Protein AF-0000000083269687 (afdb_homodimer)

Foldseek 3Di:
DDWAFQDPVQDDPDPVSSQPVVDPPQAPDHDPDPQCHLVVLVLLCVQVVQKDKDFDADPVDRVHTQEMEIEGEAADDCVVVVVDQADWDAGPDDGVVGTDGNVSNVVSLPSNQSPDFDNYKYKYWYDLCHLVYDHDPCVLVVCVVQNDDLVQDDPQLNVLLVVQVQWFADDPHDSRVSVCRNQTAMWMKGKDWDWDDDDVTITIDIDMDTHHDPPDDCVCSGNVNSVVVCVVVVVRTHPVCVVCVVVVVLVVVLVVQLVPQPDPVSNVVSVVVSVVVVVVVVPPPPDDDPPDDD/DDWAFQDPVQDDPDPVSSQPVVDPPQAPDHDPDPQCHLVNLVLLCVQVVQWDKDFDADPVDRVHTQEMEIEGEADDDCVVVVVDQADWDAGPDDGVVGTDGNVSNVVSLPSNQSDDFDNYKYKYWYDLCHLVYDHDPCVLVVCVVQNDDLVQDDPQLNVLLVVQVQWFADDPHDSSVSVCRNQTAMWMKGKDWDWDDDDVTITIDIDMDTHHDPPDDCPCSGNVNSVVVCVVVVVRTHPVCVVVVVVVVLVVVLVVQLVPQPDPVSNVVSVVVSVVVVVVVVPPPPPDDDPDDD

Radius of gyration: 31.35 Å; Cα contacts (8 Å, |Δi|>4): 775; chains: 2; bounding box: 76×129×71 Å

pLDDT: mean 81.62, std 19.29, range [20.3, 98.5]

Structure (mmCIF, N/CA/C/O backbone):
data_AF-0000000083269687-model_v1
#
loop_
_entity.id
_entity.type
_entity.pdbx_description
1 polymer 'Retrotransposable element Tf2'
#
loop_
_atom_site.group_PDB
_atom_site.id
_atom_site.type_symbol
_atom_site.label_atom_id
_atom_site.label_alt_id
_atom_site.label_comp_id
_atom_site.label_asym_id
_atom_site.label_entity_id
_atom_site.label_seq_id
_atom_site.pdbx_PDB_ins_code
_atom_site.Cartn_x
_atom_site.Cartn_y
_atom_site.Cartn_z
_atom_site.occupancy
_atom_site.B_iso_or_equiv
_atom_site.auth_seq_id
_atom_site.auth_comp_id
_atom_site.auth_asym_id
_atom_site.auth_atom_id
_atom_site.pdbx_PDB_model_num
ATOM 1 N N . MET A 1 1 ? -2.436 2.053 7.371 1 45.28 1 MET A N 1
ATOM 2 C CA . MET A 1 1 ? -1.042 1.962 6.945 1 45.28 1 MET A CA 1
ATOM 3 C C . MET A 1 1 ? -0.605 0.506 6.82 1 45.28 1 MET A C 1
ATOM 5 O O . MET A 1 1 ? -1.353 -0.404 7.184 1 45.28 1 MET A O 1
ATOM 9 N N . VAL A 1 2 ? 0.666 0.071 7.262 1 51.5 2 VAL A N 1
ATOM 10 C CA . VAL A 1 2 ? 1.353 -1.121 6.773 1 51.5 2 VAL A CA 1
ATOM 11 C C . VAL A 1 2 ? 0.642 -2.373 7.285 1 51.5 2 VAL A C 1
ATOM 13 O O . VAL A 1 2 ? 0.515 -2.572 8.492 1 51.5 2 VAL A O 1
ATOM 16 N N . ASP A 1 3 ? -0.07 -2.855 6.5 1 66.44 3 ASP A N 1
ATOM 17 C CA . ASP A 1 3 ? -0.591 -4.18 6.828 1 66.44 3 ASP A CA 1
ATOM 18 C C . ASP A 1 3 ? 0.311 -5.277 6.273 1 66.44 3 ASP A C 1
ATOM 20 O O . ASP A 1 3 ? 0.312 -5.535 5.07 1 66.44 3 ASP A O 1
ATOM 24 N N . LEU A 1 4 ? 1.271 -5.57 7.188 1 81 4 LEU A N 1
ATOM 25 C CA . LEU A 1 4 ? 2.178 -6.641 6.785 1 81 4 LEU A CA 1
ATOM 26 C C . LEU A 1 4 ? 1.695 -7.988 7.312 1 81 4 LEU A C 1
ATOM 28 O O . LEU A 1 4 ? 1.505 -8.156 8.523 1 81 4 LEU A O 1
ATOM 32 N N . THR A 1 5 ? 1.483 -8.805 6.41 1 82.62 5 THR A N 1
ATOM 33 C CA . THR A 1 5 ? 1.11 -10.156 6.828 1 82.62 5 THR A CA 1
ATOM 34 C C . THR A 1 5 ? 2.254 -10.82 7.586 1 82.62 5 THR A C 1
ATOM 36 O O . THR A 1 5 ? 3.402 -10.789 7.145 1 82.62 5 THR A O 1
ATOM 39 N N . ILE A 1 6 ? 1.931 -11.383 8.672 1 86.12 6 ILE A N 1
ATOM 40 C CA . ILE A 1 6 ? 2.959 -11.984 9.516 1 86.12 6 ILE A CA 1
ATOM 41 C C . ILE A 1 6 ? 3.199 -13.43 9.086 1 86.12 6 ILE A C 1
ATOM 43 O O . ILE A 1 6 ? 2.256 -14.219 8.969 1 86.12 6 ILE A O 1
ATOM 47 N N . GLU A 1 7 ? 4.434 -13.664 8.867 1 88.62 7 GLU A N 1
ATOM 48 C CA . GLU A 1 7 ? 4.852 -15.023 8.531 1 88.62 7 GLU A CA 1
ATOM 49 C C . GLU A 1 7 ? 5.109 -15.844 9.789 1 88.62 7 GLU A C 1
ATOM 51 O O . GLU A 1 7 ? 5.504 -15.305 10.828 1 88.62 7 GLU A O 1
ATOM 56 N N . PRO A 1 8 ? 4.898 -17.094 9.641 1 80.94 8 PRO A N 1
ATOM 57 C CA . PRO A 1 8 ? 5.148 -17.953 10.797 1 80.94 8 PRO A CA 1
ATOM 58 C C . PRO A 1 8 ? 6.57 -17.812 11.344 1 80.94 8 PRO A C 1
ATOM 60 O O . PRO A 1 8 ? 6.805 -18.031 12.531 1 80.94 8 PRO A O 1
ATOM 63 N N . ALA A 1 9 ? 7.379 -17.438 10.547 1 78.81 9 ALA A N 1
ATOM 64 C CA . ALA A 1 9 ? 8.773 -17.281 10.945 1 78.81 9 ALA A CA 1
ATOM 65 C C . ALA A 1 9 ? 8.945 -16.125 11.922 1 78.81 9 ALA A C 1
ATOM 67 O O . ALA A 1 9 ? 9.945 -16.047 12.648 1 78.81 9 ALA A O 1
ATOM 68 N N . PHE A 1 10 ? 7.93 -15.305 11.695 1 78.88 10 PHE A N 1
ATOM 69 C CA . PHE A 1 10 ? 8 -14.133 12.57 1 78.88 10 PHE A CA 1
ATOM 70 C C . PHE A 1 10 ? 7.113 -14.32 13.797 1 78.88 10 PHE A C 1
ATOM 72 O O . PHE A 1 10 ? 5.887 -14.391 13.68 1 78.88 10 PHE A O 1
ATOM 79 N N . ASN A 1 11 ? 7.551 -15.07 14.734 1 72.25 11 ASN A N 1
ATOM 80 C CA . ASN A 1 11 ? 6.746 -15.336 15.922 1 72.25 11 ASN A CA 1
ATOM 81 C C . ASN A 1 11 ? 7.465 -14.898 17.188 1 72.25 11 ASN A C 1
ATOM 83 O O . ASN A 1 11 ? 8.695 -14.938 17.266 1 72.25 11 ASN A O 1
ATOM 87 N N . GLY A 1 12 ? 6.684 -14.18 17.984 1 74.56 12 GLY A N 1
ATOM 88 C CA . GLY A 1 12 ? 7.207 -13.766 19.281 1 74.56 12 GLY A CA 1
ATOM 89 C C . GLY A 1 12 ? 6.121 -13.461 20.297 1 74.56 12 GLY A C 1
ATOM 90 O O . GLY A 1 12 ? 4.953 -13.289 19.938 1 74.56 12 GLY A O 1
ATOM 91 N N . PRO A 1 13 ? 6.527 -13.562 21.453 1 77.38 13 PRO A N 1
ATOM 92 C CA . PRO A 1 13 ? 5.566 -13.344 22.531 1 77.38 13 PRO A CA 1
ATOM 93 C C . PRO A 1 13 ? 5.031 -11.914 22.562 1 77.38 13 PRO A C 1
ATOM 95 O O . PRO A 1 13 ? 3.955 -11.672 23.125 1 77.38 13 PRO A O 1
ATOM 98 N N . SER A 1 14 ? 5.848 -11.062 22 1 85.69 14 SER A N 1
ATOM 99 C CA . SER A 1 14 ? 5.43 -9.664 22.031 1 85.69 14 SER A CA 1
ATOM 100 C C . SER A 1 14 ? 5.469 -9.031 20.641 1 85.69 14 SER A C 1
ATOM 102 O O . SER A 1 14 ? 6.172 -9.516 19.766 1 85.69 14 SER A O 1
ATOM 104 N N . VAL A 1 15 ? 4.688 -8.031 20.5 1 87.75 15 VAL A N 1
ATOM 105 C CA . VAL A 1 15 ? 4.645 -7.293 19.25 1 87.75 15 VAL A CA 1
ATOM 106 C C . VAL A 1 15 ? 6.02 -6.699 18.953 1 87.75 15 VAL A C 1
ATOM 108 O O . VAL A 1 15 ? 6.445 -6.66 17.797 1 87.75 15 VAL A O 1
ATOM 111 N N . GLN A 1 16 ? 6.672 -6.367 19.984 1 85.56 16 GLN A N 1
ATOM 112 C CA . GLN A 1 16 ? 8 -5.777 19.828 1 85.56 16 GLN A CA 1
ATOM 113 C C . GLN A 1 16 ? 8.984 -6.793 19.266 1 85.56 16 GLN A C 1
ATOM 115 O O . GLN A 1 16 ? 9.82 -6.449 18.422 1 85.56 16 GLN A O 1
ATOM 120 N N . GLU A 1 17 ? 8.844 -7.914 19.688 1 87.69 17 GLU A N 1
ATOM 121 C CA . GLU A 1 17 ? 9.727 -8.969 19.188 1 87.69 17 GLU A CA 1
ATOM 122 C C . GLU A 1 17 ? 9.445 -9.281 17.719 1 87.69 17 GLU A C 1
ATOM 124 O O . GLU A 1 17 ? 10.367 -9.484 16.922 1 87.69 17 GLU A O 1
ATOM 129 N N . VAL A 1 18 ? 8.227 -9.266 17.453 1 88.25 18 VAL A N 1
ATOM 130 C CA . VAL A 1 18 ? 7.836 -9.508 16.062 1 88.25 18 VAL A CA 1
ATOM 131 C C . VAL A 1 18 ? 8.391 -8.391 15.172 1 88.25 18 VAL A C 1
ATOM 133 O O . VAL A 1 18 ? 8.977 -8.664 14.117 1 88.25 18 VAL A O 1
ATOM 136 N N . CYS A 1 19 ? 8.305 -7.215 15.633 1 88.69 19 CYS A N 1
ATOM 137 C CA . CYS A 1 19 ? 8.773 -6.059 14.883 1 88.69 19 CYS A CA 1
ATOM 138 C C . CYS A 1 19 ? 10.281 -6.121 14.68 1 88.69 19 CYS A C 1
ATOM 140 O O . CYS A 1 19 ? 10.781 -5.781 13.602 1 88.69 19 CYS A O 1
ATOM 142 N N . SER A 1 20 ? 10.961 -6.59 15.672 1 86.56 20 SER A N 1
ATOM 143 C CA . SER A 1 20 ? 12.414 -6.645 15.594 1 86.56 20 SER A CA 1
ATOM 144 C C . SER A 1 20 ? 12.883 -7.648 14.547 1 86.56 20 SER A C 1
ATOM 146 O O . SER A 1 20 ? 14.016 -7.574 14.062 1 86.56 20 SER A O 1
ATOM 148 N N . GLN A 1 21 ? 12 -8.531 14.211 1 84.5 21 GLN A N 1
ATOM 149 C CA . GLN A 1 21 ? 12.32 -9.539 13.211 1 84.5 21 GLN A CA 1
ATOM 150 C C . GLN A 1 21 ? 11.961 -9.047 11.805 1 84.5 21 GLN A C 1
ATOM 152 O O . GLN A 1 21 ? 12.5 -9.547 10.812 1 84.5 21 GLN A O 1
ATOM 157 N N . ILE A 1 22 ? 11.109 -8.148 11.766 1 86.12 22 ILE A N 1
ATOM 158 C CA . ILE A 1 22 ? 10.555 -7.711 10.484 1 86.12 22 ILE A CA 1
ATOM 159 C C . ILE A 1 22 ? 11.289 -6.461 10.008 1 86.12 22 ILE A C 1
ATOM 161 O O . ILE A 1 22 ? 11.602 -6.336 8.82 1 86.12 22 ILE A O 1
ATOM 165 N N . PHE A 1 23 ? 11.578 -5.59 10.938 1 88.88 23 PHE A N 1
ATOM 166 C CA . PHE A 1 23 ? 12.18 -4.316 10.562 1 88.88 23 PHE A CA 1
ATOM 167 C C . PHE A 1 23 ? 13.68 -4.32 10.852 1 88.88 23 PHE A C 1
ATOM 169 O O . PHE A 1 23 ? 14.125 -4.938 11.82 1 88.88 23 PHE A O 1
ATOM 176 N N . PRO A 1 24 ? 14.398 -3.561 9.961 1 87.62 24 PRO A N 1
ATOM 177 C CA . PRO A 1 24 ? 15.805 -3.355 10.336 1 87.62 24 PRO A CA 1
ATOM 178 C C . PRO A 1 24 ? 15.961 -2.562 11.633 1 87.62 24 PRO A C 1
ATOM 180 O O . PRO A 1 24 ? 15.023 -1.88 12.055 1 87.62 24 PRO A O 1
ATOM 183 N N . HIS A 1 25 ? 17.109 -2.707 12.141 1 87 25 HIS A N 1
ATOM 184 C CA . HIS A 1 25 ? 17.375 -1.981 13.375 1 87 25 HIS A CA 1
ATOM 185 C C . HIS A 1 25 ? 17.172 -0.482 13.188 1 87 25 HIS A C 1
ATOM 187 O O . HIS A 1 25 ? 17.672 0.099 12.219 1 87 25 HIS A O 1
ATOM 193 N N . GLY A 1 26 ? 16.359 0.086 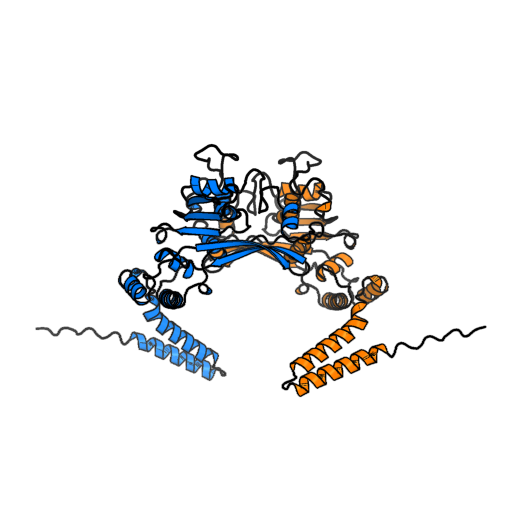14.07 1 86.5 26 GLY A N 1
ATOM 194 C CA . GLY A 1 26 ? 16.156 1.524 14.047 1 86.5 26 GLY A CA 1
ATOM 195 C C . GLY A 1 26 ? 14.984 1.941 13.172 1 86.5 26 GLY A C 1
ATOM 196 O O . GLY A 1 26 ? 14.664 3.129 13.07 1 86.5 26 GLY A O 1
ATOM 197 N N . PHE A 1 27 ? 14.406 0.992 12.523 1 91 27 PHE A N 1
ATOM 198 C CA . PHE A 1 27 ? 13.297 1.306 11.633 1 91 27 PHE A CA 1
ATOM 199 C C . PHE A 1 27 ? 11.977 0.832 12.227 1 91 27 PHE A C 1
ATOM 201 O O . PHE A 1 27 ? 11.914 -0.24 12.836 1 91 27 PHE A O 1
ATOM 208 N N . ASN A 1 28 ? 10.977 1.597 12.055 1 90.5 28 ASN A N 1
ATOM 209 C CA . ASN A 1 28 ? 9.609 1.219 12.398 1 90.5 28 ASN A CA 1
ATOM 210 C C . ASN A 1 28 ? 8.727 1.117 11.164 1 90.5 28 ASN A C 1
ATOM 212 O O . ASN A 1 28 ? 7.516 1.342 11.234 1 90.5 28 ASN A O 1
ATOM 216 N N . PHE A 1 29 ? 9.336 0.961 10.125 1 90.38 29 PHE A N 1
ATOM 217 C CA . PHE A 1 29 ? 8.727 0.773 8.82 1 90.38 29 PHE A CA 1
ATOM 218 C C . PHE A 1 29 ? 9.641 -0.033 7.902 1 90.38 29 PHE A C 1
ATOM 220 O O . PHE A 1 29 ? 10.805 -0.251 8.219 1 90.38 29 PHE A O 1
ATOM 227 N N . LEU A 1 30 ? 9.039 -0.469 6.82 1 87.38 30 LEU A N 1
ATOM 228 C CA . LEU A 1 30 ? 9.844 -1.173 5.828 1 87.38 30 LEU A CA 1
ATOM 229 C C . LEU A 1 30 ? 10.492 -0.19 4.855 1 87.38 30 LEU A C 1
ATOM 231 O O . LEU A 1 30 ? 9.812 0.361 3.986 1 87.38 30 LEU A O 1
ATOM 235 N N . PRO A 1 31 ? 11.789 -0.056 4.996 1 88.31 31 PRO A N 1
ATOM 236 C CA . PRO A 1 31 ? 12.438 0.915 4.113 1 88.31 31 PRO A CA 1
ATOM 237 C C . PRO A 1 31 ? 12.688 0.363 2.711 1 88.31 31 PRO A C 1
ATOM 239 O O . PRO A 1 31 ? 12.906 -0.84 2.549 1 88.31 31 PRO A O 1
ATOM 242 N N . GLU A 1 32 ? 12.555 1.212 1.751 1 79.69 32 GLU A N 1
ATOM 243 C CA . GLU A 1 32 ? 12.961 0.859 0.396 1 79.69 32 GLU A CA 1
ATOM 244 C C . GLU A 1 32 ? 14.484 0.826 0.271 1 79.69 32 GLU A C 1
ATOM 246 O O . GLU A 1 32 ? 15.031 0.072 -0.537 1 79.69 32 GLU A O 1
ATOM 251 N N . ASP A 1 33 ? 15.07 1.673 0.964 1 84.75 33 ASP A N 1
ATOM 252 C CA . ASP A 1 33 ? 16.516 1.873 1.058 1 84.75 33 ASP A CA 1
ATOM 253 C C . ASP A 1 33 ? 16.938 2.119 2.502 1 84.75 33 ASP A C 1
ATOM 255 O O . ASP A 1 33 ? 16.344 2.941 3.201 1 84.75 33 ASP A O 1
ATOM 259 N N . LEU A 1 34 ? 17.984 1.371 2.906 1 88.31 34 LEU A N 1
ATOM 260 C CA . LEU A 1 34 ? 18.406 1.454 4.297 1 88.31 34 LEU A CA 1
ATOM 261 C C . LEU A 1 34 ? 19 2.826 4.605 1 88.31 34 LEU A C 1
ATOM 263 O O . LEU A 1 34 ? 19.109 3.213 5.77 1 88.31 34 LEU A O 1
ATOM 267 N N . SER A 1 35 ? 19.375 3.49 3.561 1 91.12 35 SER A N 1
ATOM 268 C CA . SER A 1 35 ? 19.922 4.828 3.77 1 91.12 35 SER A CA 1
ATOM 269 C C . SER A 1 35 ? 18.812 5.852 3.982 1 91.12 35 SER A C 1
ATOM 271 O O . SER A 1 35 ? 19.062 6.949 4.488 1 91.12 35 SER A O 1
ATOM 273 N N . LYS A 1 36 ? 17.656 5.523 3.586 1 93.31 36 LYS A N 1
ATOM 274 C CA . LYS A 1 36 ? 16.516 6.422 3.748 1 93.31 36 LYS A CA 1
ATOM 275 C C . LYS A 1 36 ? 15.812 6.184 5.082 1 93.31 36 LYS A C 1
ATOM 277 O O . LYS A 1 36 ? 14.703 5.637 5.117 1 93.31 36 LYS A O 1
ATOM 282 N N . THR A 1 37 ? 16.438 6.707 6.086 1 95 37 THR A N 1
ATOM 283 C CA . THR A 1 37 ? 15.977 6.543 7.461 1 95 37 THR A CA 1
ATOM 284 C C . THR A 1 37 ? 14.828 7.5 7.766 1 95 37 THR A C 1
ATOM 286 O O . THR A 1 37 ? 14.461 8.328 6.926 1 95 37 THR A O 1
ATOM 289 N N . ARG A 1 38 ? 14.289 7.324 8.922 1 95.31 38 ARG A N 1
ATOM 290 C CA . ARG A 1 38 ? 13.25 8.258 9.367 1 95.31 38 ARG A CA 1
ATOM 291 C C . ARG A 1 38 ? 13.773 9.688 9.367 1 95.31 38 ARG A C 1
ATOM 293 O O . ARG A 1 38 ? 13.062 10.617 8.977 1 95.31 38 ARG A O 1
ATOM 300 N N . THR A 1 39 ? 15.008 9.859 9.773 1 95.56 39 THR A N 1
ATOM 301 C CA . THR A 1 39 ? 15.641 11.18 9.828 1 95.56 39 THR A CA 1
ATOM 302 C C . THR A 1 39 ? 15.797 11.758 8.422 1 95.56 39 THR A C 1
ATOM 304 O O . THR A 1 39 ? 15.672 12.969 8.227 1 95.56 39 THR A O 1
ATOM 307 N N . PHE A 1 40 ? 16.047 10.898 7.465 1 96.69 40 PHE A N 1
ATOM 308 C CA . PHE A 1 40 ? 16.109 11.312 6.07 1 96.69 40 PHE A CA 1
ATOM 309 C C . PHE A 1 40 ? 14.789 11.961 5.652 1 96.69 40 PHE A C 1
ATOM 311 O O . PHE A 1 40 ? 14.781 13.047 5.074 1 96.69 40 PHE A O 1
ATOM 318 N N . TYR A 1 41 ? 13.727 11.32 6.008 1 97.62 41 TYR A N 1
ATOM 319 C CA . TYR A 1 41 ? 12.406 11.805 5.625 1 97.62 41 TYR A CA 1
ATOM 320 C C . TYR A 1 41 ? 12.039 13.062 6.41 1 97.62 41 TYR A C 1
ATOM 322 O O . TYR A 1 41 ? 11.414 13.977 5.871 1 97.62 41 TYR A O 1
ATOM 330 N N . GLU A 1 42 ? 12.422 13.125 7.66 1 97.88 42 GLU A N 1
ATOM 331 C CA . GLU A 1 42 ? 12.219 14.336 8.445 1 97.88 42 GLU A CA 1
ATOM 332 C C . GLU A 1 42 ? 12.953 15.523 7.82 1 97.88 42 GLU A C 1
ATOM 334 O O . GLU A 1 42 ? 12.391 16.609 7.695 1 97.88 42 GLU A O 1
ATOM 339 N N . TYR A 1 43 ? 14.078 15.273 7.41 1 98.12 43 TYR A N 1
ATOM 340 C CA . TYR A 1 43 ? 14.906 16.344 6.852 1 98.12 43 TYR A CA 1
ATOM 341 C C . TYR A 1 43 ? 14.328 16.844 5.531 1 98.12 43 TYR A C 1
ATOM 343 O O . TYR A 1 43 ? 14.477 18.016 5.191 1 98.12 43 TYR A O 1
ATOM 351 N N . ILE A 1 44 ? 13.734 16.016 4.766 1 97.94 44 ILE A N 1
ATOM 352 C CA . ILE A 1 44 ? 13.086 16.422 3.527 1 97.94 44 ILE A CA 1
ATOM 353 C C . ILE A 1 44 ? 12.062 17.516 3.816 1 97.94 44 ILE A C 1
ATOM 355 O O . ILE A 1 44 ? 12.016 18.531 3.109 1 97.94 44 ILE A O 1
ATOM 359 N N . LEU A 1 45 ? 11.289 17.359 4.875 1 98.5 45 LEU A N 1
ATOM 360 C CA . LEU A 1 45 ? 10.234 18.312 5.199 1 98.5 45 LEU A CA 1
ATOM 361 C C . LEU A 1 45 ? 10.828 19.641 5.664 1 98.5 45 LEU A C 1
ATOM 363 O O . LEU A 1 45 ? 10.297 20.703 5.344 1 98.5 45 LEU A O 1
ATOM 367 N N . VAL A 1 46 ? 11.875 19.547 6.359 1 98.31 46 VAL A N 1
ATOM 368 C CA . VAL A 1 46 ? 12.547 20.75 6.848 1 98.31 46 VAL A CA 1
ATOM 369 C C . VAL A 1 46 ? 13.234 21.469 5.688 1 98.31 46 VAL A C 1
ATOM 371 O O . VAL A 1 46 ? 13.07 22.672 5.508 1 98.31 46 VAL A O 1
ATOM 374 N N . ASP A 1 47 ? 13.898 20.734 4.879 1 97.75 47 ASP A N 1
ATOM 375 C CA . ASP A 1 47 ? 14.672 21.297 3.768 1 97.75 47 ASP A CA 1
ATOM 376 C C . ASP A 1 47 ? 13.75 21.922 2.727 1 97.75 47 ASP A C 1
ATOM 378 O O . ASP A 1 47 ? 14.102 22.922 2.107 1 97.75 47 ASP A O 1
ATOM 382 N N . SER A 1 48 ? 12.664 21.344 2.486 1 96.44 48 SER A N 1
ATOM 383 C CA . SER A 1 48 ? 11.703 21.875 1.522 1 96.44 48 SER A CA 1
ATOM 384 C C . SER A 1 48 ? 10.914 23.047 2.104 1 96.44 48 SER A C 1
ATOM 386 O O . SER A 1 48 ? 10.008 23.578 1.459 1 96.44 48 SER A O 1
ATOM 388 N N . LYS A 1 49 ? 11.141 23.359 3.428 1 96.38 49 LYS A N 1
ATOM 389 C CA . LYS A 1 49 ? 10.453 24.438 4.137 1 96.38 49 LYS A CA 1
ATOM 390 C C . LYS A 1 49 ? 8.961 24.141 4.277 1 96.38 49 LYS A C 1
ATOM 392 O O . LYS A 1 49 ? 8.141 25.062 4.258 1 96.38 49 LYS A O 1
ATOM 397 N N . SER A 1 50 ? 8.719 22.875 4.32 1 97.38 50 SER A N 1
ATOM 398 C CA . SER A 1 50 ? 7.324 22.469 4.445 1 97.38 50 SER A CA 1
ATOM 399 C C . SER A 1 50 ? 6.891 22.406 5.906 1 97.38 50 SER A C 1
ATOM 401 O O . SER A 1 50 ? 5.727 22.641 6.223 1 97.38 50 SER A O 1
ATOM 403 N N . ALA A 1 51 ? 7.82 22.078 6.746 1 98.31 51 ALA A N 1
ATOM 404 C CA . ALA A 1 51 ? 7.457 21.906 8.148 1 98.31 51 ALA A CA 1
ATOM 405 C C . ALA A 1 51 ? 8.648 22.188 9.062 1 98.31 51 ALA A C 1
ATOM 407 O O . ALA A 1 51 ? 9.797 22.125 8.625 1 98.31 51 ALA A O 1
ATOM 408 N N . GLU A 1 52 ? 8.336 22.594 10.211 1 98.44 52 GLU A N 1
ATOM 409 C CA . GLU A 1 52 ? 9.273 22.641 11.328 1 98.44 52 GLU A CA 1
ATOM 410 C C . GLU A 1 52 ? 9.008 21.516 12.312 1 98.44 52 GLU A C 1
ATOM 412 O O . GLU A 1 52 ? 7.855 21.234 12.648 1 98.44 52 GLU A O 1
ATOM 417 N N . ILE A 1 53 ? 10.055 20.859 12.766 1 97.94 53 ILE A N 1
ATOM 418 C CA . ILE A 1 53 ? 9.898 19.703 13.633 1 97.94 53 ILE A CA 1
ATOM 419 C C . ILE A 1 53 ? 10.805 19.844 14.852 1 97.94 53 ILE A C 1
ATOM 421 O O . ILE A 1 53 ? 11.984 20.172 14.719 1 97.94 53 ILE A O 1
ATOM 425 N N . THR A 1 54 ? 10.234 19.625 15.992 1 97.12 54 THR A N 1
ATOM 426 C CA . THR A 1 54 ? 10.977 19.656 17.25 1 97.12 54 THR A CA 1
ATOM 427 C C . THR A 1 54 ? 10.656 18.422 18.094 1 97.12 54 THR A C 1
ATOM 429 O O . THR A 1 54 ? 9.5 18.016 18.203 1 97.12 54 THR A O 1
ATOM 432 N N . HIS A 1 55 ? 11.664 17.844 18.672 1 94.81 55 HIS A N 1
ATOM 433 C CA . HIS A 1 55 ? 11.523 16.703 19.578 1 94.81 55 HIS A CA 1
ATOM 434 C C . HIS A 1 55 ? 11.859 17.094 21 1 94.81 55 HIS A C 1
ATOM 436 O O . HIS A 1 55 ? 12.922 17.672 21.266 1 94.81 55 HIS A O 1
ATOM 442 N N . VAL A 1 56 ? 10.977 16.797 21.891 1 93.69 56 VAL A N 1
ATOM 443 C CA . VAL A 1 56 ? 11.156 17.172 23.281 1 93.69 56 VAL A CA 1
ATOM 444 C C . VAL A 1 56 ? 11.562 15.945 24.094 1 93.69 56 VAL A C 1
ATOM 446 O O . VAL A 1 56 ? 10.766 15.016 24.266 1 93.69 56 VAL A O 1
ATOM 449 N N . PRO A 1 57 ? 12.727 15.961 24.625 1 90.25 57 PRO A N 1
ATOM 450 C CA . PRO A 1 57 ? 13.188 14.805 25.406 1 90.25 57 PRO A CA 1
ATOM 451 C C . PRO A 1 57 ? 12.617 14.797 26.828 1 90.25 57 PRO A C 1
ATOM 453 O O . PRO A 1 57 ? 12.102 15.812 27.297 1 90.25 57 PRO A O 1
ATOM 456 N N . ASP A 1 58 ? 12.719 13.57 27.344 1 87.94 58 ASP A N 1
ATOM 457 C CA . ASP A 1 58 ? 12.352 13.438 28.75 1 87.94 58 ASP A CA 1
ATOM 458 C C . ASP A 1 58 ? 13.359 14.156 29.641 1 87.94 58 ASP A C 1
ATOM 460 O O . ASP A 1 58 ? 14.57 14.094 29.422 1 87.94 58 ASP A O 1
ATOM 464 N N . LYS A 1 59 ? 12.891 14.82 30.641 1 89.56 59 LYS A N 1
ATOM 465 C CA . LYS A 1 59 ? 13.742 15.594 31.547 1 89.56 59 LYS A CA 1
ATOM 466 C C . LYS A 1 59 ? 14.703 14.688 32.312 1 89.56 59 LYS A C 1
ATOM 468 O O . LYS A 1 59 ? 15.859 15.047 32.531 1 89.56 59 LYS A O 1
ATOM 473 N N . ASN A 1 60 ? 14.266 13.547 32.656 1 89.81 60 ASN A N 1
ATOM 474 C CA . ASN A 1 60 ? 15.031 12.633 33.469 1 89.81 60 ASN A CA 1
ATOM 475 C C . ASN A 1 60 ? 15.859 11.664 32.625 1 89.81 60 ASN A C 1
ATOM 477 O O . ASN A 1 60 ? 16.891 11.164 33.094 1 89.81 60 ASN A O 1
ATOM 481 N N . ASP A 1 61 ? 15.406 11.398 31.406 1 87.81 61 ASP A N 1
ATOM 482 C CA . ASP A 1 61 ? 16.109 10.508 30.484 1 87.81 61 ASP A CA 1
ATOM 483 C C . ASP A 1 61 ? 16.125 11.094 29.078 1 87.81 61 ASP A C 1
ATOM 485 O O . ASP A 1 61 ? 15.258 10.789 28.266 1 87.81 61 ASP A O 1
ATOM 489 N N . PRO A 1 62 ? 17.156 11.797 28.859 1 84.12 62 PRO A N 1
ATOM 490 C CA . PRO A 1 62 ? 17.203 12.523 27.594 1 84.12 62 PRO A CA 1
ATOM 491 C C . PRO A 1 62 ? 17.234 11.594 26.375 1 84.12 62 PRO A C 1
ATOM 493 O O . PRO A 1 62 ? 17.047 12.047 25.25 1 84.12 62 PRO A O 1
ATOM 496 N N . SER A 1 63 ? 17.406 10.375 26.562 1 82.06 63 SER A N 1
ATOM 497 C CA . SER A 1 63 ? 17.422 9.438 25.438 1 82.06 63 SER A CA 1
ATOM 498 C C . SER A 1 63 ? 16 9.133 24.969 1 82.06 63 SER A C 1
ATOM 500 O O . SER A 1 63 ? 15.805 8.594 23.875 1 82.06 63 SER A O 1
ATOM 502 N N . LYS A 1 64 ? 15.078 9.609 25.781 1 85.38 64 LYS A N 1
ATOM 503 C CA . LYS A 1 64 ? 13.68 9.336 25.469 1 85.38 64 LYS A CA 1
ATOM 504 C C . LYS A 1 64 ? 12.961 10.602 25.031 1 85.38 64 LYS A C 1
ATOM 506 O O . LYS A 1 64 ? 13.086 11.648 25.656 1 85.38 64 LYS A O 1
ATOM 511 N N . ILE A 1 65 ? 12.336 10.531 23.953 1 89.88 65 ILE A N 1
ATOM 512 C CA . ILE A 1 65 ? 11.516 11.641 23.469 1 89.88 65 ILE A CA 1
ATOM 513 C C . ILE A 1 65 ? 10.086 11.484 23.984 1 89.88 65 ILE A C 1
ATOM 515 O O . ILE A 1 65 ? 9.445 10.453 23.75 1 89.88 65 ILE A O 1
ATOM 519 N N . ILE A 1 66 ? 9.578 12.484 24.625 1 88.81 66 ILE A N 1
ATOM 520 C CA . ILE A 1 66 ? 8.25 12.422 25.219 1 88.81 66 ILE A CA 1
ATOM 521 C C . ILE A 1 66 ? 7.203 12.82 24.172 1 88.81 66 ILE A C 1
ATOM 523 O O . ILE A 1 66 ? 6.152 12.18 24.062 1 88.81 66 ILE A O 1
ATOM 527 N N . TYR A 1 67 ? 7.414 13.898 23.547 1 93.12 67 TYR A N 1
ATOM 528 C CA . TYR A 1 67 ? 6.508 14.289 22.469 1 93.12 67 TYR A CA 1
ATOM 529 C C . TYR A 1 67 ? 7.242 15.094 21.391 1 93.12 67 TYR A C 1
ATOM 531 O O . TYR A 1 67 ? 8.359 15.555 21.625 1 93.12 67 TYR A O 1
ATOM 539 N N . SER A 1 68 ? 6.715 15.148 20.219 1 96 68 SER A N 1
ATOM 540 C CA . SER A 1 68 ? 7.246 15.891 19.094 1 96 68 SER A CA 1
ATOM 541 C C . SER A 1 68 ? 6.219 16.875 18.547 1 96 68 SER A C 1
ATOM 543 O O . SER A 1 68 ? 5.012 16.625 18.609 1 96 68 SER A O 1
ATOM 545 N N . LYS A 1 69 ? 6.734 17.953 18.125 1 97.31 69 LYS A N 1
ATOM 546 C CA . LYS A 1 69 ? 5.902 18.984 17.516 1 97.31 69 LYS A CA 1
ATOM 547 C C . LYS A 1 69 ? 6.211 19.125 16.016 1 97.31 69 LYS A C 1
ATOM 549 O O . LYS A 1 69 ? 7.379 19.109 15.617 1 97.31 69 LYS A O 1
ATOM 554 N N . LEU A 1 70 ? 5.195 19.172 15.242 1 98.25 70 LEU A N 1
ATOM 555 C CA . LEU A 1 70 ? 5.309 19.406 13.805 1 98.25 70 LEU A CA 1
ATOM 556 C C . LEU A 1 70 ? 4.406 20.547 13.367 1 98.25 70 LEU A C 1
ATOM 558 O O . LEU A 1 70 ? 3.186 20.484 13.539 1 98.25 70 LEU A O 1
ATOM 562 N N . ARG A 1 71 ? 5.012 21.609 12.883 1 98.38 71 ARG A N 1
ATOM 563 C CA . ARG A 1 71 ? 4.273 22.734 12.344 1 98.38 71 ARG A CA 1
ATOM 564 C C . ARG A 1 71 ? 4.336 22.766 10.82 1 98.38 71 ARG A C 1
ATOM 566 O O . ARG A 1 71 ? 5.422 22.844 10.242 1 98.38 71 ARG A O 1
ATOM 573 N N . ILE A 1 72 ? 3.199 22.703 10.188 1 98.25 72 ILE A N 1
ATOM 574 C CA . ILE A 1 72 ? 3.129 22.609 8.734 1 98.25 72 ILE A CA 1
ATOM 575 C C . ILE A 1 72 ? 3.025 24.016 8.133 1 98.25 72 ILE A C 1
ATOM 577 O O . ILE A 1 72 ? 2.129 24.781 8.484 1 98.25 72 ILE A O 1
ATOM 581 N N . PHE A 1 73 ? 3.846 24.312 7.172 1 97.19 73 PHE A N 1
ATOM 582 C CA . PHE A 1 73 ? 3.857 25.609 6.5 1 97.19 73 PHE A CA 1
ATOM 583 C C . PHE A 1 73 ? 3.293 25.484 5.09 1 97.19 73 PHE A C 1
ATOM 585 O O . PHE A 1 73 ? 2.596 26.391 4.613 1 97.19 73 PHE A O 1
ATOM 592 N N . ARG A 1 74 ? 3.643 24.422 4.504 1 95.56 74 ARG A N 1
ATOM 593 C CA . ARG A 1 74 ? 3.162 24.188 3.145 1 95.56 74 ARG A CA 1
ATOM 594 C C . ARG A 1 74 ? 3.277 22.703 2.773 1 95.56 74 ARG A C 1
ATOM 596 O O . ARG A 1 74 ? 4.043 21.969 3.389 1 95.56 74 ARG A O 1
ATOM 603 N N . VAL A 1 75 ? 2.498 22.344 1.886 1 96.5 75 VAL A N 1
ATOM 604 C CA . VAL A 1 75 ? 2.553 21.031 1.249 1 96.5 75 VAL A CA 1
ATOM 605 C C . VAL A 1 75 ? 2.682 21.203 -0.263 1 96.5 75 VAL A C 1
ATOM 607 O O . VAL A 1 75 ? 1.764 21.688 -0.921 1 96.5 75 VAL A O 1
ATOM 610 N N . LEU A 1 76 ? 3.75 20.672 -0.786 1 94.06 76 LEU A N 1
ATOM 611 C CA . LEU A 1 76 ? 4.082 20.938 -2.18 1 94.06 76 LEU A CA 1
ATOM 612 C C . LEU A 1 76 ? 3.287 20.031 -3.113 1 94.06 76 LEU A C 1
ATOM 614 O O . LEU A 1 76 ? 3.125 18.844 -2.836 1 94.06 76 LEU A O 1
ATOM 618 N N . THR A 1 77 ? 2.803 20.656 -4.141 1 91.56 77 THR A N 1
ATOM 619 C CA . THR A 1 77 ? 2.182 19.906 -5.223 1 91.56 77 THR A CA 1
ATOM 620 C C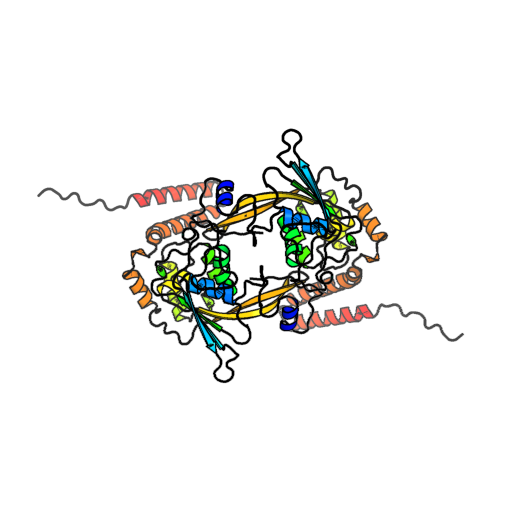 . THR A 1 77 ? 3.234 19.422 -6.219 1 91.56 77 THR A C 1
ATOM 622 O O . THR A 1 77 ? 4.371 19.891 -6.211 1 91.56 77 THR A O 1
ATOM 625 N N . PRO A 1 78 ? 2.838 18.469 -7.047 1 87.69 78 PRO A N 1
ATOM 626 C CA . PRO A 1 78 ? 3.805 17.984 -8.031 1 87.69 78 PRO A CA 1
ATOM 627 C C . PRO A 1 78 ? 4.305 19.094 -8.961 1 87.69 78 PRO A C 1
ATOM 629 O O . PRO A 1 78 ? 5.414 19 -9.492 1 87.69 78 PRO A O 1
ATOM 632 N N . SER A 1 79 ? 3.502 20.109 -9.156 1 83.94 79 SER A N 1
ATOM 633 C CA . SER A 1 79 ? 3.867 21.188 -10.07 1 83.94 79 SER A CA 1
ATOM 634 C C . SER A 1 79 ? 5.102 21.938 -9.57 1 83.94 79 SER A C 1
ATOM 636 O O . SER A 1 79 ? 5.812 22.562 -10.359 1 83.94 79 SER A O 1
ATOM 638 N N . TYR A 1 80 ? 5.324 21.781 -8.336 1 82.38 80 TYR A N 1
ATOM 639 C CA . TYR A 1 80 ? 6.496 22.438 -7.762 1 82.38 80 TYR A CA 1
ATOM 640 C C . TYR A 1 80 ? 7.77 21.672 -8.125 1 82.38 80 TYR A C 1
ATOM 642 O O . TYR A 1 80 ? 8.875 22.203 -7.969 1 82.38 80 TYR A O 1
ATOM 650 N N . TRP A 1 81 ? 7.555 20.438 -8.562 1 80.44 81 TRP A N 1
ATOM 651 C CA . TRP A 1 81 ? 8.688 19.625 -8.977 1 80.44 81 TRP A CA 1
ATOM 652 C C . TRP A 1 81 ? 8.859 19.656 -10.492 1 80.44 81 TRP A C 1
ATOM 654 O O . TRP A 1 81 ? 8.617 18.656 -11.172 1 80.44 81 TRP A O 1
ATOM 664 N N . LYS A 1 82 ? 9.203 20.641 -11.078 1 70.69 82 LYS A N 1
ATOM 665 C CA . LYS A 1 82 ? 9.281 20.984 -12.492 1 70.69 82 LYS A CA 1
ATOM 666 C C . LYS A 1 82 ? 10.148 19.984 -13.258 1 70.69 82 LYS A C 1
ATOM 668 O O . LYS A 1 82 ? 9.891 19.703 -14.43 1 70.69 82 LYS A O 1
ATOM 673 N N . GLN A 1 83 ? 11.125 19.469 -12.672 1 68 83 GLN A N 1
ATOM 674 C CA . GLN A 1 83 ? 12.102 18.641 -13.367 1 68 83 GLN A CA 1
ATOM 675 C C . GLN A 1 83 ? 11.586 17.203 -13.523 1 68 83 GLN A C 1
ATOM 677 O O . GLN A 1 83 ? 12.188 16.391 -14.227 1 68 83 GLN A O 1
ATOM 682 N N . GLY A 1 84 ? 10.492 16.969 -13 1 75 84 GLY A N 1
ATOM 683 C CA . GLY A 1 84 ? 9.984 15.609 -13.031 1 75 84 GLY A CA 1
ATOM 684 C C . GLY A 1 84 ? 9.883 14.984 -11.648 1 75 84 GLY A C 1
ATOM 685 O O . GLY A 1 84 ? 10.773 15.164 -10.812 1 75 84 GLY A O 1
ATOM 686 N N . MET A 1 85 ? 8.977 14.195 -11.414 1 81.12 85 MET A N 1
ATOM 687 C CA . MET A 1 85 ? 8.633 13.688 -10.094 1 81.12 85 MET A CA 1
ATOM 688 C C . MET A 1 85 ? 9.68 12.695 -9.602 1 81.12 85 MET A C 1
ATOM 690 O O . MET A 1 85 ? 9.766 12.422 -8.398 1 81.12 85 MET A O 1
ATOM 694 N N . PHE A 1 86 ? 10.531 12.281 -10.547 1 83.62 86 PHE A N 1
ATOM 695 C CA . PHE A 1 86 ? 11.484 11.242 -10.172 1 83.62 86 PHE A CA 1
ATOM 696 C C . PHE A 1 86 ? 12.906 11.789 -10.164 1 83.62 86 PHE A C 1
ATOM 698 O O . PHE A 1 86 ? 13.844 11.086 -9.789 1 83.62 86 PHE A O 1
ATOM 705 N N . VAL A 1 87 ? 12.969 13.023 -10.547 1 83.62 87 VAL A N 1
ATOM 706 C CA . VAL A 1 87 ? 14.281 13.664 -10.531 1 83.62 87 VAL A CA 1
ATOM 707 C C . VAL A 1 87 ? 14.602 14.133 -9.117 1 83.62 87 VAL A C 1
ATOM 709 O O . VAL A 1 87 ? 13.766 14.75 -8.453 1 83.62 87 VAL A O 1
ATOM 712 N N . GLY A 1 88 ? 15.797 13.875 -8.734 1 87.75 88 GLY A N 1
ATOM 713 C CA . GLY A 1 88 ? 16.219 14.203 -7.379 1 87.75 88 GLY A CA 1
ATOM 714 C C . GLY A 1 88 ? 16.562 15.672 -7.203 1 87.75 88 GLY A C 1
ATOM 715 O O . GLY A 1 88 ? 17.156 16.281 -8.094 1 87.75 88 GLY A O 1
ATOM 716 N N . ARG A 1 89 ? 16.141 16.219 -6.129 1 91.06 89 ARG A N 1
ATOM 717 C CA . ARG A 1 89 ? 16.562 17.531 -5.645 1 91.06 89 ARG A CA 1
ATOM 718 C C . ARG A 1 89 ? 17.609 17.391 -4.531 1 91.06 89 ARG A C 1
ATOM 720 O O . ARG A 1 89 ? 17.391 16.641 -3.574 1 91.06 89 ARG A O 1
ATOM 727 N N . LYS A 1 90 ? 18.625 18.141 -4.695 1 93.81 90 LYS A N 1
ATOM 728 C CA . LYS A 1 90 ? 19.688 18.062 -3.693 1 93.81 90 LYS A CA 1
ATOM 729 C C . LYS A 1 90 ? 19.297 18.812 -2.422 1 93.81 90 LYS A C 1
ATOM 731 O O . LYS A 1 90 ? 18.719 19.891 -2.488 1 93.81 90 LYS A O 1
ATOM 736 N N . PHE A 1 91 ? 19.703 18.219 -1.358 1 96.69 91 PHE A N 1
ATOM 737 C CA . PHE A 1 91 ? 19.516 18.906 -0.085 1 96.69 91 PHE A CA 1
ATOM 738 C C . PHE A 1 91 ? 20.359 20.172 -0.01 1 96.69 91 PHE A C 1
ATOM 740 O O . PHE A 1 91 ? 21.438 20.219 -0.584 1 96.69 91 PHE A O 1
ATOM 747 N N . ALA A 1 92 ? 19.781 21.109 0.676 1 95.56 92 ALA A N 1
ATOM 748 C CA . ALA A 1 92 ? 20.531 22.359 0.888 1 95.56 92 ALA A CA 1
ATOM 749 C C . ALA A 1 92 ? 21.797 22.109 1.707 1 95.56 92 ALA A C 1
ATOM 751 O O . ALA A 1 92 ? 22.812 22.75 1.487 1 95.56 92 ALA A O 1
ATOM 752 N N . HIS A 1 93 ? 21.734 21.156 2.664 1 94.31 93 HIS A N 1
ATOM 753 C CA . HIS A 1 93 ? 22.875 20.734 3.467 1 94.31 93 HIS A CA 1
ATOM 754 C C . HIS A 1 93 ? 23.203 19.266 3.217 1 94.31 93 HIS A C 1
ATOM 756 O O . HIS A 1 93 ? 22.328 18.469 2.898 1 94.31 93 HIS A O 1
ATOM 762 N N . PRO A 1 94 ? 24.422 19.016 3.396 1 92 94 PRO A N 1
ATOM 763 C CA . PRO A 1 94 ? 24.828 17.641 3.125 1 92 94 PRO A CA 1
ATOM 764 C C . PRO A 1 94 ? 24.062 16.609 3.957 1 92 94 PRO A C 1
ATOM 766 O O . PRO A 1 94 ? 23.891 16.797 5.164 1 92 94 PRO A O 1
ATOM 769 N N . PHE A 1 95 ? 23.562 15.602 3.221 1 92.69 95 PHE A N 1
ATOM 770 C CA . PHE A 1 95 ? 22.844 14.484 3.812 1 92.69 95 PHE A CA 1
ATOM 771 C C . PHE A 1 95 ? 23.047 13.219 2.996 1 92.69 95 PHE A C 1
ATOM 773 O O . PHE A 1 95 ? 23.359 13.281 1.809 1 92.69 95 PHE A O 1
ATOM 780 N N . LYS A 1 96 ? 23.031 12.133 3.615 1 89.62 96 LYS A N 1
ATOM 781 C CA . LYS A 1 96 ? 23.094 10.836 2.939 1 89.62 96 LYS A CA 1
ATOM 782 C C . LYS A 1 96 ? 21.766 10.078 3.084 1 89.62 96 LYS A C 1
ATOM 784 O O . LYS A 1 96 ? 21.359 9.742 4.195 1 89.62 96 LYS A O 1
ATOM 789 N N . PRO A 1 97 ? 21.234 9.812 1.869 1 92.12 97 PRO A N 1
ATOM 790 C CA . PRO A 1 97 ? 21.5 10.148 0.471 1 92.12 97 PRO A CA 1
ATOM 791 C C . PRO A 1 97 ? 21.438 11.656 0.203 1 92.12 97 PRO A C 1
ATOM 793 O O . PRO A 1 97 ? 20.766 12.383 0.925 1 92.12 97 PRO A O 1
ATOM 796 N N . PRO A 1 98 ? 22.047 12.055 -0.932 1 94.69 98 PRO A N 1
ATOM 797 C CA . PRO A 1 98 ? 22.25 13.492 -1.104 1 94.69 98 PRO A CA 1
ATOM 798 C C . PRO A 1 98 ? 21.031 14.195 -1.707 1 94.69 98 PRO A C 1
ATOM 800 O O . PRO A 1 98 ? 20.984 15.43 -1.758 1 94.69 98 PRO A O 1
ATOM 803 N N . SER A 1 99 ? 20.125 13.445 -2.246 1 94.12 99 SER A N 1
ATOM 804 C CA . SER A 1 99 ? 18.969 14.039 -2.924 1 94.12 99 SER A CA 1
ATOM 805 C C . SER A 1 99 ? 17.688 13.273 -2.625 1 94.12 99 SER A C 1
ATOM 807 O O . SER A 1 99 ? 17.734 12.18 -2.064 1 94.12 99 SER A O 1
ATOM 809 N N . TYR A 1 100 ? 16.594 13.922 -2.863 1 93.62 100 TYR A N 1
ATOM 810 C CA . TYR A 1 100 ? 15.281 13.305 -2.748 1 93.62 100 TYR A CA 1
ATOM 811 C C . TYR A 1 100 ? 14.383 13.734 -3.9 1 93.62 100 TYR A C 1
ATOM 813 O O . TYR A 1 100 ? 14.594 14.781 -4.508 1 93.62 100 TYR A O 1
ATOM 821 N N . ASN A 1 101 ? 13.477 12.922 -4.242 1 91.69 101 ASN A N 1
ATOM 822 C CA . ASN A 1 101 ? 12.508 13.242 -5.289 1 91.69 101 ASN A CA 1
ATOM 823 C C . ASN A 1 101 ? 11.117 13.469 -4.719 1 91.69 101 ASN A C 1
ATOM 825 O O . ASN A 1 101 ? 10.938 13.508 -3.5 1 91.69 101 ASN A O 1
ATOM 829 N N . TYR A 1 102 ? 10.156 13.719 -5.543 1 92.06 102 TYR A N 1
ATOM 830 C CA . TYR A 1 102 ? 8.82 14.055 -5.062 1 92.06 102 TYR A CA 1
ATOM 831 C C . TYR A 1 102 ? 8.18 12.859 -4.363 1 92.06 102 TYR A C 1
ATOM 833 O O . TYR A 1 102 ? 7.41 13.031 -3.416 1 92.06 102 TYR A O 1
ATOM 841 N N . ARG A 1 103 ? 8.492 11.703 -4.781 1 89.62 103 ARG A N 1
ATOM 842 C CA . ARG A 1 103 ? 7.973 10.516 -4.109 1 89.62 103 ARG A CA 1
ATOM 843 C C . ARG A 1 103 ? 8.5 10.422 -2.682 1 89.62 103 ARG A C 1
ATOM 845 O O . ARG A 1 103 ? 7.762 10.094 -1.757 1 89.62 103 ARG A O 1
ATOM 852 N N . ASP A 1 104 ? 9.75 10.703 -2.611 1 93.56 104 ASP A N 1
ATOM 853 C CA . ASP A 1 104 ? 10.336 10.766 -1.274 1 93.56 104 ASP A CA 1
ATOM 854 C C . ASP A 1 104 ? 9.625 11.812 -0.414 1 93.56 104 ASP A C 1
ATOM 856 O O . ASP A 1 104 ? 9.336 11.562 0.759 1 93.56 104 ASP A O 1
ATOM 860 N N . TYR A 1 105 ? 9.375 12.922 -1.042 1 95.88 105 TYR A N 1
ATOM 861 C CA . TYR A 1 105 ? 8.695 14.008 -0.344 1 95.88 105 TYR A CA 1
ATOM 862 C C . TYR A 1 105 ? 7.332 13.562 0.168 1 95.88 105 TYR A C 1
ATOM 864 O O . TYR A 1 105 ? 6.988 13.805 1.327 1 95.88 105 TYR A O 1
ATOM 872 N N . THR A 1 106 ? 6.586 12.906 -0.664 1 94.5 106 THR A N 1
ATOM 873 C CA . THR A 1 106 ? 5.262 12.445 -0.257 1 94.5 106 THR A CA 1
ATOM 874 C C . THR A 1 106 ? 5.371 11.406 0.855 1 94.5 106 THR A C 1
ATOM 876 O O . THR A 1 106 ? 4.594 11.43 1.812 1 94.5 106 THR A O 1
ATOM 879 N N . LYS A 1 107 ? 6.301 10.562 0.786 1 94.69 107 LYS A N 1
ATOM 880 C CA . LYS A 1 107 ? 6.512 9.547 1.81 1 94.69 107 LYS A CA 1
ATOM 881 C C . LYS A 1 107 ? 6.914 10.172 3.139 1 94.69 107 LYS A C 1
ATOM 883 O O . LYS A 1 107 ? 6.578 9.656 4.207 1 94.69 107 LYS A O 1
ATOM 888 N N . ALA A 1 108 ? 7.625 11.219 3.027 1 97.75 108 ALA A N 1
ATOM 889 C CA . ALA A 1 108 ? 8.117 11.906 4.223 1 97.75 108 ALA A CA 1
ATOM 890 C C . ALA A 1 108 ? 6.961 12.305 5.137 1 97.75 108 ALA A C 1
ATOM 892 O O . ALA A 1 108 ? 7.09 12.266 6.363 1 97.75 108 ALA A O 1
ATOM 893 N N . TRP A 1 109 ? 5.855 12.609 4.574 1 97.94 109 TRP A N 1
ATOM 894 C CA . TRP A 1 109 ? 4.695 13.078 5.324 1 97.94 109 TRP A CA 1
ATOM 895 C C . TRP A 1 109 ? 4.094 11.953 6.156 1 97.94 109 TRP A C 1
ATOM 897 O O . TRP A 1 109 ? 3.283 12.195 7.051 1 97.94 109 TRP A O 1
ATOM 907 N N . TYR A 1 110 ? 4.48 10.766 5.867 1 96.12 110 TYR A N 1
ATOM 908 C CA . TYR A 1 110 ? 4.012 9.625 6.648 1 96.12 110 TYR A CA 1
ATOM 909 C C . TYR A 1 110 ? 5.121 9.086 7.547 1 96.12 110 TYR A C 1
ATOM 911 O O . TYR A 1 110 ? 4.918 8.914 8.75 1 96.12 110 TYR A O 1
ATOM 919 N N . ILE A 1 111 ? 6.254 8.914 7.023 1 96.19 111 ILE A N 1
ATOM 920 C CA . ILE A 1 111 ? 7.34 8.188 7.676 1 96.19 111 ILE A CA 1
ATOM 921 C C . ILE A 1 111 ? 7.898 9.023 8.828 1 96.19 111 ILE A C 1
ATOM 923 O O . ILE A 1 111 ? 8.391 8.469 9.812 1 96.19 111 ILE A O 1
ATOM 927 N N . VAL A 1 112 ? 7.762 10.281 8.75 1 97 112 VAL A N 1
ATOM 928 C CA . VAL A 1 112 ? 8.289 11.164 9.781 1 97 112 VAL A CA 1
ATOM 929 C C . VAL A 1 112 ? 7.664 10.812 11.125 1 97 112 VAL A C 1
ATOM 931 O O . VAL A 1 112 ? 8.297 10.961 12.172 1 97 112 VAL A O 1
ATOM 934 N N . PHE A 1 113 ? 6.5 10.289 11.109 1 96.06 113 PHE A N 1
ATOM 935 C CA . PHE A 1 113 ? 5.734 10.07 12.336 1 96.06 113 PHE A CA 1
ATOM 936 C C . PHE A 1 113 ? 6.125 8.758 12.992 1 96.06 113 PHE A C 1
ATOM 938 O O . PHE A 1 113 ? 5.707 8.477 14.117 1 96.06 113 PHE A O 1
ATOM 945 N N . TRP A 1 114 ? 6.898 8.008 12.312 1 93.44 114 TRP A N 1
ATOM 946 C CA . TRP A 1 114 ? 7.168 6.676 12.836 1 93.44 114 TRP A CA 1
ATOM 947 C C . TRP A 1 114 ? 8.359 6.695 13.789 1 93.44 114 TRP A C 1
ATOM 949 O O . TRP A 1 114 ? 9.273 5.875 13.664 1 93.44 114 TRP A O 1
ATOM 959 N N . LEU A 1 115 ? 8.258 7.664 14.586 1 88.88 115 LEU A N 1
ATOM 960 C CA . LEU A 1 115 ? 9.219 7.754 15.68 1 88.88 115 LEU A CA 1
ATOM 961 C C . LEU A 1 115 ? 8.836 6.812 16.812 1 88.88 115 LEU A C 1
ATOM 963 O O . LEU A 1 115 ? 7.664 6.465 16.969 1 88.88 115 LEU A O 1
ATOM 967 N N . GLN A 1 116 ? 9.695 6.422 17.641 1 72.12 116 GLN A N 1
ATOM 968 C CA . GLN A 1 116 ? 9.586 5.406 18.672 1 72.12 116 GLN A CA 1
ATOM 969 C C . GLN A 1 116 ? 8.25 5.496 19.406 1 72.12 116 GLN A C 1
ATOM 971 O O . GLN A 1 116 ? 7.809 6.582 19.766 1 72.12 116 GLN A O 1
ATOM 976 N N . SER A 1 117 ? 7.551 4.438 19.422 1 62.09 117 SER A N 1
ATOM 977 C CA . SER A 1 117 ? 6.129 4.328 19.719 1 62.09 117 SER A CA 1
ATOM 978 C C . SER A 1 117 ? 5.895 4.238 21.234 1 62.09 117 SER A C 1
ATOM 980 O O . SER A 1 117 ? 4.852 4.664 21.734 1 62.09 117 SER A O 1
ATOM 982 N N . TYR A 1 118 ? 6.945 4.016 21.984 1 65.5 118 TYR A N 1
ATOM 983 C CA . TYR A 1 118 ? 6.449 3.818 23.344 1 65.5 118 TYR A CA 1
ATOM 984 C C . TYR A 1 118 ? 6.262 5.152 24.062 1 65.5 118 TYR A C 1
ATOM 986 O O . TYR A 1 118 ? 7.215 5.926 24.203 1 65.5 118 TYR A O 1
ATOM 994 N N . ASN A 1 119 ? 5.043 5.586 24.297 1 77.88 119 ASN A N 1
ATOM 995 C CA . ASN A 1 119 ? 4.617 6.734 25.094 1 77.88 119 ASN A CA 1
ATOM 996 C C . ASN A 1 119 ? 4.938 8.047 24.391 1 77.88 119 ASN A C 1
ATOM 998 O O . ASN A 1 119 ? 5.324 9.023 25.031 1 77.88 119 ASN A O 1
ATOM 1002 N N . HIS A 1 120 ? 5.023 8.07 23.141 1 91.5 120 HIS A N 1
ATOM 1003 C CA . HIS A 1 120 ? 5.312 9.258 22.359 1 91.5 120 HIS A CA 1
ATOM 1004 C C . HIS A 1 120 ? 4.055 9.789 21.672 1 91.5 120 HIS A C 1
ATOM 1006 O O . HIS A 1 120 ? 3.227 9.008 21.203 1 91.5 120 HIS A O 1
ATOM 1012 N N . SER A 1 121 ? 3.904 11.094 21.766 1 93.12 121 SER A N 1
ATOM 1013 C CA . SER A 1 121 ? 2.791 11.711 21.047 1 93.12 121 SER A CA 1
ATOM 1014 C C . SER A 1 121 ? 3.281 12.789 20.094 1 93.12 121 SER A C 1
ATOM 1016 O O . SER A 1 121 ? 4.348 13.375 20.297 1 93.12 121 SER A O 1
ATOM 1018 N N . TRP A 1 122 ? 2.566 12.984 19.047 1 96 122 TRP A N 1
ATOM 1019 C CA . TRP A 1 122 ? 2.812 14.062 18.094 1 96 122 TRP A CA 1
ATOM 1020 C C . TRP A 1 122 ? 1.81 15.195 18.281 1 96 122 TRP A C 1
ATOM 1022 O O . TRP A 1 122 ? 0.619 14.953 18.5 1 96 122 TRP A O 1
ATOM 1032 N N . PHE A 1 123 ? 2.336 16.359 18.312 1 96.88 123 PHE A N 1
ATOM 1033 C CA . PHE A 1 123 ? 1.559 17.594 18.266 1 96.88 123 PHE A CA 1
ATOM 1034 C C . PHE A 1 123 ? 1.736 18.297 16.938 1 96.88 123 PHE A C 1
ATOM 1036 O O . PHE A 1 123 ? 2.811 18.828 16.641 1 96.88 123 PHE A O 1
ATOM 1043 N N . VAL A 1 124 ? 0.652 18.344 16.109 1 97.94 124 VAL A N 1
ATOM 1044 C CA . VAL A 1 124 ? 0.755 18.859 14.75 1 97.94 124 VAL A CA 1
ATOM 1045 C C . VAL A 1 124 ? -0.118 20.109 14.602 1 97.94 124 VAL A C 1
ATOM 1047 O O . VAL A 1 124 ? -1.284 20.109 15.008 1 97.94 124 VAL A O 1
ATOM 1050 N N . THR A 1 125 ? 0.418 21.141 14.031 1 97.38 125 THR A N 1
ATOM 1051 C CA . THR A 1 125 ? -0.312 22.375 13.773 1 97.38 125 THR A CA 1
ATOM 1052 C C . THR A 1 125 ? -0.048 22.875 12.352 1 97.38 125 THR A C 1
ATOM 1054 O O . THR A 1 125 ? 0.957 22.516 11.742 1 97.38 125 THR A O 1
ATOM 1057 N N . PHE A 1 126 ? -0.973 23.625 11.898 1 97.25 126 PHE A N 1
ATOM 1058 C CA . PHE A 1 126 ? -0.814 24.312 10.625 1 97.25 126 PHE A CA 1
ATOM 1059 C C . PHE A 1 126 ? -0.506 25.781 10.836 1 97.25 126 PHE A C 1
ATOM 1061 O O . PHE A 1 126 ? -0.981 26.391 11.797 1 97.25 126 PHE A O 1
ATOM 1068 N N . CYS A 1 127 ? 0.236 26.297 9.922 1 96.12 127 CYS A N 1
ATOM 1069 C CA . CYS A 1 127 ? 0.458 27.734 9.969 1 96.12 127 CYS A CA 1
ATOM 1070 C C . CYS A 1 127 ? -0.837 28.5 9.711 1 96.12 127 CYS A C 1
ATOM 1072 O O . CYS A 1 127 ? -1.76 27.969 9.086 1 96.12 127 CYS A O 1
ATOM 1074 N N . LYS A 1 128 ? -0.901 29.703 10.055 1 91.69 128 LYS A N 1
ATOM 1075 C CA . LYS A 1 128 ? -2.117 30.516 10.031 1 91.69 128 LYS A CA 1
ATOM 1076 C C . LYS A 1 128 ? -2.617 30.719 8.602 1 91.69 128 LYS A C 1
ATOM 1078 O O . LYS A 1 128 ? -3.824 30.766 8.367 1 91.69 128 LYS A O 1
ATOM 1083 N N . GLN A 1 129 ? -1.712 30.719 7.66 1 90.88 129 GLN A N 1
ATOM 1084 C CA . GLN A 1 129 ? -2.1 31 6.285 1 90.88 129 GLN A CA 1
ATOM 1085 C C . GLN A 1 129 ? -2.268 29.719 5.477 1 90.88 129 GLN A C 1
ATOM 1087 O O . GLN A 1 129 ? -2.451 29.766 4.258 1 90.88 129 GLN A O 1
ATOM 1092 N N . ALA A 1 130 ? -2.33 28.656 6.207 1 89.19 130 ALA A N 1
ATOM 1093 C CA . ALA A 1 130 ? -2.375 27.375 5.523 1 89.19 130 ALA A CA 1
ATOM 1094 C C . ALA A 1 130 ? -3.695 27.188 4.785 1 89.19 130 ALA A C 1
ATOM 1096 O O . ALA A 1 130 ? -3.766 26.453 3.801 1 89.19 130 ALA A O 1
ATOM 1097 N N . TYR A 1 131 ? -4.73 27.906 5.246 1 86.75 131 TYR A N 1
ATOM 1098 C CA . TYR A 1 131 ? -6.043 27.75 4.629 1 86.75 131 TYR A CA 1
ATOM 1099 C C . TYR A 1 131 ? -6.039 28.281 3.197 1 86.75 131 TYR A C 1
ATOM 1101 O O . TYR A 1 131 ? -6.922 27.938 2.404 1 86.75 131 TYR A O 1
ATOM 1109 N N . LYS A 1 132 ? -5.027 29 2.82 1 87.69 132 LYS A N 1
ATOM 1110 C CA . LYS A 1 132 ? -4.922 29.578 1.48 1 87.69 132 LYS A CA 1
ATOM 1111 C C . LYS A 1 132 ? -4.129 28.656 0.553 1 87.69 132 LYS A C 1
ATOM 1113 O O . LYS A 1 132 ? -4.078 28.891 -0.658 1 87.69 132 LYS A O 1
ATOM 1118 N N . MET A 1 133 ? -3.627 27.703 1.098 1 88.25 133 MET A N 1
ATOM 1119 C CA . MET A 1 133 ? -2.732 26.844 0.34 1 88.25 133 MET A CA 1
ATOM 1120 C C . MET A 1 133 ? -3.523 25.875 -0.543 1 88.25 133 MET A C 1
ATOM 1122 O O . MET A 1 133 ? -4.629 25.469 -0.188 1 88.25 133 MET A O 1
ATOM 1126 N N . HIS A 1 134 ? -2.873 25.641 -1.636 1 88.75 134 HIS A N 1
ATOM 1127 C CA . HIS A 1 134 ? -3.379 24.578 -2.484 1 88.75 134 HIS A CA 1
ATOM 1128 C C . HIS A 1 134 ? -2.762 23.234 -2.104 1 88.75 134 HIS A C 1
ATOM 1130 O O . HIS A 1 134 ? -1.615 22.953 -2.457 1 88.75 134 HIS A O 1
ATOM 1136 N N . PHE A 1 135 ? -3.584 22.484 -1.48 1 92.81 135 PHE A N 1
ATOM 1137 C CA . PHE A 1 135 ? -3.098 21.188 -1.049 1 92.81 135 PHE A CA 1
ATOM 1138 C C . PHE A 1 135 ? -3.184 20.172 -2.184 1 92.81 135 PHE A C 1
ATOM 1140 O O . PHE A 1 135 ? -4.152 20.172 -2.943 1 92.81 135 PHE A O 1
ATOM 1147 N N . PRO A 1 136 ? -2.141 19.391 -2.316 1 92.94 136 PRO A N 1
ATOM 1148 C CA . PRO A 1 136 ? -2.281 18.266 -3.258 1 92.94 136 PRO A CA 1
ATOM 1149 C C . PRO A 1 136 ? -3.379 17.297 -2.852 1 92.94 136 PRO A C 1
ATOM 1151 O O . PRO A 1 136 ? -3.662 17.141 -1.661 1 92.94 136 PRO A O 1
ATOM 1154 N N . ASN A 1 137 ? -3.906 16.562 -3.793 1 90.44 137 ASN A N 1
ATOM 1155 C CA . ASN A 1 137 ? -5.023 15.656 -3.545 1 90.44 137 ASN A CA 1
ATOM 1156 C C . ASN A 1 137 ? -4.625 14.523 -2.604 1 90.44 137 ASN A C 1
ATOM 1158 O O . ASN A 1 137 ? -5.426 14.094 -1.771 1 90.44 137 ASN A O 1
ATOM 1162 N N . TRP A 1 138 ? -3.432 14.086 -2.762 1 90.56 138 TRP A N 1
ATOM 1163 C CA . TRP A 1 138 ? -3.01 12.961 -1.94 1 90.56 138 TRP A CA 1
ATOM 1164 C C . TRP A 1 138 ? -3.004 13.336 -0.462 1 90.56 138 TRP A C 1
ATOM 1166 O O . TRP A 1 138 ? -3.01 12.453 0.406 1 90.56 138 TRP A O 1
ATOM 1176 N N . PHE A 1 139 ? -2.965 14.57 -0.148 1 94 139 PHE A N 1
ATOM 1177 C CA . PHE A 1 139 ? -2.904 15.016 1.238 1 94 139 PHE A CA 1
ATOM 1178 C C . PHE A 1 139 ? -4.238 14.797 1.938 1 94 139 PHE A C 1
ATOM 1180 O O . PHE A 1 139 ? -4.309 14.797 3.168 1 94 139 PHE A O 1
ATOM 1187 N N . GLN A 1 140 ? -5.258 14.617 1.175 1 89.19 140 GLN A N 1
ATOM 1188 C CA . GLN A 1 140 ? -6.535 14.227 1.76 1 89.19 140 GLN A CA 1
ATOM 1189 C C . GLN A 1 140 ? -6.445 12.852 2.418 1 89.19 140 GLN A C 1
ATOM 1191 O O . GLN A 1 140 ? -7.051 12.617 3.463 1 89.19 140 GLN A O 1
ATOM 1196 N N . ASN A 1 141 ? -5.727 12 1.729 1 87.56 141 ASN A N 1
ATOM 1197 C CA . ASN A 1 141 ? -5.492 10.688 2.334 1 87.56 141 ASN A CA 1
ATOM 1198 C C . ASN A 1 141 ? -4.691 10.805 3.627 1 87.56 141 ASN A C 1
ATOM 1200 O O . ASN A 1 141 ? -4.953 10.086 4.59 1 87.56 141 ASN A O 1
ATOM 1204 N N . TRP A 1 142 ? -3.779 11.656 3.578 1 93.62 142 TRP A N 1
ATOM 1205 C CA . TRP A 1 142 ? -3 11.93 4.781 1 93.62 142 TRP A CA 1
ATOM 1206 C C . TRP A 1 142 ? -3.906 12.367 5.926 1 93.62 142 TRP A C 1
ATOM 1208 O O . TRP A 1 142 ? -3.779 11.875 7.051 1 93.62 142 TRP A O 1
ATOM 1218 N N . TRP A 1 143 ? -4.844 13.25 5.629 1 93.62 143 TRP A N 1
ATOM 1219 C CA . TRP A 1 143 ? -5.773 13.742 6.641 1 93.62 143 TRP A CA 1
ATOM 1220 C C . TRP A 1 143 ? -6.68 12.625 7.137 1 93.62 143 TRP A C 1
ATOM 1222 O O . TRP A 1 143 ? -6.992 12.547 8.328 1 93.62 143 TRP A O 1
ATOM 1232 N N . MET A 1 144 ? -7.09 11.812 6.242 1 88.56 144 MET A N 1
ATOM 1233 C CA . MET A 1 144 ? -7.961 10.703 6.633 1 88.56 144 MET A CA 1
ATOM 1234 C C . MET A 1 144 ? -7.254 9.781 7.617 1 88.56 144 MET A C 1
ATOM 1236 O O . MET A 1 144 ? -7.898 9.18 8.484 1 88.56 144 MET A O 1
ATOM 1240 N N . TYR A 1 145 ? -6.016 9.789 7.504 1 89.19 145 TYR A N 1
ATOM 1241 C CA . TYR A 1 145 ? -5.238 8.883 8.336 1 89.19 145 TYR A CA 1
ATOM 1242 C C . TYR A 1 145 ? -4.863 9.539 9.664 1 89.19 145 TYR A C 1
ATOM 1244 O O . TYR A 1 145 ? -5.043 8.953 10.727 1 89.19 145 TYR A O 1
ATOM 1252 N N . PHE A 1 146 ? -4.41 10.773 9.625 1 94.12 146 PHE A N 1
ATOM 1253 C CA . PHE A 1 146 ? -3.84 11.414 10.805 1 94.12 146 PHE A CA 1
ATOM 1254 C C . PHE A 1 146 ? -4.781 12.477 11.352 1 94.12 146 PHE A C 1
ATOM 1256 O O . PHE A 1 146 ? -4.602 12.945 12.484 1 94.12 146 PHE A O 1
ATOM 1263 N N . GLY A 1 147 ? -5.711 12.852 10.586 1 93.56 147 GLY A N 1
ATOM 1264 C CA . GLY A 1 147 ? -6.52 14.023 10.898 1 93.56 147 GLY A CA 1
ATOM 1265 C C . GLY A 1 147 ? -7.535 13.766 12 1 93.56 147 GLY A C 1
ATOM 1266 O O . GLY A 1 147 ? -7.586 12.664 12.555 1 93.56 147 GLY A O 1
ATOM 1267 N N . LEU A 1 148 ? -8.328 14.812 12.25 1 93.31 148 LEU A N 1
ATOM 1268 C CA . LEU A 1 148 ? -9.312 14.781 13.32 1 93.31 148 LEU A CA 1
ATOM 1269 C C . LEU A 1 148 ? -10.586 14.086 12.867 1 93.31 148 LEU A C 1
ATOM 1271 O O . LEU A 1 148 ? -10.938 14.117 11.688 1 93.31 148 LEU A O 1
ATOM 1275 N N . SER A 1 149 ? -11.164 13.453 13.844 1 90 149 SER A N 1
ATOM 1276 C CA . SER A 1 149 ? -12.523 12.945 13.68 1 90 149 SER A CA 1
ATOM 1277 C C . SER A 1 149 ? -13.516 13.727 14.547 1 90 149 SER A C 1
ATOM 1279 O O . SER A 1 149 ? -13.164 14.18 15.641 1 90 149 SER A O 1
ATOM 1281 N N . GLU A 1 150 ? -14.656 13.844 14.062 1 91 150 GLU A N 1
ATOM 1282 C CA . GLU A 1 150 ? -15.672 14.625 14.766 1 91 150 GLU A CA 1
ATOM 1283 C C . GLU A 1 150 ? -15.969 14.023 16.141 1 91 150 GLU A C 1
ATOM 1285 O O . GLU A 1 150 ? -16.328 14.75 17.078 1 91 150 GLU A O 1
ATOM 1290 N N . GLU A 1 151 ? -15.742 12.797 16.266 1 90.75 151 GLU A N 1
ATOM 1291 C CA . GLU A 1 151 ? -16.109 12.07 17.484 1 90.75 151 GLU A CA 1
ATOM 1292 C C . GLU A 1 151 ? -15.281 12.539 18.672 1 90.75 151 GLU A C 1
ATOM 1294 O O . GLU A 1 151 ? -15.695 12.391 19.828 1 90.75 151 GLU A O 1
ATOM 1299 N N . ILE A 1 152 ? -14.156 13.102 18.438 1 93.75 152 ILE A N 1
ATOM 1300 C CA . ILE A 1 152 ? -13.273 13.461 19.547 1 93.75 152 ILE A CA 1
ATOM 1301 C C . ILE A 1 152 ? -13.539 14.898 19.969 1 93.75 152 ILE A C 1
ATOM 1303 O O . ILE A 1 152 ? -12.984 15.375 20.969 1 93.75 152 ILE A O 1
ATOM 1307 N N . PHE A 1 153 ? -14.367 15.625 19.266 1 94.69 153 PHE A N 1
ATOM 1308 C CA . PHE A 1 153 ? -14.68 17.016 19.609 1 94.69 153 PHE A CA 1
ATOM 1309 C C . PHE A 1 153 ? -15.516 17.078 20.875 1 94.69 153 PHE A C 1
ATOM 1311 O O . PHE A 1 153 ? -16.422 16.266 21.078 1 94.69 153 PHE A O 1
ATOM 1318 N N . PRO A 1 154 ? -15.195 18.047 21.703 1 94.81 154 PRO A N 1
ATOM 1319 C CA . PRO A 1 154 ? -16.156 18.328 22.766 1 94.81 154 PRO A CA 1
ATOM 1320 C C . PRO A 1 154 ? -17.547 18.672 22.234 1 94.81 154 PRO A C 1
ATOM 1322 O O . PRO A 1 154 ? -17.688 19.109 21.078 1 94.81 154 PRO A O 1
ATOM 1325 N N . VAL A 1 155 ? -18.531 18.578 23.031 1 93.69 155 VAL A N 1
ATOM 1326 C CA . VAL A 1 155 ? -19.922 18.719 22.641 1 93.69 155 VAL A CA 1
ATOM 1327 C C . VAL A 1 155 ? -20.141 20.094 22.016 1 93.69 155 VAL A C 1
ATOM 1329 O O . VAL A 1 155 ? -20.828 20.219 21 1 93.69 155 VAL A O 1
ATOM 1332 N N . GLU A 1 156 ? -19.594 21.062 22.641 1 93.06 156 GLU A N 1
ATOM 1333 C CA . GLU A 1 156 ? -19.766 22.422 22.141 1 93.06 156 GLU A CA 1
ATOM 1334 C C . GLU A 1 156 ? -19.156 22.594 20.75 1 93.06 156 GLU A C 1
ATOM 1336 O O . GLU A 1 156 ? -19.734 23.25 19.891 1 93.06 156 GLU A O 1
ATOM 1341 N N . VAL A 1 157 ? -18.062 21.969 20.609 1 96 157 VAL A N 1
ATOM 1342 C CA . VAL A 1 157 ? -17.359 22.078 19.328 1 96 157 VAL A CA 1
ATOM 1343 C C . VAL A 1 157 ? -18.078 21.25 18.281 1 96 157 VAL A C 1
ATOM 1345 O O . VAL A 1 157 ? -18.094 21.609 17.094 1 96 157 VAL A O 1
ATOM 1348 N N . GLN A 1 158 ? -18.672 20.172 18.656 1 96 158 GLN A N 1
ATOM 1349 C CA . GLN A 1 158 ? -19.469 19.359 17.719 1 96 158 GLN A CA 1
ATOM 1350 C C . GLN A 1 158 ? -20.609 20.172 17.125 1 96 158 GLN A C 1
ATOM 1352 O O . GLN A 1 158 ? -20.875 20.094 15.922 1 96 158 GLN A O 1
ATOM 1357 N N . ARG A 1 159 ? -21.219 20.906 17.969 1 95.19 159 ARG A N 1
ATOM 1358 C CA . ARG A 1 159 ? -22.312 21.75 17.516 1 95.19 159 ARG A CA 1
ATOM 1359 C C . ARG A 1 159 ? -21.828 22.781 16.5 1 95.19 159 ARG A C 1
ATOM 1361 O O . ARG A 1 159 ? -22.469 23 15.461 1 95.19 159 ARG A O 1
ATOM 1368 N N . SER A 1 160 ? -20.719 23.391 16.844 1 96.81 160 SER A N 1
ATOM 1369 C CA . SER A 1 160 ? -20.125 24.375 15.953 1 96.81 160 SER A CA 1
ATOM 1370 C C . SER A 1 160 ? -19.719 23.734 14.625 1 96.81 160 SER A C 1
ATOM 1372 O O . SER A 1 160 ? -19.922 24.328 13.562 1 96.81 160 SER A O 1
ATOM 1374 N N . TYR A 1 161 ? -19.203 22.578 14.688 1 96.75 161 TYR A N 1
ATOM 1375 C CA . TYR A 1 161 ? -18.797 21.859 13.484 1 96.75 161 TYR A CA 1
ATOM 1376 C C . TYR A 1 161 ? -20 21.531 12.609 1 96.75 161 TYR A C 1
ATOM 1378 O O . TYR A 1 161 ? -19.906 21.594 11.383 1 96.75 161 TYR A O 1
ATOM 1386 N N . HIS A 1 162 ? -21.016 21.125 13.273 1 95.25 162 HIS A N 1
ATOM 1387 C CA . HIS A 1 162 ? -22.234 20.828 12.516 1 95.25 162 HIS A CA 1
ATOM 1388 C C . HIS A 1 162 ? -22.719 22.062 11.758 1 95.25 162 HIS A C 1
ATOM 1390 O O . HIS A 1 162 ? -23.078 21.969 10.586 1 95.25 162 HIS A O 1
ATOM 1396 N N . LEU A 1 163 ? -22.719 23.125 12.391 1 94.69 163 LEU A N 1
ATOM 1397 C CA . LEU A 1 163 ? -23.062 24.391 11.727 1 94.69 163 LEU A CA 1
ATOM 1398 C C . LEU A 1 163 ? -22.109 24.672 10.57 1 94.69 163 LEU A C 1
ATOM 1400 O O . LEU A 1 163 ? -22.547 25.047 9.477 1 94.69 163 LEU A O 1
ATOM 1404 N N . PHE A 1 164 ? -20.859 24.469 10.812 1 96.38 164 PHE A N 1
ATOM 1405 C CA . PHE A 1 164 ? -19.828 24.688 9.797 1 96.38 164 PHE A CA 1
ATOM 1406 C C . PHE A 1 164 ? -20.078 23.781 8.586 1 96.38 164 PHE A C 1
ATOM 1408 O O . PHE A 1 164 ? -20.031 24.25 7.449 1 96.38 164 PHE A O 1
ATOM 1415 N N . GLN A 1 165 ? -20.359 22.578 8.844 1 94.38 165 GLN A N 1
ATOM 1416 C CA . GLN A 1 165 ? -20.562 21.594 7.789 1 94.38 165 GLN A CA 1
ATOM 1417 C C . GLN A 1 165 ? -21.734 21.984 6.887 1 94.38 165 GLN A C 1
ATOM 1419 O O . GLN A 1 165 ? -21.672 21.781 5.668 1 94.38 165 GLN A O 1
ATOM 1424 N N . GLN A 1 166 ? -22.672 22.562 7.445 1 91.38 166 GLN A N 1
ATOM 1425 C CA . GLN A 1 166 ? -23.891 22.906 6.719 1 91.38 166 GLN A CA 1
ATOM 1426 C C . GLN A 1 166 ? -23.703 24.203 5.914 1 91.38 166 GLN A C 1
ATOM 1428 O O . GLN A 1 166 ? -24.391 24.406 4.91 1 91.38 166 GLN A O 1
ATOM 1433 N N . SER A 1 167 ? -22.781 24.969 6.301 1 91.81 167 SER A N 1
ATOM 1434 C CA . SER A 1 167 ? -22.719 26.312 5.766 1 91.81 167 SER A CA 1
ATOM 1435 C C . SER A 1 167 ? -21.562 26.453 4.766 1 91.81 167 SER A C 1
ATOM 1437 O O . SER A 1 167 ? -21.641 27.266 3.84 1 91.81 167 SER A O 1
ATOM 1439 N N . ILE A 1 168 ? -20.594 25.672 4.895 1 93.38 168 ILE A N 1
ATOM 1440 C CA . ILE A 1 168 ? -19.359 25.875 4.133 1 93.38 168 ILE A CA 1
ATOM 1441 C C . ILE A 1 168 ? -19.578 25.453 2.682 1 93.38 168 ILE A C 1
ATOM 1443 O O . ILE A 1 168 ? -20.297 24.484 2.414 1 93.38 168 ILE A O 1
ATOM 1447 N N . TYR A 1 169 ? -18.891 26.062 1.784 1 88.5 169 TYR A N 1
ATOM 1448 C CA . TYR A 1 169 ? -18.969 25.75 0.36 1 88.5 169 TYR A CA 1
ATOM 1449 C C . TYR A 1 169 ? -18.438 24.344 0.074 1 88.5 169 TYR A C 1
ATOM 1451 O O . TYR A 1 169 ? -17.719 23.781 0.885 1 88.5 169 TYR A O 1
ATOM 1459 N N . SER A 1 170 ? -18.844 23.875 -1.062 1 84.25 170 SER A N 1
ATOM 1460 C CA . SER A 1 170 ? -18.391 22.547 -1.484 1 84.25 170 SER A CA 1
ATOM 1461 C C . SER A 1 170 ? -16.953 22.594 -1.963 1 84.25 170 SER A C 1
ATOM 1463 O O . SER A 1 170 ? -16.547 23.531 -2.643 1 84.25 170 SER A O 1
ATOM 1465 N N . SER A 1 171 ? -16.25 21.656 -1.449 1 84.81 171 SER A N 1
ATOM 1466 C CA . SER A 1 171 ? -14.836 21.516 -1.789 1 84.81 171 SER A CA 1
ATOM 1467 C C . SER A 1 171 ? -14.414 20.047 -1.784 1 84.81 171 SER A C 1
ATOM 1469 O O . SER A 1 171 ? -15.039 19.219 -1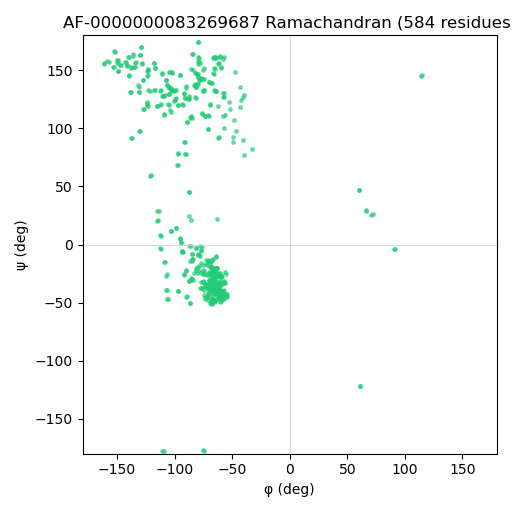.117 1 84.81 171 SER A O 1
ATOM 1471 N N . PRO A 1 172 ? -13.375 19.812 -2.561 1 79.94 172 PRO A N 1
ATOM 1472 C CA . PRO A 1 172 ? -12.867 18.453 -2.508 1 79.94 172 PRO A CA 1
ATOM 1473 C C . PRO A 1 172 ? -12.203 18.109 -1.17 1 79.94 172 PRO A C 1
ATOM 1475 O O . PRO A 1 172 ? -12.078 16.938 -0.818 1 79.94 172 PRO A O 1
ATOM 1478 N N . LEU A 1 173 ? -11.852 19.109 -0.48 1 87.5 173 LEU A N 1
ATOM 1479 C CA . LEU A 1 173 ? -11.258 18.875 0.833 1 87.5 173 LEU A CA 1
ATOM 1480 C C . LEU A 1 173 ? -12.328 18.547 1.865 1 87.5 173 LEU A C 1
ATOM 1482 O O . LEU A 1 173 ? -13.406 19.141 1.854 1 87.5 173 LEU A O 1
ATOM 1486 N N . SER A 1 174 ? -11.961 17.656 2.686 1 89.75 174 SER A N 1
ATOM 1487 C CA . SER A 1 174 ? -12.914 17.281 3.727 1 89.75 174 SER A CA 1
ATOM 1488 C C . SER A 1 174 ? -13.289 18.469 4.602 1 89.75 174 SER A C 1
ATOM 1490 O O . SER A 1 174 ? -12.469 19.359 4.816 1 89.75 174 SER A O 1
ATOM 1492 N N . LYS A 1 175 ? -14.414 18.422 5.129 1 92.56 175 LYS A N 1
ATOM 1493 C CA . LYS A 1 175 ? -14.922 19.5 5.961 1 92.56 175 LYS A CA 1
ATOM 1494 C C . LYS A 1 175 ? -14.172 19.562 7.293 1 92.56 175 LYS A C 1
ATOM 1496 O O . LYS A 1 175 ? -13.922 20.656 7.82 1 92.56 175 LYS A O 1
ATOM 1501 N N . THR A 1 176 ? -13.844 18.375 7.75 1 94.81 176 THR A N 1
ATOM 1502 C CA . THR A 1 176 ? -13.094 18.359 9 1 94.81 176 THR A CA 1
ATOM 1503 C C . THR A 1 176 ? -11.711 18.969 8.812 1 94.81 176 THR A C 1
ATOM 1505 O O . THR A 1 176 ? -11.219 19.672 9.695 1 94.81 176 THR A O 1
ATOM 1508 N N . PHE A 1 177 ? -11.164 18.734 7.695 1 95.69 177 PHE A N 1
ATOM 1509 C CA . PHE A 1 177 ? -9.867 19.328 7.379 1 95.69 177 PHE A CA 1
ATOM 1510 C C . PHE A 1 177 ? -9.961 20.844 7.285 1 95.69 177 PHE A C 1
ATOM 1512 O O . PHE A 1 177 ? -9.172 21.547 7.906 1 95.69 177 PHE A O 1
ATOM 1519 N N . ARG A 1 178 ? -10.859 21.281 6.617 1 94.88 178 ARG A N 1
ATOM 1520 C CA . ARG A 1 178 ? -11.047 22.719 6.453 1 94.88 178 ARG A CA 1
ATOM 1521 C C . ARG A 1 178 ? -11.367 23.391 7.789 1 94.88 178 ARG A C 1
ATOM 1523 O O . ARG A 1 178 ? -10.867 24.484 8.078 1 94.88 178 ARG A O 1
ATOM 1530 N N . PHE A 1 179 ? -12.195 22.688 8.555 1 96.62 179 PHE A N 1
ATOM 1531 C CA . PHE A 1 179 ? -12.516 23.203 9.883 1 96.62 179 PHE A CA 1
ATOM 1532 C C . PHE A 1 179 ? -11.25 23.375 10.711 1 96.62 179 PHE A C 1
ATOM 1534 O O . PHE A 1 179 ? -11.055 24.422 11.336 1 96.62 179 PHE A O 1
ATOM 1541 N N . ALA A 1 180 ? -10.43 22.438 10.633 1 96.25 180 ALA A N 1
ATOM 1542 C CA . ALA A 1 180 ? -9.18 22.484 11.383 1 96.25 180 ALA A CA 1
ATOM 1543 C C . ALA A 1 180 ? -8.266 23.594 10.867 1 96.25 180 ALA A C 1
ATOM 1545 O O . ALA A 1 180 ? -7.602 24.266 11.641 1 96.25 180 ALA A O 1
ATOM 1546 N N . LEU A 1 181 ? -8.258 23.766 9.586 1 95.88 181 LEU A N 1
ATOM 1547 C CA . LEU A 1 181 ? -7.402 24.766 8.969 1 95.88 181 LEU A CA 1
ATOM 1548 C C . LEU A 1 181 ? -7.871 26.188 9.328 1 95.88 181 LEU A C 1
ATOM 1550 O O . LEU A 1 181 ? -7.078 27 9.789 1 95.88 181 LEU A O 1
ATOM 1554 N N . TYR A 1 182 ? -9.133 26.422 9.141 1 95.19 182 TYR A N 1
ATOM 1555 C CA . TYR A 1 182 ? -9.672 27.766 9.344 1 95.19 182 TYR A CA 1
ATOM 1556 C C . TYR A 1 182 ? -9.578 28.172 10.805 1 95.19 182 TYR A C 1
ATOM 1558 O O . TYR A 1 182 ? -9.344 29.344 11.109 1 95.19 182 TYR A O 1
ATOM 1566 N N . PHE A 1 183 ? -9.719 27.234 11.648 1 96 183 PHE A N 1
ATOM 1567 C CA . PHE A 1 183 ? -9.828 27.609 13.055 1 96 183 PHE A CA 1
ATOM 1568 C C . PHE A 1 183 ? -8.609 27.141 13.836 1 96 183 PHE A C 1
ATOM 1570 O O . PHE A 1 183 ? -8.617 27.109 15.062 1 96 183 PHE A O 1
ATOM 1577 N N . GLN A 1 184 ? -7.609 26.656 13.203 1 95.25 184 GLN A N 1
ATOM 1578 C CA . GLN A 1 184 ? -6.285 26.359 13.742 1 95.25 184 GLN A CA 1
ATOM 1579 C C . GLN A 1 184 ? -6.363 25.328 14.867 1 95.25 184 GLN A C 1
ATOM 1581 O O . GLN A 1 184 ? -5.797 25.531 15.938 1 95.25 184 GLN A O 1
ATOM 1586 N N . ILE A 1 185 ? -7.113 24.312 14.562 1 96.38 185 ILE A N 1
ATOM 1587 C CA . ILE A 1 185 ? -7.238 23.234 15.547 1 96.38 185 ILE A CA 1
ATOM 1588 C C . ILE A 1 185 ? -6.039 22.297 15.453 1 96.38 185 ILE A C 1
ATOM 1590 O O . ILE A 1 185 ? -5.75 21.75 14.383 1 96.38 185 ILE A O 1
ATOM 1594 N N . PRO A 1 186 ? -5.367 22.062 16.531 1 96.62 186 PRO A N 1
ATOM 1595 C CA . PRO A 1 186 ? -4.195 21.188 16.5 1 96.62 186 PRO A CA 1
ATOM 1596 C C . PRO A 1 186 ? -4.566 19.703 16.469 1 96.62 186 PRO A C 1
ATOM 1598 O O . PRO A 1 186 ? -5.68 19.344 16.859 1 96.62 186 PRO A O 1
ATOM 1601 N N . LEU A 1 187 ? -3.625 18.922 15.953 1 96.25 187 LEU A N 1
ATOM 1602 C CA . LEU A 1 187 ? -3.729 17.469 15.969 1 96.25 187 LEU A CA 1
ATOM 1603 C C . LEU A 1 187 ? -2.805 16.859 17.031 1 96.25 187 LEU A C 1
ATOM 1605 O O . LEU A 1 187 ? -1.629 17.234 17.109 1 96.25 187 LEU A O 1
ATOM 1609 N N . ILE A 1 188 ? -3.35 16 17.844 1 95.5 188 ILE A N 1
ATOM 1610 C CA . ILE A 1 188 ? -2.543 15.234 18.781 1 95.5 188 ILE A CA 1
ATOM 1611 C C . ILE A 1 188 ? -2.795 13.742 18.562 1 95.5 188 ILE A C 1
ATOM 1613 O O . ILE A 1 188 ? -3.939 13.289 18.625 1 95.5 188 ILE A O 1
ATOM 1617 N N . PHE A 1 189 ? -1.776 13.023 18.297 1 93.88 189 PHE A N 1
ATOM 1618 C CA . PHE A 1 189 ? -1.986 11.594 18.109 1 93.88 189 PHE A CA 1
ATOM 1619 C C . PHE A 1 189 ? -0.746 10.812 18.531 1 93.88 189 PHE A C 1
ATOM 1621 O O . PHE A 1 189 ? 0.332 11.383 18.688 1 93.88 189 PHE A O 1
ATOM 1628 N N . CYS A 1 190 ? -0.945 9.609 18.859 1 93.62 190 CYS A N 1
ATOM 1629 C CA . CYS A 1 190 ? 0.095 8.609 19.078 1 93.62 190 CYS A CA 1
ATOM 1630 C C . CYS A 1 190 ? -0.204 7.328 18.312 1 93.62 190 CYS A C 1
ATOM 1632 O O . CYS A 1 190 ? -1.285 7.18 17.734 1 93.62 190 CYS A O 1
ATOM 1634 N N . TRP A 1 191 ? 0.777 6.555 18.172 1 91.88 191 TRP A N 1
ATOM 1635 C CA . TRP A 1 191 ? 0.568 5.309 17.438 1 91.88 191 TRP A CA 1
ATOM 1636 C C . TRP A 1 191 ? 1.347 4.168 18.094 1 91.88 191 TRP A C 1
ATOM 1638 O O . TRP A 1 191 ? 2.312 4.402 18.828 1 91.88 191 TRP A O 1
ATOM 1648 N N . ASN A 1 192 ? 0.827 2.943 17.891 1 89.44 192 ASN A N 1
ATOM 1649 C CA . ASN A 1 192 ? 1.496 1.719 18.312 1 89.44 192 ASN A CA 1
ATOM 1650 C C . ASN A 1 192 ? 1.303 0.594 17.297 1 89.44 192 ASN A C 1
ATOM 1652 O O . ASN A 1 192 ? 0.353 0.616 16.516 1 89.44 192 ASN A O 1
ATOM 1656 N N . PHE A 1 193 ? 2.273 -0.333 17.391 1 90.06 193 PHE A N 1
ATOM 1657 C CA . PHE A 1 193 ? 2.082 -1.544 16.594 1 90.06 193 PHE A CA 1
ATOM 1658 C C . PHE A 1 193 ? 1.026 -2.443 17.234 1 90.06 193 PHE A C 1
ATOM 1660 O O . PHE A 1 193 ? 0.944 -2.545 18.453 1 90.06 193 PHE A O 1
ATOM 1667 N N . GLN A 1 194 ? 0.296 -3.014 16.297 1 86.31 194 GLN A N 1
ATOM 1668 C CA . GLN A 1 194 ? -0.689 -3.992 16.75 1 86.31 194 GLN A CA 1
ATOM 1669 C C . GLN A 1 194 ? -0.738 -5.191 15.805 1 86.31 194 GLN A C 1
ATOM 1671 O O . GLN A 1 194 ? -0.494 -5.059 14.609 1 86.31 194 GLN A O 1
ATOM 1676 N N . LEU A 1 195 ? -0.974 -6.293 16.406 1 86.88 195 LEU A N 1
ATOM 1677 C CA . LEU A 1 195 ? -1.254 -7.488 15.617 1 86.88 195 LEU A CA 1
ATOM 1678 C C . LEU A 1 195 ? -2.756 -7.723 15.5 1 86.88 195 LEU A C 1
ATOM 1680 O O . LEU A 1 195 ? -3.453 -7.82 16.516 1 86.88 195 LEU A O 1
ATOM 1684 N N . GLU A 1 196 ? -3.199 -7.715 14.266 1 81.75 196 GLU A N 1
ATOM 1685 C CA . GLU A 1 196 ? -4.629 -7.898 14.039 1 81.75 196 GLU A CA 1
ATOM 1686 C C . GLU A 1 196 ? -4.895 -9.086 13.117 1 81.75 196 GLU A C 1
ATOM 1688 O O . GLU A 1 196 ? -4.059 -9.414 12.273 1 81.75 196 GLU A O 1
ATOM 1693 N N . PRO A 1 197 ? -6.031 -9.641 13.383 1 79.69 197 PRO A N 1
ATOM 1694 C CA . PRO A 1 197 ? -6.398 -10.703 12.453 1 79.69 197 PRO A CA 1
ATOM 1695 C C . PRO A 1 197 ? -6.656 -10.188 11.039 1 79.69 197 PRO A C 1
ATOM 1697 O O . PRO A 1 197 ? -7.242 -9.117 10.867 1 79.69 197 PRO A O 1
ATOM 1700 N N . SER A 1 198 ? -6.094 -10.844 10.141 1 76.5 198 SER A N 1
ATOM 1701 C CA . SER A 1 198 ? -6.312 -10.594 8.719 1 76.5 198 SER A CA 1
ATOM 1702 C C . SER A 1 198 ? -6.625 -11.883 7.973 1 76.5 198 SER A C 1
ATOM 1704 O O . SER A 1 198 ? -5.715 -12.602 7.555 1 76.5 198 SER A O 1
ATOM 1706 N N . GLY A 1 199 ? -7.895 -12.039 7.82 1 69.12 199 GLY A N 1
ATOM 1707 C CA . GLY A 1 199 ? -8.266 -13.352 7.316 1 69.12 199 GLY A CA 1
ATOM 1708 C C . GLY A 1 199 ? -7.855 -14.484 8.242 1 69.12 199 GLY A C 1
ATOM 1709 O O . GLY A 1 199 ? -8.188 -14.477 9.422 1 69.12 199 GLY A O 1
ATOM 1710 N N . ASN A 1 200 ? -7.031 -15.352 7.582 1 73.5 200 ASN A N 1
ATOM 1711 C CA . ASN A 1 200 ? -6.59 -16.516 8.344 1 73.5 200 ASN A CA 1
ATOM 1712 C C . ASN A 1 200 ? -5.223 -16.281 8.977 1 73.5 200 ASN A C 1
ATOM 1714 O O . ASN A 1 200 ? -4.676 -17.172 9.633 1 73.5 200 ASN A O 1
ATOM 1718 N N . PHE A 1 201 ? -4.82 -14.984 8.766 1 82 201 PHE A N 1
ATOM 1719 C CA . PHE A 1 201 ? -3.484 -14.695 9.273 1 82 201 PHE A CA 1
ATOM 1720 C C . PHE A 1 201 ? -3.496 -13.453 10.148 1 82 201 PHE A C 1
ATOM 1722 O O . PHE A 1 201 ? -4.547 -12.844 10.359 1 82 201 PHE A O 1
ATOM 1729 N N . LYS A 1 202 ? -2.328 -13.32 10.773 1 83.88 202 LYS A N 1
ATOM 1730 C CA . LYS A 1 202 ? -2.137 -12.078 11.516 1 83.88 202 LYS A CA 1
ATOM 1731 C C . LYS A 1 202 ? -1.397 -11.047 10.672 1 83.88 202 LYS A C 1
ATOM 1733 O O . LYS A 1 202 ? -0.592 -11.398 9.805 1 83.88 202 LYS A O 1
ATOM 1738 N N . ALA A 1 203 ? -1.803 -9.867 10.938 1 85.31 203 ALA A N 1
ATOM 1739 C CA . ALA A 1 203 ? -1.14 -8.758 10.25 1 85.31 203 ALA A CA 1
ATOM 1740 C C . ALA A 1 203 ? -0.643 -7.715 11.242 1 85.31 203 ALA A C 1
ATOM 1742 O O . ALA A 1 203 ? -1.282 -7.473 12.273 1 85.31 203 ALA A O 1
ATOM 1743 N N . LEU A 1 204 ? 0.489 -7.23 10.906 1 89 204 LEU A N 1
ATOM 1744 C CA . LEU A 1 204 ? 1.039 -6.125 11.68 1 89 204 LEU A CA 1
ATOM 1745 C C . LEU A 1 204 ? 0.554 -4.785 11.133 1 89 204 LEU A C 1
ATOM 1747 O O . LEU A 1 204 ? 0.655 -4.523 9.938 1 89 204 LEU A O 1
ATOM 1751 N N . SER A 1 205 ? -0.028 -4.016 12.039 1 86.38 205 SER A N 1
ATOM 1752 C CA . SER A 1 205 ? -0.517 -2.697 11.641 1 86.38 205 SER A CA 1
ATOM 1753 C C . SER A 1 205 ? -0.152 -1.636 12.672 1 86.38 205 SER A C 1
ATOM 1755 O O . SER A 1 205 ? 0.318 -1.96 13.766 1 86.38 205 SER A O 1
ATOM 1757 N N . LYS A 1 206 ? -0.253 -0.432 12.234 1 88.44 206 LYS A N 1
ATOM 1758 C CA . LYS A 1 206 ? -0.111 0.701 13.141 1 88.44 206 LYS A CA 1
ATOM 1759 C C . LYS A 1 206 ? -1.473 1.266 13.531 1 88.44 206 LYS A C 1
ATOM 1761 O O . LYS A 1 206 ? -2.291 1.582 12.672 1 88.44 206 LYS A O 1
ATOM 1766 N N . SER A 1 207 ? -1.64 1.281 14.812 1 86.25 207 SER A N 1
ATOM 1767 C CA . SER A 1 207 ? -2.873 1.858 15.336 1 86.25 207 SER A CA 1
ATOM 1768 C C . SER A 1 207 ? -2.654 3.289 15.812 1 86.25 207 SER A C 1
ATOM 1770 O O . SER A 1 207 ? -1.758 3.551 16.609 1 86.25 207 SER A O 1
ATOM 1772 N N . LEU A 1 208 ? -3.494 4.113 15.25 1 89.31 208 LEU A N 1
ATOM 1773 C CA . LEU A 1 208 ? -3.41 5.523 15.609 1 89.31 208 LEU A CA 1
ATOM 1774 C C . LEU A 1 208 ? -4.477 5.887 16.641 1 89.31 208 LEU A C 1
ATOM 1776 O O . LEU A 1 208 ? -5.621 5.441 16.531 1 89.31 208 LEU A O 1
ATOM 1780 N N . ARG A 1 209 ? -4.051 6.566 17.641 1 90 209 ARG A N 1
ATOM 1781 C CA . ARG A 1 209 ? -4.969 7.141 18.609 1 90 209 ARG A CA 1
ATOM 1782 C C . ARG A 1 209 ? -4.922 8.664 18.578 1 90 209 ARG A C 1
ATOM 1784 O O . ARG A 1 209 ? -3.863 9.266 18.797 1 90 209 ARG A O 1
ATOM 1791 N N . ILE A 1 210 ? -6.012 9.172 18.281 1 92.88 210 ILE A N 1
ATOM 1792 C CA . ILE A 1 210 ? -6.137 10.625 18.188 1 92.88 210 ILE A CA 1
ATOM 1793 C C . ILE A 1 210 ? -6.922 11.148 19.391 1 92.88 210 ILE A C 1
ATOM 1795 O O . ILE A 1 210 ? -7.914 10.547 19.812 1 92.88 210 ILE A O 1
ATOM 1799 N N . LYS A 1 211 ? -6.48 12.242 19.969 1 91.94 211 LYS A N 1
ATOM 1800 C CA . LYS A 1 211 ? -7.184 12.812 21.109 1 91.94 211 LYS A CA 1
ATOM 1801 C C . LYS A 1 211 ? -7.336 14.32 20.969 1 91.94 211 LYS A C 1
ATOM 1803 O O . LYS A 1 211 ? -6.527 14.969 20.297 1 91.94 211 LYS A O 1
ATOM 1808 N N . TRP A 1 212 ? -8.414 14.812 21.625 1 94.19 212 TRP A N 1
ATOM 1809 C CA . TRP A 1 212 ? -8.609 16.25 21.734 1 94.19 212 TRP A CA 1
ATOM 1810 C C . TRP A 1 212 ? -7.656 16.859 22.75 1 94.19 212 TRP A C 1
ATOM 1812 O O . TRP A 1 212 ? -7.465 16.312 23.828 1 94.19 212 TRP A O 1
ATOM 1822 N N . TRP A 1 213 ? -7.055 17.938 22.328 1 93 213 TRP A N 1
ATOM 1823 C CA . TRP A 1 213 ? -6.184 18.641 23.266 1 93 213 TRP A CA 1
ATOM 1824 C C . TRP A 1 213 ? -7 19.391 24.312 1 93 213 TRP A C 1
ATOM 1826 O O . TRP A 1 213 ? -7.5 20.484 24.062 1 93 213 TRP A O 1
ATOM 1836 N N . GLU A 1 214 ? -6.891 18.891 25.422 1 90.25 214 GLU A N 1
ATOM 1837 C CA . GLU A 1 214 ? -7.73 19.438 26.484 1 90.25 214 GLU A CA 1
ATOM 1838 C C . GLU A 1 214 ? -7.352 20.875 26.812 1 90.25 214 GLU A C 1
ATOM 1840 O O . GLU A 1 214 ? -8.195 21.656 27.25 1 90.25 214 GLU A O 1
ATOM 1845 N N . LYS A 1 215 ? -6.164 21.203 26.609 1 91.5 215 LYS A N 1
ATOM 1846 C CA . LYS A 1 215 ? -5.699 22.547 26.953 1 91.5 215 LYS A CA 1
ATOM 1847 C C . LYS A 1 215 ? -5.973 23.531 25.812 1 91.5 215 LYS A C 1
ATOM 1849 O O . LYS A 1 215 ? -5.684 24.719 25.938 1 91.5 215 LYS A O 1
ATOM 1854 N N . PHE A 1 216 ? -6.5 23.047 24.812 1 93.25 216 PHE A N 1
ATOM 1855 C CA . PHE A 1 216 ? -6.82 23.891 23.672 1 93.25 216 PHE A CA 1
ATOM 1856 C C . PHE A 1 216 ? -7.965 24.844 24 1 93.25 216 PHE A C 1
ATOM 1858 O O . PHE A 1 216 ? -9.055 24.406 24.391 1 93.25 216 PHE A O 1
ATOM 1865 N N . ASN A 1 217 ? -7.613 26.109 23.875 1 92.44 217 ASN A N 1
ATOM 1866 C CA . ASN A 1 217 ? -8.672 27.109 24.031 1 92.44 217 ASN A CA 1
ATOM 1867 C C . ASN A 1 217 ? -9.562 27.172 22.781 1 92.44 217 ASN A C 1
ATOM 1869 O O . ASN A 1 217 ? -9.133 27.672 21.734 1 92.44 217 ASN A O 1
ATOM 1873 N N . TYR A 1 218 ? -10.812 26.75 22.984 1 92.38 218 TYR A N 1
ATOM 1874 C CA . TYR A 1 218 ? -11.672 26.688 21.797 1 92.38 218 TYR A CA 1
ATOM 1875 C C . TYR A 1 218 ? -12.82 27.688 21.922 1 92.38 218 TYR A C 1
ATOM 1877 O O . TYR A 1 218 ? -13.906 27.469 21.391 1 92.38 218 TYR A O 1
ATOM 1885 N N . SER A 1 219 ? -12.586 28.734 22.625 1 93.31 219 SER A N 1
ATOM 1886 C CA . SER A 1 219 ? -13.602 29.781 22.797 1 93.31 219 SER A CA 1
ATOM 1887 C C . SER A 1 219 ? -14.016 30.359 21.453 1 93.31 219 SER A C 1
ATOM 1889 O O . SER A 1 219 ? -15.172 30.75 21.266 1 93.31 219 SER A O 1
ATOM 1891 N N . HIS A 1 220 ? -13.125 30.406 20.562 1 94.31 220 HIS A N 1
ATOM 1892 C CA . HIS A 1 220 ? -13.406 30.969 19.25 1 94.31 220 HIS A CA 1
ATOM 1893 C C . HIS A 1 220 ? -14.211 30 18.391 1 94.31 220 HIS A C 1
ATOM 1895 O O . HIS A 1 220 ? -14.633 30.344 17.281 1 94.31 220 HIS A O 1
ATOM 1901 N N . LEU A 1 221 ? -14.477 28.781 18.969 1 96.12 221 LEU A N 1
ATOM 1902 C CA . LEU A 1 221 ? -15.234 27.766 18.234 1 96.12 221 LEU A CA 1
ATOM 1903 C C . LEU A 1 221 ? -16.672 27.703 18.734 1 96.12 221 LEU A C 1
ATOM 1905 O O . LEU A 1 221 ? -17.406 26.766 18.391 1 96.12 221 LEU A O 1
ATOM 1909 N N . GLU A 1 222 ? -17.031 28.641 19.5 1 95.38 222 GLU A N 1
ATOM 1910 C CA . GLU A 1 222 ? -18.422 28.703 19.922 1 95.38 222 GLU A CA 1
ATOM 1911 C C . GLU A 1 222 ? -19.344 28.969 18.75 1 95.38 222 GLU A C 1
ATOM 1913 O O . GLU A 1 222 ? -18.969 29.656 17.797 1 95.38 222 GLU A O 1
ATOM 1918 N N . VAL A 1 223 ? -20.531 28.484 18.875 1 95.25 223 VAL A N 1
ATOM 1919 C CA . VAL A 1 223 ? -21.5 28.516 17.766 1 95.25 223 VAL A CA 1
ATOM 1920 C C . VAL A 1 223 ? -21.688 29.953 17.281 1 95.25 223 VAL A C 1
ATOM 1922 O O . VAL A 1 223 ? -21.672 30.219 16.078 1 95.25 223 VAL A O 1
ATOM 1925 N N . ASN A 1 224 ? -21.797 30.859 18.203 1 94.81 224 ASN A N 1
ATOM 1926 C CA . ASN A 1 224 ? -22 32.25 17.844 1 94.81 224 ASN A CA 1
ATOM 1927 C C . ASN A 1 224 ? -20.797 32.812 17.109 1 94.81 224 ASN A C 1
ATOM 1929 O O . ASN A 1 224 ? -20.938 33.625 16.188 1 94.81 224 ASN A O 1
ATOM 1933 N N . LYS A 1 225 ? -19.656 32.438 17.469 1 95.81 225 LYS A N 1
ATOM 1934 C CA . LYS A 1 225 ? -18.438 32.906 16.812 1 95.81 225 LYS A CA 1
ATOM 1935 C C . LYS A 1 225 ? -18.297 32.312 15.414 1 95.81 225 LYS A C 1
ATOM 1937 O O . LYS A 1 225 ? -17.797 33 14.508 1 95.81 225 LYS A O 1
ATOM 1942 N N . ILE A 1 226 ? -18.719 31.109 15.258 1 96 226 ILE A N 1
ATOM 1943 C CA . ILE A 1 226 ? -18.719 30.5 13.93 1 96 226 ILE A CA 1
ATOM 1944 C C . ILE A 1 226 ? -19.688 31.234 13.016 1 96 226 ILE A C 1
ATOM 1946 O O . ILE A 1 226 ? -19.375 31.5 11.852 1 96 226 ILE A O 1
ATOM 1950 N N . LYS A 1 227 ? -20.844 31.609 13.547 1 94.31 227 LYS A N 1
ATOM 1951 C CA . LYS A 1 227 ? -21.812 32.406 12.789 1 94.31 227 LYS A CA 1
ATOM 1952 C C . LYS A 1 227 ? -21.219 33.719 12.352 1 94.31 227 LYS A C 1
ATOM 1954 O O . LYS A 1 227 ? -21.344 34.125 11.188 1 94.31 227 LYS A O 1
ATOM 1959 N N . ASP A 1 228 ? -20.594 34.312 13.234 1 95.25 228 ASP A N 1
ATOM 1960 C CA . ASP A 1 228 ? -19.953 35.594 12.945 1 95.25 228 ASP A CA 1
ATOM 1961 C C . ASP A 1 228 ? -18.844 35.438 11.898 1 95.25 228 ASP A C 1
ATOM 1963 O O . ASP A 1 228 ? -18.672 36.312 11.031 1 95.25 228 ASP A O 1
ATOM 1967 N N . TRP A 1 229 ? -18.125 34.344 12.047 1 95.38 229 TRP A N 1
ATOM 1968 C CA . TRP A 1 229 ? -17.047 34.062 11.094 1 95.38 229 TRP A CA 1
ATOM 1969 C C . TRP A 1 229 ? -17.609 33.938 9.68 1 95.38 229 TRP A C 1
ATOM 1971 O O . TRP A 1 229 ? -17.047 34.5 8.727 1 95.38 229 TRP A O 1
ATOM 1981 N N . PHE A 1 230 ? -18.719 33.344 9.516 1 94.19 230 PHE A N 1
ATOM 1982 C CA . PHE A 1 230 ? -19.344 33.188 8.203 1 94.19 230 PHE A CA 1
ATOM 1983 C C . PHE A 1 230 ? -19.859 34.5 7.688 1 94.19 230 PHE A C 1
ATOM 1985 O O . PHE A 1 230 ? -19.812 34.781 6.484 1 94.19 230 PHE A O 1
ATOM 1992 N N . LYS A 1 231 ? -20.328 35.344 8.555 1 92.44 231 LYS A N 1
ATOM 1993 C CA . LYS A 1 231 ? -20.781 36.656 8.156 1 92.44 231 LYS A CA 1
ATOM 1994 C C . LYS A 1 231 ? -19.625 37.469 7.574 1 92.44 231 LYS A C 1
ATOM 1996 O O . LYS A 1 231 ? -19.797 38.219 6.602 1 92.44 231 LYS A O 1
ATOM 2001 N N . ALA A 1 232 ? -18.531 37.281 8.219 1 93.44 232 ALA A N 1
ATOM 2002 C CA . ALA A 1 232 ? -17.328 38 7.773 1 93.44 232 ALA A CA 1
ATOM 2003 C C . ALA A 1 232 ? -16.734 37.344 6.52 1 93.44 232 ALA A C 1
ATOM 2005 O O . ALA A 1 232 ? -15.961 38 5.805 1 93.44 232 ALA A O 1
ATOM 2006 N N . ASN A 1 233 ? -17.016 36.062 6.328 1 92.19 233 ASN A N 1
ATOM 2007 C CA . ASN A 1 233 ? -16.516 35.312 5.191 1 92.19 233 ASN A CA 1
ATOM 2008 C C . ASN A 1 233 ? -17.641 34.75 4.34 1 92.19 233 ASN A C 1
ATOM 2010 O O . ASN A 1 233 ? -17.672 33.562 4.043 1 92.19 233 ASN A O 1
ATOM 2014 N N . ILE A 1 234 ? -18.406 35.625 3.871 1 87.56 234 ILE A N 1
ATOM 2015 C CA . ILE A 1 234 ? -19.641 35.25 3.189 1 87.56 234 ILE A CA 1
ATOM 2016 C C . ILE A 1 234 ? -19.328 34.469 1.92 1 87.56 234 ILE A C 1
ATOM 2018 O O . ILE A 1 234 ? -20.094 33.594 1.524 1 87.56 234 ILE A O 1
ATOM 2022 N N . HIS A 1 235 ? -18.188 34.719 1.369 1 86.75 235 HIS A N 1
ATOM 2023 C CA . HIS A 1 235 ? -17.797 34.094 0.119 1 86.75 235 HIS A CA 1
ATOM 2024 C C . HIS A 1 235 ? -17.531 32.594 0.325 1 86.75 235 HIS A C 1
ATOM 2026 O O . HIS A 1 235 ? -17.469 31.844 -0.641 1 86.75 235 HIS A O 1
ATOM 2032 N N . LEU A 1 236 ? -17.375 32.156 1.533 1 89.56 236 LEU A N 1
ATOM 2033 C CA . LEU A 1 236 ? -17.078 30.766 1.829 1 89.56 236 LEU A CA 1
ATOM 2034 C C . LEU A 1 236 ? -18.359 30 2.113 1 89.56 236 LEU A C 1
ATOM 2036 O O . LEU A 1 236 ? -18.312 28.781 2.334 1 89.56 236 LEU A O 1
ATOM 2040 N N . GLN A 1 237 ? -19.438 30.625 2.041 1 86.88 237 GLN A N 1
ATOM 2041 C CA . GLN A 1 237 ? -20.703 29.969 2.312 1 86.88 237 GLN A CA 1
ATOM 2042 C C . GLN A 1 237 ? -21.297 29.359 1.043 1 86.88 237 GLN A C 1
ATOM 2044 O O . GLN A 1 237 ? -21.094 29.891 -0.054 1 86.88 237 GLN A O 1
ATOM 2049 N N . ASP A 1 238 ? -21.781 28.078 1.205 1 75.56 238 ASP A N 1
ATOM 2050 C CA . ASP A 1 238 ? -22.484 27.438 0.09 1 75.56 238 ASP A CA 1
ATOM 2051 C C . ASP A 1 238 ? -23.734 28.219 -0.296 1 75.56 238 ASP A C 1
ATOM 2053 O O . ASP A 1 238 ? -24.719 28.219 0.434 1 75.56 238 ASP A O 1
ATOM 2057 N N . MET A 1 239 ? -23.641 29.125 -1.237 1 59.38 239 MET A N 1
ATOM 2058 C CA . MET A 1 239 ? -24.781 29.922 -1.679 1 59.38 239 MET A CA 1
ATOM 2059 C C . MET A 1 239 ? -25.781 29.062 -2.43 1 59.38 239 MET A C 1
ATOM 2061 O O . MET A 1 239 ? -26.922 29.484 -2.666 1 59.38 239 MET A O 1
ATOM 2065 N N . THR A 1 240 ? -25.297 28 -3.035 1 52.56 240 THR A N 1
ATOM 2066 C CA . THR A 1 240 ? -26.219 27.219 -3.869 1 52.56 240 THR A CA 1
ATOM 2067 C C . THR A 1 240 ? -27.281 26.531 -3.014 1 52.56 240 THR A C 1
ATOM 2069 O O . THR A 1 240 ? -28.297 26.078 -3.531 1 52.56 240 THR A O 1
ATOM 2072 N N . ARG A 1 241 ? -27.078 26.156 -1.753 1 48.56 241 ARG A N 1
ATOM 2073 C CA . ARG A 1 241 ? -28.094 25.453 -0.971 1 48.56 241 ARG A CA 1
ATOM 2074 C C . ARG A 1 241 ? -29.312 26.328 -0.753 1 48.56 241 ARG A C 1
ATOM 2076 O O . ARG A 1 241 ? -30.422 25.828 -0.552 1 48.56 241 ARG A O 1
ATOM 2083 N N . GLN A 1 242 ? -29.203 27.625 -0.635 1 42.41 242 GLN A N 1
ATOM 2084 C CA . GLN A 1 242 ? -30.5 28.266 -0.454 1 42.41 242 GLN A CA 1
ATOM 2085 C C . GLN A 1 242 ? -31.422 28 -1.64 1 42.41 242 GLN A C 1
ATOM 2087 O O . GLN A 1 242 ? -32.594 27.656 -1.457 1 42.41 242 GLN A O 1
ATOM 2092 N N . GLU A 1 243 ? -30.938 28.219 -2.869 1 41.38 243 GLU A N 1
ATOM 2093 C CA . GLU A 1 243 ? -31.781 27.938 -4.027 1 41.38 243 GLU A CA 1
ATOM 2094 C C . GLU A 1 243 ? -31.875 26.453 -4.305 1 41.38 243 GLU A C 1
ATOM 2096 O O . GLU A 1 243 ? -32.938 25.922 -4.617 1 41.38 243 GLU A O 1
ATOM 2101 N N . ASP A 1 244 ? -30.781 25.656 -4.133 1 42.34 244 ASP A N 1
ATOM 2102 C CA . ASP A 1 244 ? -30.672 24.25 -4.504 1 42.34 244 ASP A CA 1
ATOM 2103 C C . ASP A 1 244 ? -31.203 23.344 -3.4 1 42.34 244 ASP A C 1
ATOM 2105 O O . ASP A 1 244 ? -31.812 22.312 -3.68 1 42.34 244 ASP A O 1
ATOM 2109 N N . GLU A 1 245 ? -31.156 23.641 -2.193 1 41.84 245 GLU A N 1
ATOM 2110 C CA . GLU A 1 245 ? -31.828 22.844 -1.168 1 41.84 245 GLU A CA 1
ATOM 2111 C C . GLU A 1 245 ? -33.344 22.797 -1.412 1 41.84 245 GLU A C 1
ATOM 2113 O O . GLU A 1 245 ? -33.938 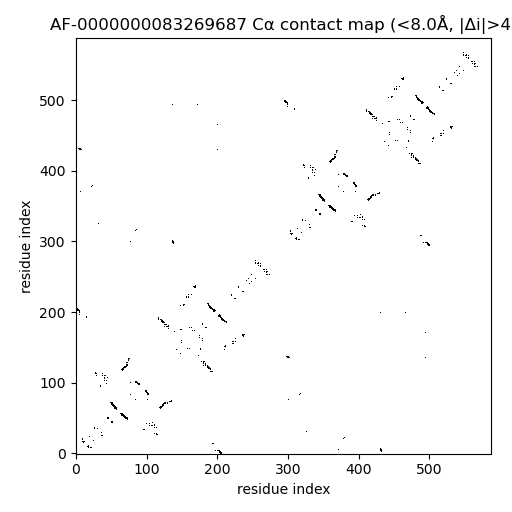21.734 -1.278 1 41.84 245 GLU A O 1
ATOM 2118 N N . ALA A 1 246 ? -33.906 23.953 -1.763 1 42 246 ALA A N 1
ATOM 2119 C CA . ALA A 1 246 ? -35.312 23.938 -2.184 1 42 246 ALA A CA 1
ATOM 2120 C C . ALA A 1 246 ? -35.5 23.078 -3.428 1 42 246 ALA A C 1
ATOM 2122 O O . ALA A 1 246 ? -36.469 22.297 -3.512 1 42 246 ALA A O 1
ATOM 2123 N N . PHE A 1 247 ? -34.5 23.156 -4.285 1 42.38 247 PHE A N 1
ATOM 2124 C CA . PHE A 1 247 ? -34.5 22.328 -5.488 1 42.38 247 PHE A CA 1
ATOM 2125 C C . PHE A 1 247 ? -34.25 20.875 -5.148 1 42.38 247 PHE A C 1
ATOM 2127 O O . PHE A 1 247 ? -34.969 19.984 -5.605 1 42.38 247 PHE A O 1
ATOM 2134 N N . LEU A 1 248 ? -33.281 20.594 -4.367 1 45.06 248 LEU A N 1
ATOM 2135 C CA . LEU A 1 248 ? -32.938 19.219 -4.008 1 45.06 248 LEU A CA 1
ATOM 2136 C C . LEU A 1 248 ? -34 18.609 -3.088 1 45.06 248 LEU A C 1
ATOM 2138 O O . LEU A 1 248 ? -34.344 17.438 -3.229 1 45.06 248 LEU A O 1
ATOM 2142 N N . LEU A 1 249 ? -34.531 19.328 -2.238 1 45.78 249 LEU A N 1
ATOM 2143 C CA . LEU A 1 249 ? -35.688 18.891 -1.454 1 45.78 249 LEU A CA 1
ATOM 2144 C C . LEU A 1 249 ? -36.906 18.641 -2.355 1 45.78 249 LEU A C 1
ATOM 2146 O O . LEU A 1 249 ? -37.594 17.641 -2.188 1 45.78 249 LEU A O 1
ATOM 2150 N N . THR A 1 250 ? -37.031 19.625 -3.314 1 47.19 250 THR A N 1
ATOM 2151 C CA . THR A 1 250 ? -38.062 19.422 -4.328 1 47.19 250 THR A CA 1
ATOM 2152 C C . THR A 1 250 ? -37.719 18.219 -5.199 1 47.19 250 THR A C 1
ATOM 2154 O O . THR A 1 250 ? -38.594 17.406 -5.496 1 47.19 250 THR A O 1
ATOM 2157 N N . LYS A 1 251 ? -36.469 18.125 -5.5 1 47.34 251 LYS A N 1
ATOM 2158 C CA . LYS A 1 251 ? -36 17 -6.305 1 47.34 251 LYS A CA 1
ATOM 2159 C C . LYS A 1 251 ? -36.125 15.688 -5.527 1 47.34 251 LYS A C 1
ATOM 2161 O O . LYS A 1 251 ? -36.625 14.695 -6.039 1 47.34 251 LYS A O 1
ATOM 2166 N N . ASN A 1 252 ? -35.656 15.602 -4.371 1 47.66 252 ASN A N 1
ATOM 2167 C CA . ASN A 1 252 ? -35.75 14.406 -3.533 1 47.66 252 ASN A CA 1
ATOM 2168 C C . ASN A 1 252 ? -37.219 14.07 -3.205 1 47.66 252 ASN A C 1
ATOM 2170 O O . ASN A 1 252 ? -37.594 12.906 -3.205 1 47.66 252 ASN A O 1
ATOM 2174 N N . ALA A 1 253 ? -37.969 15.125 -2.918 1 49.03 253 ALA A N 1
ATOM 2175 C CA . ALA A 1 253 ? -39.406 14.938 -2.711 1 49.03 253 ALA A CA 1
ATOM 2176 C C . ALA A 1 253 ? -40.062 14.375 -3.963 1 49.03 253 ALA A C 1
ATOM 2178 O O . ALA A 1 253 ? -40.875 13.461 -3.881 1 49.03 253 ALA A O 1
ATOM 2179 N N . VAL A 1 254 ? -39.531 14.961 -5.113 1 54.28 254 VAL A N 1
ATOM 2180 C CA . VAL A 1 254 ? -40 14.477 -6.395 1 54.28 254 VAL A CA 1
ATOM 2181 C C . VAL A 1 254 ? -39.531 13.039 -6.621 1 54.28 254 VAL A C 1
ATOM 2183 O O . VAL A 1 254 ? -40.344 12.172 -7.012 1 54.28 254 VAL A O 1
ATOM 2186 N N . MET A 1 255 ? -38.375 12.836 -6.32 1 52.19 255 MET A N 1
ATOM 2187 C CA . MET A 1 255 ? -37.812 11.5 -6.523 1 52.19 255 MET A CA 1
ATOM 2188 C C . MET A 1 255 ? -38.438 10.492 -5.562 1 52.19 255 MET A C 1
ATOM 2190 O O . MET A 1 255 ? -38.75 9.367 -5.953 1 52.19 255 MET A O 1
ATOM 2194 N N . SER A 1 256 ? -38.562 10.773 -4.309 1 51.69 256 SER A N 1
ATOM 2195 C CA . SER A 1 256 ? -39.219 9.914 -3.33 1 51.69 256 SER A CA 1
ATOM 2196 C C . SER A 1 256 ? -40.656 9.641 -3.732 1 51.69 256 SER A C 1
ATOM 2198 O O . SER A 1 256 ? -41.156 8.508 -3.604 1 51.69 256 SER A O 1
ATOM 2200 N N . THR A 1 257 ? -41.281 10.734 -4.219 1 55.34 257 THR A N 1
ATOM 2201 C CA . THR A 1 257 ? -42.656 10.586 -4.691 1 55.34 257 THR A CA 1
ATOM 2202 C C . THR A 1 257 ? -42.719 9.695 -5.93 1 55.34 257 THR A C 1
ATOM 2204 O O . THR A 1 257 ? -43.594 8.867 -6.062 1 55.34 257 THR A O 1
ATOM 2207 N N . LEU A 1 258 ? -41.594 9.93 -6.742 1 55.31 258 LEU A N 1
ATOM 2208 C CA . LEU A 1 258 ? -41.5 9.117 -7.953 1 55.31 258 LEU A CA 1
ATOM 2209 C C . LEU A 1 258 ? -41.156 7.668 -7.609 1 55.31 258 LEU A C 1
ATOM 2211 O O . LEU A 1 258 ? -41.688 6.742 -8.227 1 55.31 258 LEU A O 1
ATOM 2215 N N . ALA A 1 259 ? -40.406 7.453 -6.672 1 55.34 259 ALA A N 1
ATOM 2216 C CA . ALA A 1 259 ? -40 6.113 -6.242 1 55.34 259 ALA A CA 1
ATOM 2217 C C . ALA A 1 259 ? -41.188 5.375 -5.605 1 55.34 259 ALA A C 1
ATOM 2219 O O . ALA A 1 259 ? -41.281 4.148 -5.684 1 55.34 259 ALA A O 1
ATOM 2220 N N . GLY A 1 260 ? -42.062 6.047 -4.992 1 50.28 260 GLY A N 1
ATOM 2221 C CA . GLY A 1 260 ? -43.25 5.5 -4.371 1 50.28 260 GLY A CA 1
ATOM 2222 C C . GLY A 1 260 ? -44.375 5.219 -5.363 1 50.28 260 GLY A C 1
ATOM 2223 O O . GLY A 1 260 ? -45.438 4.68 -4.992 1 50.28 260 GLY A O 1
ATOM 2224 N N . ALA A 1 261 ? -44.125 5.684 -6.551 1 47.56 261 ALA A N 1
ATOM 2225 C CA . ALA A 1 261 ? -45.125 5.406 -7.566 1 47.56 261 ALA A CA 1
ATOM 2226 C C . ALA A 1 261 ? -45.125 3.932 -7.957 1 47.56 261 ALA A C 1
ATOM 2228 O O . ALA A 1 261 ? -44.094 3.385 -8.312 1 47.56 261 ALA A O 1
ATOM 2229 N N . SER A 1 262 ? -46.219 3.225 -7.59 1 51.31 262 SER A N 1
ATOM 2230 C CA . SER A 1 262 ? -46.344 1.784 -7.777 1 51.31 262 SER A CA 1
ATOM 2231 C C . SER A 1 262 ? -46.875 1.456 -9.18 1 51.31 262 SER A C 1
ATOM 2233 O O . SER A 1 262 ? -46.781 0.309 -9.625 1 51.31 262 SER A O 1
ATOM 2235 N N . THR A 1 263 ? -47.719 2.377 -9.852 1 54.94 263 THR A N 1
ATOM 2236 C CA . THR A 1 263 ? -48.25 2.16 -11.188 1 54.94 263 THR A CA 1
ATOM 2237 C C . THR A 1 263 ? -47.75 3.232 -12.148 1 54.94 263 THR A C 1
ATOM 2239 O O . THR A 1 263 ? -47.281 4.293 -11.727 1 54.94 263 THR A O 1
ATOM 2242 N N . ARG A 1 264 ? -47.688 3.01 -13.539 1 55.5 264 ARG A N 1
ATOM 2243 C CA . ARG A 1 264 ? -47.281 3.926 -14.609 1 55.5 264 ARG A CA 1
ATOM 2244 C C . ARG A 1 264 ? -48.094 5.211 -14.562 1 55.5 264 ARG A C 1
ATOM 2246 O O . ARG A 1 264 ? -47.562 6.301 -14.789 1 55.5 264 ARG A O 1
ATOM 2253 N N . GLN A 1 265 ? -49.312 5.086 -14.352 1 55.94 265 GLN A N 1
ATOM 2254 C CA . GLN A 1 265 ? -50.219 6.207 -14.273 1 55.94 265 GLN A CA 1
ATOM 2255 C C . GLN A 1 265 ? -49.875 7.117 -13.094 1 55.94 265 GLN A C 1
ATOM 2257 O O . GLN A 1 265 ? -49.906 8.344 -13.219 1 55.94 265 GLN A O 1
ATOM 2262 N N . GLU A 1 266 ? -49.438 6.512 -12.016 1 56.12 266 GLU A N 1
ATOM 2263 C CA . GLU A 1 266 ? -49.031 7.258 -10.828 1 56.12 266 GLU A CA 1
ATOM 2264 C C . GLU A 1 266 ? -47.688 7.945 -11.055 1 56.12 266 GLU A C 1
ATOM 2266 O O . GLU A 1 266 ? -47.5 9.102 -10.664 1 56.12 266 GLU A O 1
ATOM 2271 N N . PHE A 1 267 ? -46.812 7.312 -11.773 1 58.84 267 PHE A N 1
ATOM 2272 C CA . PHE A 1 267 ? -45.5 7.832 -12.133 1 58.84 267 PHE A CA 1
ATOM 2273 C C . PHE A 1 267 ? -45.656 9.047 -13.047 1 58.84 267 PHE A C 1
ATOM 2275 O O . PHE A 1 267 ? -45.031 10.086 -12.805 1 58.84 267 PHE A O 1
ATOM 2282 N N . ASN A 1 268 ? -46.438 8.914 -14.062 1 58.5 268 ASN A N 1
ATOM 2283 C CA . ASN A 1 268 ? -46.688 10 -15.008 1 58.5 268 ASN A CA 1
ATOM 2284 C C . ASN A 1 268 ? -47.375 11.188 -14.328 1 58.5 268 ASN A C 1
ATOM 2286 O O . ASN A 1 268 ? -47.062 12.344 -14.641 1 58.5 268 ASN A O 1
ATOM 2290 N N . SER A 1 269 ? -48.219 11.008 -13.414 1 62.09 269 SER A N 1
ATOM 2291 C CA . SER A 1 269 ? -48.938 12.039 -12.664 1 62.09 269 SER A CA 1
ATOM 2292 C C . SER A 1 269 ? -47.969 12.812 -11.766 1 62.09 269 SER A C 1
ATOM 2294 O O . SER A 1 269 ? -48.031 14.039 -11.672 1 62.09 269 SER A O 1
ATOM 2296 N N . VAL A 1 270 ? -46.969 12.094 -11.219 1 58.12 270 VAL A N 1
ATOM 2297 C CA . VAL A 1 270 ? -46 12.711 -10.336 1 58.12 270 VAL A CA 1
ATOM 2298 C C . VAL A 1 270 ? -45 13.539 -11.164 1 58.12 270 VAL A C 1
ATOM 2300 O O . VAL A 1 270 ? -44.688 14.672 -10.797 1 58.12 270 VAL A O 1
ATOM 2303 N N . VAL A 1 271 ? -44.656 13.039 -12.305 1 60.94 271 VAL A N 1
ATOM 2304 C CA . VAL A 1 271 ? -43.781 13.758 -13.227 1 60.94 271 VAL A CA 1
ATOM 2305 C C . VAL A 1 271 ? -44.469 15.031 -13.695 1 60.94 271 VAL A C 1
ATOM 2307 O O . VAL A 1 271 ? -43.844 16.109 -13.727 1 60.94 271 VAL A O 1
ATOM 2310 N N . ASN A 1 272 ? -45.656 14.914 -14.086 1 58.62 272 ASN A N 1
ATOM 2311 C CA . ASN A 1 272 ? -46.438 16.078 -14.539 1 58.62 272 ASN A CA 1
ATOM 2312 C C . ASN A 1 272 ? -46.594 17.109 -13.43 1 58.62 272 ASN A C 1
ATOM 2314 O O . ASN A 1 272 ? -46.5 18.312 -13.672 1 58.62 272 ASN A O 1
ATOM 2318 N N . ASN A 1 273 ? -46.812 16.656 -12.25 1 57.62 273 ASN A N 1
ATOM 2319 C CA . ASN A 1 273 ? -46.938 17.547 -11.109 1 57.62 273 ASN A CA 1
ATOM 2320 C C . ASN A 1 273 ? -45.625 18.25 -10.789 1 57.62 273 ASN A C 1
ATOM 2322 O O . ASN A 1 273 ? -45.625 19.438 -10.43 1 57.62 273 ASN A O 1
ATOM 2326 N N . VAL A 1 274 ? -44.594 17.516 -11.039 1 55.97 274 VAL A N 1
ATOM 2327 C CA . VAL A 1 274 ? -43.25 18.078 -10.805 1 55.97 274 VAL A CA 1
ATOM 2328 C C . VAL A 1 274 ? -42.938 19.094 -11.891 1 55.97 274 VAL A C 1
ATOM 2330 O O . VAL A 1 274 ? -42.406 20.172 -11.594 1 55.97 274 VAL A O 1
ATOM 2333 N N . VAL A 1 275 ? -43.188 18.828 -13.07 1 53.5 275 VAL A N 1
ATOM 2334 C CA . VAL A 1 275 ? -42.969 19.75 -14.188 1 53.5 275 VAL A CA 1
ATOM 2335 C C . VAL A 1 275 ? -43.844 21 -14 1 53.5 275 VAL A C 1
ATOM 2337 O O . VAL A 1 275 ? -43.375 22.109 -14.219 1 53.5 275 VAL A O 1
ATOM 2340 N N . VAL A 1 276 ? -45.031 20.844 -13.586 1 53.19 276 VAL A N 1
ATOM 2341 C CA . VAL A 1 276 ? -45.938 21.969 -13.375 1 53.19 276 VAL A CA 1
ATOM 2342 C C . VAL A 1 276 ? -45.438 22.812 -12.203 1 53.19 276 VAL A C 1
ATOM 2344 O O . VAL A 1 276 ? -45.438 24.047 -12.281 1 53.19 276 VAL A O 1
ATOM 2347 N N . ASN A 1 277 ? -44.938 22.125 -11.211 1 51.84 277 ASN A N 1
ATOM 2348 C CA . ASN A 1 277 ? -44.5 22.875 -10.047 1 51.84 277 ASN A CA 1
ATOM 2349 C C . ASN A 1 277 ? -43.156 23.562 -10.305 1 51.84 277 ASN A C 1
ATOM 2351 O O . ASN A 1 277 ? -42.906 24.641 -9.773 1 51.84 277 ASN A O 1
ATOM 2355 N N . LEU A 1 278 ? -42.312 22.969 -11.094 1 47.91 278 LEU A N 1
ATOM 2356 C CA . LEU A 1 278 ? -41.062 23.594 -11.492 1 47.91 278 LEU A CA 1
ATOM 2357 C C . LEU A 1 278 ? -41.312 24.75 -12.469 1 47.91 278 LEU A C 1
ATOM 2359 O O . LEU A 1 278 ? -40.594 25.734 -12.469 1 47.91 278 LEU A O 1
ATOM 2363 N N . SER A 1 279 ? -42.125 24.656 -13.352 1 45.66 279 SER A N 1
ATOM 2364 C CA . SER A 1 279 ? -42.5 25.734 -14.266 1 45.66 279 SER A CA 1
ATOM 2365 C C . SER A 1 279 ? -43.125 26.906 -13.508 1 45.66 279 SER A C 1
ATOM 2367 O O . SER A 1 279 ? -42.969 28.062 -13.914 1 45.66 279 SER A O 1
ATOM 2369 N N . ASP A 1 280 ? -43.844 26.641 -12.469 1 45.66 280 ASP A N 1
ATOM 2370 C CA . ASP A 1 280 ? -44.5 27.719 -11.758 1 45.66 280 ASP A CA 1
ATOM 2371 C C . ASP A 1 280 ? -43.531 28.516 -10.914 1 45.66 280 ASP A C 1
ATOM 2373 O O . ASP A 1 280 ? -43.781 29.672 -10.562 1 45.66 280 ASP A O 1
ATOM 2377 N N . ASP A 1 281 ? -42.406 27.906 -10.484 1 40.97 281 ASP A N 1
ATOM 2378 C CA . ASP A 1 281 ? -41.531 28.703 -9.641 1 40.97 281 ASP A CA 1
ATOM 2379 C C . ASP A 1 281 ? -40.781 29.734 -10.461 1 40.97 281 ASP A C 1
ATOM 2381 O O . ASP A 1 281 ? -40.031 30.547 -9.906 1 40.97 281 ASP A O 1
ATOM 2385 N N . ASN A 1 282 ? -40.594 29.578 -11.727 1 36.81 282 ASN A N 1
ATOM 2386 C CA . ASN A 1 282 ? -40 30.656 -12.516 1 36.81 282 ASN A CA 1
ATOM 2387 C C . ASN A 1 282 ? -40.844 31.906 -12.516 1 36.81 282 ASN A C 1
ATOM 2389 O O . ASN A 1 282 ? -40.469 32.938 -13.055 1 36.81 282 ASN A O 1
ATOM 2393 N N . ASP A 1 283 ? -42.062 31.812 -12.312 1 36.66 283 ASP A N 1
ATOM 2394 C CA . ASP A 1 283 ? -42.875 33 -12.617 1 36.66 283 ASP A CA 1
ATOM 2395 C C . ASP A 1 283 ? -42.844 33.969 -11.453 1 36.66 283 ASP A C 1
ATOM 2397 O O . ASP A 1 283 ? -43.375 35.094 -11.562 1 36.66 283 ASP A O 1
ATOM 2401 N N . ASP A 1 284 ? -42.594 33.562 -10.219 1 34.72 284 ASP A N 1
ATOM 2402 C CA . ASP A 1 284 ? -42.969 34.562 -9.242 1 34.72 284 ASP A CA 1
ATOM 2403 C C . ASP A 1 284 ? -41.812 35.531 -9 1 34.72 284 ASP A C 1
ATOM 2405 O O . ASP A 1 284 ? -41.281 35.625 -7.887 1 34.72 284 ASP A O 1
ATOM 2409 N N . LEU A 1 285 ? -40.844 35.719 -10 1 32.72 285 LEU A N 1
ATOM 2410 C CA . LEU A 1 285 ? -40.062 36.969 -9.906 1 32.72 285 LEU A CA 1
ATOM 2411 C C . LEU A 1 285 ? -41 38.188 -9.898 1 32.72 285 LEU A C 1
ATOM 2413 O O . LEU A 1 285 ? -41.906 38.281 -10.75 1 32.72 285 LEU A O 1
ATOM 2417 N N . PRO A 1 286 ? -41.094 38.906 -8.766 1 30.12 286 PRO A N 1
ATOM 2418 C CA . PRO A 1 286 ? -41.938 40.125 -8.742 1 30.12 286 PRO A CA 1
ATOM 2419 C C . PRO A 1 286 ? -41.625 41.094 -9.883 1 30.12 286 PRO A C 1
ATOM 2421 O O . PRO A 1 286 ? -40.469 41.156 -10.344 1 30.12 286 PRO A O 1
ATOM 2424 N N . GLU A 1 287 ? -42.531 41.375 -10.789 1 31.86 287 GLU A N 1
ATOM 2425 C CA . GLU A 1 287 ? -42.625 42.438 -11.773 1 31.86 287 GLU A CA 1
ATOM 2426 C C . GLU A 1 287 ? -42.156 43.781 -11.172 1 31.86 287 GLU A C 1
ATOM 2428 O O . GLU A 1 287 ? -42.688 44.219 -10.156 1 31.86 287 GLU A O 1
ATOM 2433 N N . ASP A 1 288 ? -40.844 44.125 -11.273 1 27.48 288 ASP A N 1
ATOM 2434 C CA . ASP A 1 288 ? -40.438 45.5 -11.047 1 27.48 288 ASP A CA 1
ATOM 2435 C C . ASP A 1 288 ? -41.469 46.469 -11.672 1 27.48 288 ASP A C 1
ATOM 2437 O O . ASP A 1 288 ? -41.969 46.219 -12.766 1 27.48 288 ASP A O 1
ATOM 2441 N N . VAL A 1 289 ? -42 47.469 -10.938 1 29.45 289 VAL A N 1
ATOM 2442 C CA . VAL A 1 289 ? -42.938 48.594 -11.086 1 29.45 289 VAL A CA 1
ATOM 2443 C C . VAL A 1 289 ? -42.438 49.5 -12.219 1 29.45 289 VAL A C 1
ATOM 2445 O O . VAL A 1 289 ? -41.281 49.875 -12.273 1 29.45 289 VAL A O 1
ATOM 2448 N N . SER A 1 290 ? -43.031 49.375 -13.438 1 27.31 290 SER A N 1
ATOM 2449 C CA . SER A 1 290 ? -42.875 50.5 -14.352 1 27.31 290 SER A CA 1
ATOM 2450 C C . SER A 1 290 ? -43.156 51.812 -13.648 1 27.31 290 SER A C 1
ATOM 2452 O O . SER A 1 290 ? -44.188 51.969 -13.008 1 27.31 290 SER A O 1
ATOM 2454 N N . PRO A 1 291 ? -42.031 52.562 -13.156 1 22.41 291 PRO A N 1
ATOM 2455 C CA . PRO A 1 291 ? -42.375 53.938 -12.789 1 22.41 291 PRO A CA 1
ATOM 2456 C C . PRO A 1 291 ? -43.188 54.656 -13.867 1 22.41 291 PRO A C 1
ATOM 2458 O O . PRO A 1 291 ? -42.906 54.5 -15.055 1 22.41 291 PRO A O 1
ATOM 2461 N N . ALA A 1 292 ? -44.469 54.844 -13.594 1 23.77 292 ALA A N 1
ATOM 2462 C CA . ALA A 1 292 ? -45.344 55.875 -14.141 1 23.77 292 ALA A CA 1
ATOM 2463 C C . ALA A 1 292 ? -44.625 57.25 -14.172 1 23.77 292 ALA A C 1
ATOM 2465 O O . ALA A 1 292 ? -43.875 57.562 -13.258 1 23.77 292 ALA A O 1
ATOM 2466 N N . SER A 1 293 ? -44.469 57.781 -15.391 1 21.78 293 SER A N 1
ATOM 2467 C CA . SER A 1 293 ? -44.25 59.125 -15.914 1 21.78 293 SER A CA 1
ATOM 2468 C C . SER A 1 293 ? -44.938 60.188 -15.047 1 21.78 293 SER A C 1
ATOM 2470 O O . SER A 1 293 ? -46.156 60.188 -14.906 1 21.78 293 SER A O 1
ATOM 2472 N N . VAL A 1 294 ? -44.344 60.688 -13.852 1 20.3 294 VAL A N 1
ATOM 2473 C CA . VAL A 1 294 ? -44.281 62.156 -13.859 1 20.3 294 VAL A CA 1
ATOM 2474 C C . VAL A 1 294 ? -43.125 62.625 -14.758 1 20.3 294 VAL A C 1
ATOM 2476 O O . VAL A 1 294 ? -42.062 62.031 -14.758 1 20.3 294 VAL A O 1
ATOM 2479 N N . MET B 1 1 ? -4.668 -2.871 -6.34 1 45 1 MET B N 1
ATOM 2480 C CA . MET B 1 1 ? -3.289 -2.406 -6.23 1 45 1 MET B CA 1
ATOM 2481 C C . MET B 1 1 ? -3.225 -0.883 -6.262 1 45 1 MET B C 1
ATOM 2483 O O . MET B 1 1 ? -4.246 -0.217 -6.449 1 45 1 MET B O 1
ATOM 2487 N N . VAL B 1 2 ? -2.371 -0.158 -7.109 1 51.78 2 VAL B N 1
ATOM 2488 C CA . VAL B 1 2 ? -1.891 1.191 -6.832 1 51.78 2 VAL B CA 1
ATOM 2489 C C . VAL B 1 2 ? -3.037 2.189 -6.984 1 51.78 2 VAL B C 1
ATOM 2491 O O . VAL B 1 2 ? -3.627 2.305 -8.062 1 51.78 2 VAL B O 1
ATOM 2494 N N . ASP B 1 3 ? -3.51 2.502 -5.977 1 66.38 3 ASP B N 1
ATOM 2495 C CA . ASP B 1 3 ? -4.453 3.615 -6.008 1 66.38 3 ASP B CA 1
ATOM 2496 C C . ASP B 1 3 ? -3.738 4.945 -5.785 1 66.38 3 ASP B C 1
ATOM 2498 O O . ASP B 1 3 ? -3.342 5.262 -4.66 1 66.38 3 ASP B O 1
ATOM 2502 N N . LEU B 1 4 ? -3.312 5.441 -6.973 1 81.19 4 LEU B N 1
ATOM 2503 C CA . LEU B 1 4 ? -2.656 6.742 -6.902 1 81.19 4 LEU B CA 1
ATOM 2504 C C . LEU B 1 4 ? -3.66 7.871 -7.117 1 81.19 4 LEU B C 1
ATOM 2506 O O . LEU B 1 4 ? -4.348 7.91 -8.141 1 81.19 4 LEU B O 1
ATOM 2510 N N . THR B 1 5 ? -3.719 8.648 -6.145 1 83.25 5 THR B N 1
ATOM 2511 C CA . THR B 1 5 ? -4.586 9.812 -6.301 1 83.25 5 THR B CA 1
ATOM 2512 C C . THR B 1 5 ? -4.07 10.727 -7.41 1 83.25 5 THR B C 1
ATOM 2514 O O . THR B 1 5 ? -2.881 11.039 -7.457 1 83.25 5 THR B O 1
ATOM 2517 N N . ILE B 1 6 ? -4.934 11.125 -8.258 1 86.5 6 ILE B N 1
ATOM 2518 C CA . ILE B 1 6 ? -4.535 11.938 -9.398 1 86.5 6 ILE B CA 1
ATOM 2519 C C . ILE B 1 6 ? -4.551 13.414 -9.016 1 86.5 6 ILE B C 1
ATOM 2521 O O . ILE B 1 6 ? -5.555 13.914 -8.5 1 86.5 6 ILE B O 1
ATOM 2525 N N . GLU B 1 7 ? -3.451 13.992 -9.258 1 88.75 7 GLU B N 1
ATOM 2526 C CA . GLU B 1 7 ? -3.33 15.43 -9.047 1 88.75 7 GLU B CA 1
ATOM 2527 C C . GLU B 1 7 ? -3.832 16.219 -10.258 1 88.75 7 GLU B C 1
ATOM 2529 O O . GLU B 1 7 ? -3.744 15.742 -11.391 1 88.75 7 GLU B O 1
ATOM 2534 N N . PRO B 1 8 ? -4.309 17.375 -9.961 1 81.75 8 PRO B N 1
ATOM 2535 C CA . PRO B 1 8 ? -4.793 18.188 -11.078 1 81.75 8 PRO B CA 1
ATOM 2536 C C . PRO B 1 8 ? -3.73 18.422 -12.148 1 81.75 8 PRO B C 1
ATOM 2538 O O . PRO B 1 8 ? -4.062 18.625 -13.32 1 81.75 8 PRO B O 1
ATOM 2541 N N . ALA B 1 9 ? -2.596 18.328 -11.773 1 79.62 9 ALA B N 1
ATOM 2542 C CA . ALA B 1 9 ? -1.492 18.562 -12.703 1 79.62 9 ALA B CA 1
ATOM 2543 C C . ALA B 1 9 ? -1.396 17.438 -13.734 1 79.62 9 ALA B C 1
ATOM 2545 O O . ALA B 1 9 ? -0.792 17.609 -14.797 1 79.62 9 ALA B O 1
ATOM 2546 N N . PHE B 1 10 ? -1.962 16.406 -13.18 1 79.5 10 PHE B N 1
ATOM 2547 C CA . PHE B 1 10 ? -1.923 15.25 -14.078 1 79.5 10 PHE B CA 1
ATOM 2548 C C . PHE B 1 10 ? -3.236 15.109 -14.836 1 79.5 10 PHE B C 1
ATOM 2550 O O . PHE B 1 10 ? -4.285 14.867 -14.234 1 79.5 10 PHE B O 1
ATOM 2557 N N . ASN B 1 11 ? -3.42 15.867 -15.82 1 72.38 11 ASN B N 1
ATOM 2558 C CA . ASN B 1 11 ? -4.668 15.828 -16.562 1 72.38 11 ASN B CA 1
ATOM 2559 C C . ASN B 1 11 ? -4.426 15.539 -18.047 1 72.38 11 ASN B C 1
ATOM 2561 O O . ASN B 1 11 ? -3.385 15.906 -18.594 1 72.38 11 ASN B O 1
ATOM 2565 N N . GLY B 1 12 ? -5.234 14.617 -18.5 1 75.12 12 GLY B N 1
ATOM 2566 C CA . GLY B 1 12 ? -5.176 14.297 -19.922 1 75.12 12 GLY B CA 1
ATOM 2567 C C . GLY B 1 12 ? -6.441 13.633 -20.438 1 75.12 12 GLY B C 1
ATOM 2568 O O . GLY B 1 12 ? -7.262 13.156 -19.656 1 75.12 12 GLY B O 1
ATOM 2569 N N . PRO B 1 13 ? -6.57 13.758 -21.656 1 77.31 13 PRO B N 1
ATOM 2570 C CA . PRO B 1 13 ? -7.781 13.211 -22.266 1 77.31 13 PRO B CA 1
ATOM 2571 C C . PRO B 1 13 ? -7.855 11.695 -22.172 1 77.31 13 PRO B C 1
ATOM 2573 O O . PRO B 1 13 ? -8.945 11.117 -22.266 1 77.31 13 PRO B O 1
ATOM 2576 N N . SER B 1 14 ? -6.688 11.141 -22.031 1 85.94 14 SER B N 1
ATOM 2577 C CA . SER B 1 14 ? -6.676 9.68 -22 1 85.94 14 SER B CA 1
ATOM 2578 C C . SER B 1 14 ? -5.918 9.172 -20.781 1 85.94 14 SER B C 1
ATOM 2580 O O . SER B 1 14 ? -5.086 9.883 -20.219 1 85.94 14 SER B O 1
ATOM 2582 N N . VAL B 1 15 ? -6.258 7.984 -20.406 1 87.75 15 VAL B N 1
ATOM 2583 C CA . VAL B 1 15 ? -5.59 7.336 -19.281 1 87.75 15 VAL B CA 1
ATOM 2584 C C . VAL B 1 15 ? -4.105 7.172 -19.578 1 87.75 15 VAL B C 1
ATOM 2586 O O . VAL B 1 15 ? -3.262 7.316 -18.688 1 87.75 15 VAL B O 1
ATOM 2589 N N . GLN B 1 16 ? -3.85 6.98 -20.812 1 85.62 16 GLN B N 1
ATOM 2590 C CA . GLN B 1 16 ? -2.463 6.801 -21.234 1 85.62 16 GLN B CA 1
ATOM 2591 C C . GLN B 1 16 ? -1.658 8.078 -21.031 1 85.62 16 GLN B C 1
ATOM 2593 O O . GLN B 1 16 ? -0.499 8.031 -20.609 1 85.62 16 GLN B O 1
ATOM 2598 N N . GLU B 1 17 ? -2.271 9.094 -21.281 1 88 17 GLU B N 1
ATOM 2599 C CA . GLU B 1 17 ? -1.599 10.383 -21.109 1 88 17 GLU B CA 1
ATOM 2600 C C . GLU B 1 17 ? -1.354 10.68 -19.625 1 88 17 GLU B C 1
ATOM 2602 O O . GLU B 1 17 ? -0.289 11.18 -19.266 1 88 17 GLU B O 1
ATOM 2607 N N . VAL B 1 18 ? -2.309 10.352 -18.906 1 88.44 18 VAL B N 1
ATOM 2608 C CA . VAL B 1 18 ? -2.166 10.547 -17.469 1 88.44 18 VAL B CA 1
ATOM 2609 C C . VAL B 1 18 ? -1.021 9.68 -16.938 1 88.44 18 VAL B C 1
ATOM 2611 O O . VAL B 1 18 ? -0.167 10.164 -16.188 1 88.44 18 VAL B O 1
ATOM 2614 N N . CYS B 1 19 ? -0.955 8.5 -17.406 1 88.81 19 CYS B N 1
ATOM 2615 C CA . CYS B 1 19 ? 0.078 7.562 -16.969 1 88.81 19 CYS B CA 1
ATOM 2616 C C . CYS B 1 19 ? 1.463 8.055 -17.375 1 88.81 19 CYS B C 1
ATOM 2618 O O . CYS B 1 19 ? 2.418 7.93 -16.609 1 88.81 19 CYS B O 1
ATOM 2620 N N . SER B 1 20 ? 1.527 8.648 -18.516 1 86.88 20 SER B N 1
ATOM 2621 C CA . SER B 1 20 ? 2.816 9.109 -19.016 1 86.88 20 SER B CA 1
ATOM 2622 C C . SER B 1 20 ? 3.355 10.266 -18.188 1 86.88 20 SER B C 1
ATOM 2624 O O . SER B 1 20 ? 4.555 10.539 -18.188 1 86.88 20 SER B O 1
ATOM 2626 N N . GLN B 1 21 ? 2.473 10.883 -17.484 1 84.69 21 GLN B N 1
ATOM 2627 C CA . GLN B 1 21 ? 2.871 11.992 -16.625 1 84.69 21 GLN B CA 1
ATOM 2628 C C . GLN B 1 21 ? 3.246 11.5 -15.227 1 84.69 21 GLN B C 1
ATOM 2630 O O . GLN B 1 21 ? 3.975 12.172 -14.492 1 84.69 21 GLN B O 1
ATOM 2635 N N . ILE B 1 22 ? 2.771 10.398 -14.898 1 86.31 22 ILE B N 1
ATOM 2636 C CA . ILE B 1 22 ? 2.91 9.898 -13.539 1 86.31 22 ILE B CA 1
ATOM 2637 C C . ILE B 1 22 ? 4.09 8.93 -13.461 1 86.31 22 ILE B C 1
ATOM 2639 O O . ILE B 1 22 ? 4.867 8.961 -12.5 1 86.31 22 ILE B O 1
ATOM 2643 N N . PHE B 1 23 ? 4.219 8.117 -14.477 1 89.06 23 PHE B N 1
ATOM 2644 C CA . PHE B 1 23 ? 5.25 7.09 -14.445 1 89.06 23 PHE B CA 1
ATOM 2645 C C . PHE B 1 23 ? 6.445 7.496 -15.297 1 89.06 23 PHE B C 1
ATOM 2647 O O . PHE B 1 23 ? 6.289 8.156 -16.328 1 89.06 23 PHE B O 1
ATOM 2654 N N . PRO B 1 24 ? 7.641 7.02 -14.82 1 87.56 24 PRO B N 1
ATOM 2655 C CA . PRO B 1 24 ? 8.781 7.188 -15.719 1 87.56 24 PRO B CA 1
ATOM 2656 C C . PRO B 1 24 ? 8.633 6.395 -17.016 1 87.56 24 PRO B C 1
ATOM 2658 O O . PRO B 1 24 ? 7.836 5.457 -17.078 1 87.56 24 PRO B O 1
ATOM 2661 N N . HIS B 1 25 ? 9.391 6.836 -17.922 1 86.94 25 HIS B N 1
ATOM 2662 C CA . HIS B 1 25 ? 9.344 6.141 -19.203 1 86.94 25 HIS B CA 1
ATOM 2663 C C . HIS B 1 25 ? 9.656 4.66 -19.031 1 86.94 25 HIS B C 1
ATOM 2665 O O . HIS B 1 25 ? 10.641 4.297 -18.375 1 86.94 25 HIS B O 1
ATOM 2671 N N . GLY B 1 26 ? 8.75 3.838 -19.547 1 86.5 26 GLY B N 1
ATOM 2672 C CA . GLY B 1 26 ? 8.977 2.402 -19.531 1 86.5 26 GLY B CA 1
ATOM 2673 C C . GLY B 1 26 ? 8.414 1.727 -18.297 1 86.5 26 GLY B C 1
ATOM 2674 O O . GLY B 1 26 ? 8.516 0.506 -18.156 1 86.5 26 GLY B O 1
ATOM 2675 N N . PHE B 1 27 ? 7.914 2.516 -17.438 1 91 27 PHE B N 1
ATOM 2676 C CA . PHE B 1 27 ? 7.379 1.957 -16.203 1 91 27 PHE B CA 1
ATOM 2677 C C . PHE B 1 27 ? 5.855 2.006 -16.203 1 91 27 PHE B C 1
ATOM 2679 O O . PHE B 1 27 ? 5.262 2.977 -16.672 1 91 27 PHE B O 1
ATOM 2686 N N . ASN B 1 28 ? 5.258 1.009 -15.688 1 90.62 28 ASN B N 1
ATOM 2687 C CA . ASN B 1 28 ? 3.82 0.966 -15.445 1 90.62 28 ASN B CA 1
ATOM 2688 C C . ASN B 1 28 ? 3.504 0.886 -13.953 1 90.62 28 ASN B C 1
ATOM 2690 O O . ASN B 1 28 ? 2.477 0.329 -13.562 1 90.62 28 ASN B O 1
ATOM 2694 N N . PHE B 1 29 ? 4.418 1.261 -13.234 1 90.5 29 PHE B N 1
ATOM 2695 C CA . PHE B 1 29 ? 4.34 1.343 -11.781 1 90.5 29 PHE B CA 1
ATOM 2696 C C . PHE B 1 29 ? 5.273 2.424 -11.25 1 90.5 29 PHE B C 1
ATOM 2698 O O . PHE B 1 29 ? 6.113 2.941 -11.984 1 90.5 29 PHE B O 1
ATOM 2705 N N . LEU B 1 30 ? 5.039 2.75 -10 1 87.44 30 LEU B N 1
ATOM 2706 C CA . LEU B 1 30 ? 5.941 3.707 -9.367 1 87.44 30 LEU B CA 1
ATOM 2707 C C . LEU B 1 30 ? 7.16 3.002 -8.781 1 87.44 30 LEU B C 1
ATOM 2709 O O . LEU B 1 30 ? 7.059 2.32 -7.762 1 87.44 30 LEU B O 1
ATOM 2713 N N . PRO B 1 31 ? 8.281 3.23 -9.422 1 88.38 31 PRO B N 1
ATOM 2714 C CA . PRO B 1 31 ? 9.469 2.535 -8.922 1 88.38 31 PRO B CA 1
ATOM 2715 C C . PRO B 1 31 ? 10.086 3.213 -7.699 1 88.38 31 PRO B C 1
ATOM 2717 O O . PRO B 1 31 ? 10 4.438 -7.562 1 88.38 31 PRO B O 1
ATOM 2720 N N . GLU B 1 32 ? 10.586 2.412 -6.82 1 79.38 32 GLU B N 1
ATOM 2721 C CA . GLU B 1 32 ? 11.375 2.941 -5.715 1 79.38 32 GLU B CA 1
ATOM 2722 C C . GLU B 1 32 ? 12.75 3.404 -6.191 1 79.38 32 GLU B C 1
ATOM 2724 O O . GLU B 1 32 ? 13.328 4.332 -5.621 1 79.38 32 GLU B O 1
ATOM 2729 N N . ASP B 1 33 ? 13.219 2.727 -7.105 1 84.62 33 ASP B N 1
ATOM 2730 C CA . ASP B 1 33 ? 14.508 2.932 -7.766 1 84.62 33 ASP B CA 1
ATOM 2731 C C . ASP B 1 33 ? 14.391 2.725 -9.273 1 84.62 33 ASP B C 1
ATOM 2733 O O . ASP B 1 33 ? 13.836 1.721 -9.727 1 84.62 33 ASP B O 1
ATOM 2737 N N . LEU B 1 34 ? 14.93 3.699 -10 1 88.19 34 LEU B N 1
ATOM 2738 C CA . LEU B 1 34 ? 14.781 3.65 -11.445 1 88.19 34 LEU B CA 1
ATOM 2739 C C . LEU B 1 34 ? 15.57 2.484 -12.031 1 88.19 34 LEU B C 1
ATOM 2741 O O . LEU B 1 34 ? 15.328 2.072 -13.172 1 88.19 34 LEU B O 1
ATOM 2745 N N . SER B 1 35 ? 16.5 2.029 -11.273 1 91.19 35 SER B N 1
ATOM 2746 C CA . SER B 1 35 ? 17.266 0.888 -11.75 1 91.19 35 SER B CA 1
ATOM 2747 C C . SER B 1 35 ? 16.5 -0.416 -11.57 1 91.19 35 SER B C 1
ATOM 2749 O O . SER B 1 35 ? 16.828 -1.428 -12.195 1 91.19 35 SER B O 1
ATOM 2751 N N . LYS B 1 36 ? 15.531 -0.411 -10.742 1 93.38 36 LYS B N 1
ATOM 2752 C CA . LYS B 1 36 ? 14.719 -1.6 -10.5 1 93.38 36 LYS B CA 1
ATOM 2753 C C . LYS B 1 36 ? 13.516 -1.646 -11.438 1 93.38 36 LYS B C 1
ATOM 2755 O O . LYS B 1 36 ? 12.383 -1.432 -11.008 1 93.38 36 LYS B O 1
ATOM 2760 N N . THR B 1 37 ? 13.82 -2.039 -12.625 1 95.12 37 THR B N 1
ATOM 2761 C CA . THR B 1 37 ? 12.836 -2.096 -13.703 1 95.12 37 THR B CA 1
ATOM 2762 C C . THR B 1 37 ? 11.977 -3.352 -13.586 1 95.12 37 THR B C 1
ATOM 2764 O O . THR B 1 37 ? 12.211 -4.195 -12.719 1 95.12 37 THR B O 1
ATOM 2767 N N . ARG B 1 38 ? 11.008 -3.412 -14.43 1 95.38 38 ARG B N 1
ATOM 2768 C CA . ARG B 1 38 ? 10.188 -4.621 -14.484 1 95.38 38 ARG B CA 1
ATOM 2769 C C . ARG B 1 38 ? 11.047 -5.848 -14.773 1 95.38 38 ARG B C 1
ATOM 2771 O O . ARG B 1 38 ? 10.828 -6.91 -14.188 1 95.38 38 ARG B O 1
ATOM 2778 N N . THR B 1 39 ? 12.008 -5.699 -15.648 1 95.62 39 THR B N 1
ATOM 2779 C CA . THR B 1 39 ? 12.906 -6.785 -16.016 1 95.62 39 THR B CA 1
ATOM 2780 C C . THR B 1 39 ? 13.75 -7.215 -14.812 1 95.62 39 THR B C 1
ATOM 2782 O O . THR B 1 39 ? 14.055 -8.398 -14.656 1 95.62 39 THR B O 1
ATOM 2785 N N . PHE B 1 40 ? 14.117 -6.254 -13.992 1 96.69 40 PHE B N 1
ATOM 2786 C CA . PHE B 1 40 ? 14.82 -6.551 -12.75 1 96.69 40 PHE B CA 1
ATOM 2787 C C . PHE B 1 40 ? 14.008 -7.512 -11.883 1 96.69 40 PHE B C 1
ATOM 2789 O O . PHE B 1 40 ? 14.531 -8.523 -11.414 1 96.69 40 PHE B O 1
ATOM 2796 N N . TYR B 1 41 ? 12.773 -7.207 -11.766 1 97.69 41 TYR B N 1
ATOM 2797 C CA . TYR B 1 41 ? 11.898 -8.016 -10.93 1 97.69 41 TYR B CA 1
ATOM 2798 C C . TYR B 1 41 ? 11.625 -9.375 -11.57 1 97.69 41 TYR B C 1
ATOM 2800 O O . TYR B 1 41 ? 11.547 -10.391 -10.883 1 97.69 41 TYR B O 1
ATOM 2808 N N . GLU B 1 42 ? 11.492 -9.398 -12.867 1 97.94 42 GLU B N 1
ATOM 2809 C CA . GLU B 1 42 ? 11.352 -10.672 -13.578 1 97.94 42 GLU B CA 1
ATOM 2810 C C . GLU B 1 42 ? 12.57 -11.562 -13.352 1 97.94 42 GLU B C 1
ATOM 2812 O O . GLU B 1 42 ? 12.43 -12.758 -13.078 1 97.94 42 GLU B O 1
ATOM 2817 N N . TYR B 1 43 ? 13.641 -10.977 -13.406 1 98.12 43 TYR B N 1
ATOM 2818 C CA . TYR B 1 43 ? 14.883 -11.734 -13.273 1 98.12 43 TYR B CA 1
ATOM 2819 C C . TYR B 1 43 ? 15.031 -12.297 -11.867 1 98.12 43 TYR B C 1
ATOM 2821 O O . TYR B 1 43 ? 15.625 -13.359 -11.68 1 98.12 43 TYR B O 1
ATOM 2829 N N . ILE B 1 44 ? 14.57 -11.625 -10.883 1 98 44 ILE B N 1
ATOM 2830 C CA . ILE B 1 44 ? 14.594 -12.117 -9.516 1 98 44 ILE B CA 1
ATOM 2831 C C . ILE B 1 44 ? 13.891 -13.477 -9.445 1 98 44 ILE B C 1
ATOM 2833 O O . ILE B 1 44 ? 14.398 -14.414 -8.828 1 98 44 ILE B O 1
ATOM 2837 N N . LEU B 1 45 ? 12.75 -13.594 -10.102 1 98.5 45 LEU B N 1
ATOM 2838 C CA . LEU B 1 45 ? 11.969 -14.828 -10.039 1 98.5 45 LEU B CA 1
ATOM 2839 C C . LEU B 1 45 ? 12.68 -15.961 -10.773 1 98.5 45 LEU B C 1
ATOM 2841 O O . LEU B 1 45 ? 12.633 -17.109 -10.336 1 98.5 45 LEU B O 1
ATOM 2845 N N . VAL B 1 46 ? 13.305 -15.625 -11.82 1 98.31 46 VAL B N 1
ATOM 2846 C CA . VAL B 1 46 ? 14.039 -16.625 -12.594 1 98.31 46 VAL B CA 1
ATOM 2847 C C . VAL B 1 46 ? 15.297 -17.047 -11.836 1 98.31 46 VAL B C 1
ATOM 2849 O O . VAL B 1 46 ? 15.555 -18.234 -11.68 1 98.31 46 VAL B O 1
ATOM 2852 N N . ASP B 1 47 ? 15.992 -16.109 -11.312 1 97.75 47 ASP B N 1
ATOM 2853 C CA . ASP B 1 47 ? 17.25 -16.359 -10.625 1 97.75 47 ASP B CA 1
ATOM 2854 C C . ASP B 1 47 ? 17.031 -17.156 -9.344 1 97.75 47 ASP B C 1
ATOM 2856 O O . ASP B 1 47 ? 17.859 -17.984 -8.969 1 97.75 47 ASP B O 1
ATOM 2860 N N . SER B 1 48 ? 16.016 -16.906 -8.664 1 96.44 48 SER B N 1
ATOM 2861 C CA . SER B 1 48 ? 15.688 -17.625 -7.434 1 96.44 48 SER B CA 1
ATOM 2862 C C . SER B 1 48 ? 15.102 -19 -7.73 1 96.44 48 SER B C 1
ATOM 2864 O O . SER B 1 48 ? 14.703 -19.719 -6.812 1 96.44 48 SER B O 1
ATOM 2866 N N . LYS B 1 49 ? 14.867 -19.312 -9.047 1 96.44 49 LYS B N 1
ATOM 2867 C CA . LYS B 1 49 ? 14.289 -20.578 -9.5 1 96.44 49 LYS B CA 1
ATOM 2868 C C . LYS B 1 49 ? 12.844 -20.719 -9.031 1 96.44 49 LYS B C 1
ATOM 2870 O O . LYS B 1 49 ? 12.391 -21.828 -8.742 1 96.44 49 LYS B O 1
ATOM 2875 N N . SER B 1 50 ? 12.258 -19.578 -8.906 1 97.44 50 SER B N 1
ATOM 2876 C CA . SER B 1 50 ? 10.875 -19.578 -8.445 1 97.44 50 SER B CA 1
ATOM 2877 C C . SER B 1 50 ? 9.906 -19.719 -9.617 1 97.44 50 SER B C 1
ATOM 2879 O O . SER B 1 50 ? 8.828 -20.297 -9.469 1 97.44 50 SER B O 1
ATOM 2881 N N . ALA B 1 51 ? 10.305 -19.203 -10.742 1 98.38 51 ALA B N 1
ATOM 2882 C CA . ALA B 1 51 ? 9.383 -19.234 -11.875 1 98.38 51 ALA B CA 1
ATOM 2883 C C . ALA B 1 51 ? 10.148 -19.219 -13.195 1 98.38 51 ALA B C 1
ATOM 2885 O O . ALA B 1 51 ? 11.312 -18.828 -13.242 1 98.38 51 ALA B O 1
ATOM 2886 N N . GLU B 1 52 ? 9.539 -19.766 -14.156 1 98.44 52 GLU B N 1
ATOM 2887 C CA . GLU B 1 52 ? 9.938 -19.609 -15.555 1 98.44 52 GLU B CA 1
ATOM 2888 C C . GLU B 1 52 ? 9 -18.656 -16.297 1 98.44 52 GLU B C 1
ATOM 2890 O O . GLU B 1 52 ? 7.781 -18.734 -16.156 1 98.44 52 GLU B O 1
ATOM 2895 N N . ILE B 1 53 ? 9.578 -17.781 -17.062 1 97.94 53 ILE B N 1
ATOM 2896 C CA . ILE B 1 53 ? 8.773 -16.766 -17.734 1 97.94 53 ILE B CA 1
ATOM 2897 C C . ILE B 1 53 ? 9.141 -16.719 -19.219 1 97.94 53 ILE B C 1
ATOM 2899 O O . ILE B 1 53 ? 10.32 -16.688 -19.578 1 97.94 53 ILE B O 1
ATOM 2903 N N . THR B 1 54 ? 8.125 -16.75 -20.031 1 97.06 54 THR B N 1
ATOM 2904 C CA . THR B 1 54 ? 8.297 -16.641 -21.469 1 97.06 54 THR B CA 1
ATOM 2905 C C . THR B 1 54 ? 7.344 -15.602 -22.062 1 97.06 54 THR B C 1
ATOM 2907 O O . THR B 1 54 ? 6.168 -15.547 -21.688 1 97.06 54 THR B O 1
ATOM 2910 N N . HIS B 1 55 ? 7.832 -14.781 -22.938 1 94.88 55 HIS B N 1
ATOM 2911 C CA . HIS B 1 55 ? 7.039 -13.789 -23.656 1 94.88 55 HIS B CA 1
ATOM 2912 C C . HIS B 1 55 ? 6.891 -14.156 -25.125 1 94.88 55 HIS B C 1
ATOM 2914 O O . HIS B 1 55 ? 7.883 -14.414 -25.812 1 94.88 55 HIS B O 1
ATOM 2920 N N . VAL B 1 56 ? 5.699 -14.18 -25.562 1 93.56 56 VAL B N 1
ATOM 2921 C CA . VAL B 1 56 ? 5.414 -14.578 -26.938 1 93.56 56 VAL B CA 1
ATOM 2922 C C . VAL B 1 56 ? 5.113 -13.344 -27.797 1 93.56 56 VAL B C 1
ATOM 2924 O O . VAL B 1 56 ? 4.09 -12.688 -27.594 1 93.56 56 VAL B O 1
ATOM 2927 N N . PRO B 1 57 ? 5.93 -13.07 -28.719 1 90.19 57 PRO B N 1
ATOM 2928 C CA . PRO B 1 57 ? 5.703 -11.891 -29.562 1 90.19 57 PRO B CA 1
ATOM 2929 C C . PRO B 1 57 ? 4.645 -12.125 -30.641 1 90.19 57 PRO B C 1
ATOM 2931 O O . PRO B 1 57 ? 4.293 -13.273 -30.922 1 90.19 57 PRO B O 1
ATOM 2934 N N . ASP B 1 58 ? 4.18 -10.953 -31.078 1 87.75 58 ASP B N 1
ATOM 2935 C CA . ASP B 1 58 ? 3.277 -11.016 -32.219 1 87.75 58 ASP B CA 1
ATOM 2936 C C . ASP B 1 58 ? 4.008 -11.484 -33.469 1 87.75 58 ASP B C 1
ATOM 2938 O O . ASP B 1 58 ? 5.137 -11.062 -33.75 1 87.75 58 ASP B O 1
ATOM 2942 N N . LYS B 1 59 ? 3.412 -12.32 -34.25 1 89.44 59 LYS B N 1
ATOM 2943 C CA . LYS B 1 59 ? 4.023 -12.883 -35.438 1 89.44 59 LYS B CA 1
ATOM 2944 C C . LYS B 1 59 ? 4.305 -11.797 -36.469 1 89.44 59 LYS B C 1
ATOM 2946 O O . LYS B 1 59 ? 5.328 -11.828 -37.156 1 89.44 59 LYS B O 1
ATOM 2951 N N . ASN B 1 60 ? 3.457 -10.844 -36.562 1 89.69 60 ASN B N 1
ATOM 2952 C CA . ASN B 1 60 ? 3.545 -9.805 -37.594 1 89.69 60 ASN B CA 1
ATOM 2953 C C . ASN B 1 60 ? 4.332 -8.602 -37.094 1 89.69 60 ASN B C 1
ATOM 2955 O O . ASN B 1 60 ? 4.91 -7.855 -37.875 1 89.69 60 ASN B O 1
ATOM 2959 N N . ASP B 1 61 ? 4.367 -8.391 -35.781 1 87.75 61 ASP B N 1
ATOM 2960 C CA . ASP B 1 61 ? 5.09 -7.281 -35.156 1 87.75 61 ASP B CA 1
ATOM 2961 C C . ASP B 1 61 ? 5.828 -7.742 -33.906 1 87.75 61 ASP B C 1
ATOM 2963 O O . ASP B 1 61 ? 5.301 -7.641 -32.781 1 87.75 61 ASP B O 1
ATOM 2967 N N . PRO B 1 62 ? 6.996 -8.109 -34.125 1 83.75 62 PRO B N 1
ATOM 2968 C CA . PRO B 1 62 ? 7.742 -8.719 -33.031 1 83.75 62 PRO B CA 1
ATOM 2969 C C . PRO B 1 62 ? 7.98 -7.742 -31.875 1 83.75 62 PRO B C 1
ATOM 2971 O O . PRO B 1 62 ? 8.383 -8.156 -30.781 1 83.75 62 PRO B O 1
ATOM 2974 N N . SER B 1 63 ? 7.723 -6.539 -32.062 1 82 63 SER B N 1
ATOM 2975 C CA . SER B 1 63 ? 7.898 -5.57 -30.969 1 82 63 SER B CA 1
ATOM 2976 C C . SER B 1 63 ? 6.75 -5.637 -29.969 1 82 63 SER B C 1
ATOM 2978 O O . SER B 1 63 ? 6.852 -5.113 -28.859 1 82 63 SER B O 1
ATOM 2980 N N . LYS B 1 64 ? 5.758 -6.379 -30.391 1 85.44 64 LYS B N 1
ATOM 2981 C CA . LYS B 1 64 ? 4.574 -6.488 -29.531 1 85.44 64 LYS B CA 1
ATOM 2982 C C . LYS B 1 64 ? 4.473 -7.875 -28.906 1 85.44 64 LYS B C 1
ATOM 2984 O O . LYS B 1 64 ? 4.641 -8.883 -29.594 1 85.44 64 LYS B O 1
ATOM 2989 N N . ILE B 1 65 ? 4.324 -7.926 -27.688 1 89.62 65 ILE B N 1
ATOM 2990 C CA . ILE B 1 65 ? 4.102 -9.18 -26.984 1 89.62 65 ILE B CA 1
ATOM 2991 C C . ILE B 1 65 ? 2.605 -9.461 -26.875 1 89.62 65 ILE B C 1
ATOM 2993 O O . ILE B 1 65 ? 1.847 -8.633 -26.359 1 89.62 65 ILE B O 1
ATOM 2997 N N . ILE B 1 66 ? 2.186 -10.594 -27.312 1 88.69 66 ILE B N 1
ATOM 2998 C CA . ILE B 1 66 ? 0.768 -10.945 -27.328 1 88.69 66 ILE B CA 1
ATOM 2999 C C . ILE B 1 66 ? 0.37 -11.547 -25.984 1 88.69 66 ILE B C 1
ATOM 3001 O O . ILE B 1 66 ? -0.688 -11.219 -25.438 1 88.69 66 ILE B O 1
ATOM 3005 N N . TYR B 1 67 ? 1.106 -12.492 -25.547 1 93.12 67 TYR B N 1
ATOM 3006 C CA . TYR B 1 67 ? 0.834 -13.047 -24.234 1 93.12 67 TYR B CA 1
ATOM 3007 C C . TYR B 1 67 ? 2.115 -13.555 -23.578 1 93.12 67 TYR B C 1
ATOM 3009 O O . TYR B 1 67 ? 3.143 -13.703 -24.234 1 93.12 67 TYR B O 1
ATOM 3017 N N . SER B 1 68 ? 2.123 -13.68 -22.297 1 96 68 SER B N 1
ATOM 3018 C CA . SER B 1 68 ? 3.24 -14.18 -21.5 1 96 68 SER B CA 1
ATOM 3019 C C . SER B 1 68 ? 2.824 -15.375 -20.656 1 96 68 SER B C 1
ATOM 3021 O O . SER B 1 68 ? 1.675 -15.461 -20.219 1 96 68 SER B O 1
ATOM 3023 N N . LYS B 1 69 ? 3.748 -16.234 -20.516 1 97.25 69 LYS B N 1
ATOM 3024 C CA . LYS B 1 69 ? 3.549 -17.406 -19.688 1 97.25 69 LYS B CA 1
ATOM 3025 C C . LYS B 1 69 ? 4.441 -17.375 -18.438 1 97.25 69 LYS B C 1
ATOM 3027 O O . LYS B 1 69 ? 5.613 -17 -18.531 1 97.25 69 LYS B O 1
ATOM 3032 N N . LEU B 1 70 ? 3.857 -17.641 -17.344 1 98.25 70 LEU B N 1
ATOM 3033 C CA . LEU B 1 70 ? 4.582 -17.75 -16.078 1 98.25 70 LEU B CA 1
ATOM 3034 C C . LEU B 1 70 ? 4.285 -19.078 -15.391 1 98.25 70 LEU B C 1
ATOM 3036 O O . LEU B 1 70 ? 3.131 -19.375 -15.062 1 98.25 70 LEU B O 1
ATOM 3040 N N . ARG B 1 71 ? 5.301 -19.891 -15.242 1 98.38 71 ARG B N 1
ATOM 3041 C CA . ARG B 1 71 ? 5.184 -21.156 -14.523 1 98.38 71 ARG B CA 1
ATOM 3042 C C . ARG B 1 71 ? 5.836 -21.062 -13.148 1 98.38 71 ARG B C 1
ATOM 3044 O O . ARG B 1 71 ? 7.039 -20.812 -13.039 1 98.38 71 ARG B O 1
ATOM 3051 N N . ILE B 1 72 ? 5.07 -21.281 -12.125 1 98.25 72 ILE B N 1
ATOM 3052 C CA . ILE B 1 72 ? 5.551 -21.125 -10.758 1 98.25 72 ILE B CA 1
ATOM 3053 C C . ILE B 1 72 ? 6.086 -22.469 -10.242 1 98.25 72 ILE B C 1
ATOM 3055 O O . ILE B 1 72 ? 5.375 -23.469 -10.258 1 98.25 72 ILE B O 1
ATOM 3059 N N . PHE B 1 73 ? 7.266 -22.469 -9.711 1 97.25 73 PHE B N 1
ATOM 3060 C CA . PHE B 1 73 ? 7.898 -23.656 -9.156 1 97.25 73 PHE B CA 1
ATOM 3061 C C . PHE B 1 73 ? 7.914 -23.609 -7.637 1 97.25 73 PHE B C 1
ATOM 3063 O O . PHE B 1 73 ? 7.723 -24.641 -6.977 1 97.25 73 PHE B O 1
ATOM 3070 N N . ARG B 1 74 ? 8.156 -22.469 -7.18 1 95.62 74 ARG B N 1
ATOM 3071 C CA . ARG B 1 74 ? 8.195 -22.281 -5.73 1 95.62 74 ARG B CA 1
ATOM 3072 C C . ARG B 1 74 ? 8.039 -20.812 -5.352 1 95.62 74 ARG B C 1
ATOM 3074 O O . ARG B 1 74 ? 8.297 -19.938 -6.168 1 95.62 74 ARG B O 1
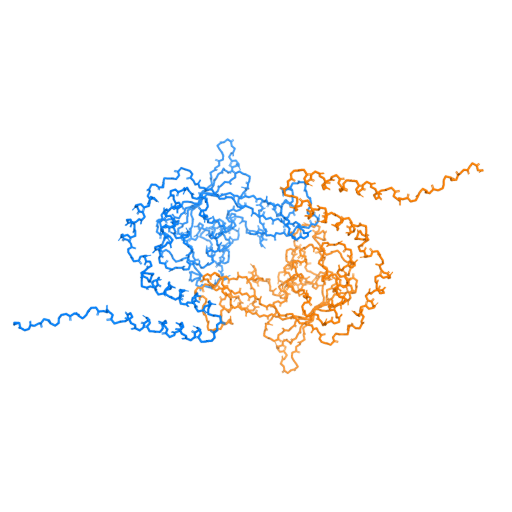ATOM 3081 N N . VAL B 1 75 ? 7.59 -20.625 -4.211 1 96.56 75 VAL B N 1
ATOM 3082 C CA . VAL B 1 75 ? 7.523 -19.328 -3.572 1 96.56 75 VAL B CA 1
ATOM 3083 C C . VAL B 1 75 ? 8.273 -19.359 -2.242 1 96.56 75 VAL B C 1
ATOM 3085 O O . VAL B 1 75 ? 7.859 -20.047 -1.309 1 96.56 75 VAL B O 1
ATOM 3088 N N . LEU B 1 76 ? 9.273 -18.531 -2.152 1 94.12 76 LEU B N 1
ATOM 3089 C CA . LEU B 1 76 ? 10.18 -18.625 -1.017 1 94.12 76 LEU B CA 1
ATOM 3090 C C . LEU B 1 76 ? 9.602 -17.906 0.204 1 94.12 76 LEU B C 1
ATOM 3092 O O . LEU B 1 76 ? 9.023 -16.828 0.084 1 94.12 76 LEU B O 1
ATOM 3096 N N . THR B 1 77 ? 9.742 -18.594 1.301 1 91.44 77 THR B N 1
ATOM 3097 C CA . THR B 1 77 ? 9.406 -17.984 2.58 1 91.44 77 THR B CA 1
ATOM 3098 C C . THR B 1 77 ? 10.578 -17.172 3.109 1 91.44 77 THR B C 1
ATOM 3100 O O . THR B 1 77 ? 11.711 -17.312 2.637 1 91.44 77 THR B O 1
ATOM 3103 N N . PRO B 1 78 ? 10.297 -16.328 4.074 1 87.56 78 PRO B N 1
ATOM 3104 C CA . PRO B 1 78 ? 11.391 -15.531 4.629 1 87.56 78 PRO B CA 1
ATOM 3105 C C . PRO B 1 78 ? 12.5 -16.406 5.23 1 87.56 78 PRO B C 1
ATOM 3107 O O . PRO B 1 78 ? 13.656 -15.969 5.297 1 87.56 78 PRO B O 1
ATOM 3110 N N . SER B 1 79 ? 12.156 -17.562 5.672 1 83.94 79 SER B N 1
ATOM 3111 C CA . SER B 1 79 ? 13.133 -18.438 6.309 1 83.94 79 SER B CA 1
ATOM 3112 C C . SER B 1 79 ? 14.227 -18.844 5.332 1 83.94 79 SER B C 1
ATOM 3114 O O . SER B 1 79 ? 15.328 -19.219 5.746 1 83.94 79 SER B O 1
ATOM 3116 N N . TYR B 1 80 ? 13.898 -18.719 4.109 1 82.38 80 TYR B N 1
ATOM 3117 C CA . TYR B 1 80 ? 14.891 -19.047 3.088 1 82.38 80 TYR B CA 1
ATOM 3118 C C . TYR B 1 80 ? 15.945 -17.953 2.975 1 82.38 80 TYR B C 1
ATOM 3120 O O . TYR B 1 80 ? 17 -18.156 2.371 1 82.38 80 TYR B O 1
ATOM 3128 N N . TRP B 1 81 ? 15.57 -16.781 3.518 1 80.81 81 TRP B N 1
ATOM 3129 C CA . TRP B 1 81 ? 16.5 -15.664 3.504 1 80.81 81 TRP B CA 1
ATOM 3130 C C . TRP B 1 81 ? 17.25 -15.555 4.828 1 80.81 81 TRP B C 1
ATOM 3132 O O . TRP B 1 81 ? 17.031 -14.617 5.602 1 80.81 81 TRP B O 1
ATOM 3142 N N . LYS B 1 82 ? 18.062 -16.375 5.172 1 70.88 82 LYS B N 1
ATOM 3143 C CA . LYS B 1 82 ? 18.766 -16.594 6.43 1 70.88 82 LYS B CA 1
ATOM 3144 C C . LYS B 1 82 ? 19.547 -15.359 6.852 1 70.88 82 LYS B C 1
ATOM 3146 O O . LYS B 1 82 ? 19.688 -15.086 8.039 1 70.88 82 LYS B O 1
ATOM 3151 N N . GLN B 1 83 ? 20.031 -14.633 5.965 1 68 83 GLN B N 1
ATOM 3152 C CA . GLN B 1 83 ? 20.922 -13.516 6.273 1 68 83 GLN B CA 1
ATOM 3153 C C . GLN B 1 83 ? 20.125 -12.281 6.688 1 68 83 GLN B C 1
ATOM 3155 O O . GLN B 1 83 ? 20.703 -11.289 7.145 1 68 83 GLN B O 1
ATOM 3160 N N . GLY B 1 84 ? 18.891 -12.383 6.648 1 74.75 84 GLY B N 1
ATOM 3161 C CA . GLY B 1 84 ? 18.078 -11.219 6.949 1 74.75 84 GLY B CA 1
ATOM 3162 C C . GLY B 1 84 ? 17.281 -10.719 5.75 1 74.75 84 GLY B C 1
ATOM 3163 O O . GLY B 1 84 ? 17.797 -10.688 4.633 1 74.75 84 GLY B O 1
ATOM 3164 N N . MET B 1 85 ? 16.172 -10.258 5.93 1 80.88 85 MET B N 1
ATOM 3165 C CA . MET B 1 85 ? 15.211 -9.938 4.871 1 80.88 85 MET B CA 1
ATOM 3166 C C . MET B 1 85 ? 15.672 -8.727 4.074 1 80.88 85 MET B C 1
ATOM 3168 O O . MET B 1 85 ? 15.219 -8.508 2.949 1 80.88 85 MET B O 1
ATOM 3172 N N . PHE B 1 86 ? 16.672 -8.023 4.641 1 83.56 86 PHE B N 1
ATOM 3173 C CA . PHE B 1 86 ? 17.094 -6.789 3.988 1 83.56 86 PHE B CA 1
ATOM 3174 C C . PHE B 1 86 ? 18.484 -6.922 3.404 1 83.56 86 PHE B C 1
ATOM 3176 O O . PHE B 1 86 ? 18.984 -6.012 2.736 1 83.56 86 PHE B O 1
ATOM 3183 N N . VAL B 1 87 ? 19.031 -8.062 3.664 1 83.69 87 VAL B N 1
ATOM 3184 C CA . VAL B 1 87 ? 20.359 -8.312 3.109 1 83.69 87 VAL B CA 1
ATOM 3185 C C . VAL B 1 87 ? 20.234 -8.766 1.654 1 83.69 87 VAL B C 1
ATOM 3187 O O . VAL B 1 87 ? 19.406 -9.625 1.332 1 83.69 87 VAL B O 1
ATOM 3190 N N . GLY B 1 88 ? 21.062 -8.219 0.854 1 87.88 88 GLY B N 1
ATOM 3191 C CA . GLY B 1 88 ? 21 -8.5 -0.572 1 87.88 88 GLY B CA 1
ATOM 3192 C C . GLY B 1 88 ? 21.656 -9.812 -0.954 1 87.88 88 GLY B C 1
ATOM 3193 O O . GLY B 1 88 ? 22.688 -10.18 -0.393 1 87.88 88 GLY B O 1
ATOM 3194 N N . ARG B 1 89 ? 21 -10.5 -1.814 1 91.06 89 ARG B N 1
ATOM 3195 C CA . ARG B 1 89 ? 21.562 -11.664 -2.498 1 91.06 89 ARG B CA 1
ATOM 3196 C C . ARG B 1 89 ? 21.984 -11.312 -3.918 1 91.06 89 ARG B C 1
ATOM 3198 O O . ARG B 1 89 ? 21.219 -10.711 -4.676 1 91.06 89 ARG B O 1
ATOM 3205 N N . LYS B 1 90 ? 23.172 -11.734 -4.223 1 93.81 90 LYS B N 1
ATOM 3206 C CA . LYS B 1 90 ? 23.688 -11.422 -5.551 1 93.81 90 LYS B CA 1
ATOM 3207 C C . LYS B 1 90 ? 23.062 -12.328 -6.609 1 93.81 90 LYS B C 1
ATOM 3209 O O . LYS B 1 90 ? 22.875 -13.523 -6.379 1 93.81 90 LYS B O 1
ATOM 3214 N N . PHE B 1 91 ? 22.844 -11.711 -7.715 1 96.62 91 PHE B N 1
ATOM 3215 C CA . PHE B 1 91 ? 22.359 -12.492 -8.844 1 96.62 91 PHE B CA 1
ATOM 3216 C C . PHE B 1 91 ? 23.438 -13.484 -9.312 1 96.62 91 PHE B C 1
ATOM 3218 O O . PHE B 1 91 ? 24.625 -13.203 -9.203 1 96.62 91 PHE B O 1
ATOM 3225 N N . ALA B 1 92 ? 22.922 -14.578 -9.781 1 95.56 92 ALA B N 1
ATOM 3226 C CA . ALA B 1 92 ? 23.844 -15.57 -10.328 1 95.56 92 ALA B CA 1
ATOM 3227 C C . ALA B 1 92 ? 24.562 -15.031 -11.562 1 95.56 92 ALA B C 1
ATOM 3229 O O . ALA B 1 92 ? 25.734 -15.352 -11.789 1 95.56 92 ALA B O 1
ATOM 3230 N N . HIS B 1 93 ? 23.875 -14.211 -12.352 1 94.44 93 HIS B N 1
ATOM 3231 C CA . HIS B 1 93 ? 24.453 -13.531 -13.508 1 94.44 93 HIS B CA 1
ATOM 3232 C C . HIS B 1 93 ? 24.422 -12.016 -13.328 1 94.44 93 HIS B C 1
ATOM 3234 O O . HIS B 1 93 ? 23.547 -11.484 -12.648 1 94.44 93 HIS B O 1
ATOM 3240 N N . PRO B 1 94 ? 25.344 -11.438 -13.945 1 92.19 94 PRO B N 1
ATOM 3241 C CA . PRO B 1 94 ? 25.422 -9.984 -13.781 1 92.19 94 PRO B CA 1
ATOM 3242 C C . PRO B 1 94 ? 24.141 -9.266 -14.188 1 92.19 94 PRO B C 1
ATOM 3244 O O . PRO B 1 94 ? 23.578 -9.578 -15.242 1 92.19 94 PRO B O 1
ATOM 3247 N N . PHE B 1 95 ? 23.719 -8.398 -13.266 1 92.94 95 PHE B N 1
ATOM 3248 C CA . PHE B 1 95 ? 22.531 -7.566 -13.469 1 92.94 95 PHE B CA 1
ATOM 3249 C C . PHE B 1 95 ? 22.672 -6.242 -12.734 1 92.94 95 PHE B C 1
ATOM 3251 O O . PHE B 1 95 ? 23.438 -6.141 -11.773 1 92.94 95 PHE B O 1
ATOM 3258 N N . LYS B 1 96 ? 22.094 -5.246 -13.242 1 89.81 96 LYS B N 1
ATOM 3259 C CA . LYS B 1 96 ? 22.047 -3.949 -12.578 1 89.81 96 LYS B CA 1
ATOM 3260 C C . LYS B 1 96 ? 20.625 -3.6 -12.156 1 89.81 96 LYS B C 1
ATOM 3262 O O . LYS B 1 96 ? 19.734 -3.457 -13.008 1 89.81 96 LYS B O 1
ATOM 3267 N N . PRO B 1 97 ? 20.562 -3.43 -10.82 1 92.19 97 PRO B N 1
ATOM 3268 C CA . PRO B 1 97 ? 21.438 -3.592 -9.656 1 92.19 97 PRO B CA 1
ATOM 3269 C C . PRO B 1 97 ? 21.906 -5.031 -9.469 1 92.19 97 PRO B C 1
ATOM 3271 O O . PRO B 1 97 ? 21.234 -5.969 -9.906 1 92.19 97 PRO B O 1
ATOM 3274 N N . PRO B 1 98 ? 22.984 -5.176 -8.664 1 94.62 98 PRO B N 1
ATOM 3275 C CA . PRO B 1 98 ? 23.625 -6.488 -8.664 1 94.62 98 PRO B CA 1
ATOM 3276 C C . PRO B 1 98 ? 23 -7.465 -7.68 1 94.62 98 PRO B C 1
ATOM 3278 O O . PRO B 1 98 ? 23.328 -8.656 -7.684 1 94.62 98 PRO B O 1
ATOM 3281 N N . SER B 1 99 ? 22.203 -6.969 -6.793 1 94.12 99 SER B N 1
ATOM 3282 C CA . SER B 1 99 ? 21.625 -7.824 -5.758 1 94.12 99 SER B CA 1
ATOM 3283 C C . SER B 1 99 ? 20.172 -7.465 -5.492 1 94.12 99 SER B C 1
ATOM 3285 O O . SER B 1 99 ? 19.688 -6.434 -5.957 1 94.12 99 SER B O 1
ATOM 3287 N N . TYR B 1 100 ? 19.484 -8.375 -4.887 1 93.75 100 TYR B N 1
ATOM 3288 C CA . TYR B 1 100 ? 18.109 -8.164 -4.441 1 93.75 100 TYR B CA 1
ATOM 3289 C C . TYR B 1 100 ? 17.891 -8.758 -3.055 1 93.75 100 TYR B C 1
ATOM 3291 O O . TYR B 1 100 ? 18.625 -9.656 -2.635 1 93.75 100 TYR B O 1
ATOM 3299 N N . ASN B 1 101 ? 17 -8.227 -2.355 1 91.69 101 ASN B N 1
ATOM 3300 C CA . ASN B 1 101 ? 16.656 -8.734 -1.032 1 91.69 101 ASN B CA 1
ATOM 3301 C C . ASN B 1 101 ? 15.266 -9.375 -1.021 1 91.69 101 ASN B C 1
ATOM 3303 O O . ASN B 1 101 ? 14.641 -9.523 -2.072 1 91.69 101 ASN B O 1
ATOM 3307 N N . TYR B 1 102 ? 14.812 -9.828 0.1 1 92.06 102 TYR B N 1
ATOM 3308 C CA . TYR B 1 102 ? 13.547 -10.539 0.168 1 92.06 102 TYR B CA 1
ATOM 3309 C C . TYR B 1 102 ? 12.383 -9.617 -0.155 1 92.06 102 TYR B C 1
ATOM 3311 O O . TYR B 1 102 ? 11.383 -10.047 -0.734 1 92.06 102 TYR B O 1
ATOM 3319 N N . ARG B 1 103 ? 12.5 -8.391 0.16 1 89.62 103 ARG B N 1
ATOM 3320 C CA . ARG B 1 103 ? 11.453 -7.43 -0.191 1 89.62 103 ARG B CA 1
ATOM 3321 C C . ARG B 1 103 ? 11.336 -7.281 -1.704 1 89.62 103 ARG B C 1
ATOM 3323 O O . ARG B 1 103 ? 10.227 -7.219 -2.242 1 89.62 103 ARG B O 1
ATOM 3330 N N . ASP B 1 104 ? 12.477 -7.219 -2.264 1 93.5 104 ASP B N 1
ATOM 3331 C CA . ASP B 1 104 ? 12.484 -7.195 -3.725 1 93.5 104 ASP B CA 1
ATOM 3332 C C . ASP B 1 104 ? 11.812 -8.445 -4.293 1 93.5 104 ASP B C 1
ATOM 3334 O O . ASP B 1 104 ? 11.031 -8.352 -5.246 1 93.5 104 ASP B O 1
ATOM 3338 N N . TYR B 1 105 ? 12.141 -9.539 -3.684 1 95.94 105 TYR B N 1
ATOM 3339 C CA . TYR B 1 105 ? 11.578 -10.805 -4.121 1 95.94 105 TYR B CA 1
ATOM 3340 C C . TYR B 1 105 ? 10.062 -10.789 -4.031 1 95.94 105 TYR B C 1
ATOM 3342 O O . TYR B 1 105 ? 9.375 -11.188 -4.977 1 95.94 105 TYR B O 1
ATOM 3350 N N . THR B 1 106 ? 9.547 -10.328 -2.93 1 94.56 106 THR B N 1
ATOM 3351 C CA . THR B 1 106 ? 8.102 -10.273 -2.76 1 94.56 106 THR B CA 1
ATOM 3352 C C . THR B 1 106 ? 7.473 -9.312 -3.766 1 94.56 106 THR B C 1
ATOM 3354 O O . THR B 1 106 ? 6.422 -9.617 -4.344 1 94.56 106 THR B O 1
ATOM 3357 N N . LYS B 1 107 ? 8.078 -8.25 -4.016 1 94.69 107 LYS B N 1
ATOM 3358 C CA . LYS B 1 107 ? 7.578 -7.273 -4.977 1 94.69 107 LYS B CA 1
ATOM 3359 C C . LYS B 1 107 ? 7.594 -7.84 -6.395 1 94.69 107 LYS B C 1
ATOM 3361 O O . LYS B 1 107 ? 6.738 -7.5 -7.215 1 94.69 107 LYS B O 1
ATOM 3366 N N . ALA B 1 108 ? 8.555 -8.633 -6.633 1 97.75 108 ALA B N 1
ATOM 3367 C CA . ALA B 1 108 ? 8.703 -9.219 -7.965 1 97.75 108 ALA B CA 1
ATOM 3368 C C . ALA B 1 108 ? 7.453 -9.984 -8.375 1 97.75 108 ALA B C 1
ATOM 3370 O O . ALA B 1 108 ? 7.07 -9.969 -9.547 1 97.75 108 ALA B O 1
ATOM 3371 N N . TRP B 1 109 ? 6.781 -10.547 -7.441 1 97.94 109 TRP B N 1
ATOM 3372 C CA . TRP B 1 109 ? 5.602 -11.367 -7.707 1 97.94 109 TRP B CA 1
ATOM 3373 C C . TRP B 1 109 ? 4.438 -10.5 -8.172 1 97.94 109 TRP B C 1
ATOM 3375 O O . TRP B 1 109 ? 3.441 -11.016 -8.695 1 97.94 109 TRP B O 1
ATOM 3385 N N . TYR B 1 110 ? 4.559 -9.25 -7.984 1 96.19 110 TYR B N 1
ATOM 3386 C CA . TYR B 1 110 ? 3.529 -8.328 -8.453 1 96.19 110 TYR B CA 1
ATOM 3387 C C . TYR B 1 110 ? 3.996 -7.559 -9.68 1 96.19 110 TYR B C 1
ATOM 3389 O O . TYR B 1 110 ? 3.303 -7.527 -10.703 1 96.19 110 TYR B O 1
ATOM 3397 N N . ILE B 1 111 ? 5.152 -7.047 -9.633 1 96.25 111 ILE B N 1
ATOM 3398 C CA . ILE B 1 111 ? 5.645 -6.086 -10.609 1 96.25 111 ILE B CA 1
ATOM 3399 C C . ILE B 1 111 ? 5.914 -6.793 -11.938 1 96.25 111 ILE B C 1
ATOM 3401 O O . ILE B 1 111 ? 5.805 -6.184 -13.008 1 96.25 111 ILE B O 1
ATOM 3405 N N . VAL B 1 112 ? 6.176 -8.023 -11.891 1 97.06 112 VAL B N 1
ATOM 3406 C CA . VAL B 1 112 ? 6.484 -8.781 -13.094 1 97.06 112 VAL B CA 1
ATOM 3407 C C . VAL B 1 112 ? 5.305 -8.711 -14.062 1 97.06 112 VAL B C 1
ATOM 3409 O O . VAL B 1 112 ? 5.492 -8.734 -15.281 1 97.06 112 VAL B O 1
ATOM 3412 N N . PHE B 1 113 ? 4.148 -8.531 -13.555 1 96.06 113 PHE B N 1
ATOM 3413 C CA . PHE B 1 113 ? 2.939 -8.609 -14.359 1 96.06 113 PHE B CA 1
ATOM 3414 C C . PHE B 1 113 ? 2.65 -7.281 -15.047 1 96.06 113 PHE B C 1
ATOM 3416 O O . PHE B 1 113 ? 1.759 -7.195 -15.891 1 96.06 113 PHE B O 1
ATOM 3423 N N . TRP B 1 114 ? 3.389 -6.316 -14.68 1 93.62 114 TRP B N 1
ATOM 3424 C CA . TRP B 1 114 ? 3.049 -4.992 -15.195 1 93.62 114 TRP B CA 1
ATOM 3425 C C . TRP B 1 114 ? 3.721 -4.738 -16.531 1 93.62 114 TRP B C 1
ATOM 3427 O O . TRP B 1 114 ? 4.34 -3.689 -16.734 1 93.62 114 TRP B O 1
ATOM 3437 N N . LEU B 1 115 ? 3.598 -5.738 -17.281 1 89.38 115 LEU B N 1
ATOM 3438 C CA . LEU B 1 115 ? 4.027 -5.621 -18.672 1 89.38 115 LEU B CA 1
ATOM 3439 C C . LEU B 1 115 ? 2.975 -4.902 -19.5 1 89.38 115 LEU B C 1
ATOM 3441 O O . LEU B 1 115 ? 1.786 -4.938 -19.172 1 89.38 115 LEU B O 1
ATOM 3445 N N . GLN B 1 116 ? 3.299 -4.309 -20.547 1 72.88 116 GLN B N 1
ATOM 3446 C CA . GLN B 1 116 ? 2.502 -3.416 -21.375 1 72.88 116 GLN B CA 1
ATOM 3447 C C . GLN B 1 116 ? 1.072 -3.928 -21.516 1 72.88 116 GLN B C 1
ATOM 3449 O O . GLN B 1 116 ? 0.856 -5.117 -21.766 1 72.88 116 GLN B O 1
ATOM 3454 N N . SER B 1 117 ? 0.143 -3.107 -21.219 1 62.06 117 SER B N 1
ATOM 3455 C CA . SER B 1 117 ? -1.259 -3.42 -20.969 1 62.06 117 SER B CA 1
ATOM 3456 C C . SER B 1 117 ? -2.055 -3.514 -22.266 1 62.06 117 SER B C 1
ATOM 3458 O O . SER B 1 117 ? -3.051 -4.238 -22.328 1 62.06 117 SER B O 1
ATOM 3460 N N . TYR B 1 118 ? -1.494 -3.074 -23.328 1 65.44 118 TYR B N 1
ATOM 3461 C CA . TYR B 1 118 ? -2.498 -3.115 -24.391 1 65.44 118 TYR B CA 1
ATOM 3462 C C . TYR B 1 118 ? -2.535 -4.488 -25.062 1 65.44 118 TYR B C 1
ATOM 3464 O O . TYR B 1 118 ? -1.517 -4.969 -25.562 1 65.44 118 TYR B O 1
ATOM 3472 N N . ASN B 1 119 ? -3.576 -5.246 -24.875 1 77.69 119 ASN B N 1
ATOM 3473 C CA . ASN B 1 119 ? -3.934 -6.512 -25.5 1 77.69 119 ASN B CA 1
ATOM 3474 C C . ASN B 1 119 ? -3.023 -7.645 -25.047 1 77.69 119 ASN B C 1
ATOM 3476 O O . ASN B 1 119 ? -2.674 -8.523 -25.828 1 77.69 119 ASN B O 1
ATOM 3480 N N . HIS B 1 120 ? -2.449 -7.551 -23.938 1 91.44 120 HIS B N 1
ATOM 3481 C CA . HIS B 1 120 ? -1.559 -8.562 -23.375 1 91.44 120 HIS B CA 1
ATOM 3482 C C . HIS B 1 120 ? -2.256 -9.375 -22.297 1 91.44 120 HIS B C 1
ATOM 3484 O O . HIS B 1 120 ? -3.008 -8.82 -21.484 1 91.44 120 HIS B O 1
ATOM 3490 N N . SER B 1 121 ? -2.066 -10.68 -22.391 1 93 121 SER B N 1
ATOM 3491 C CA . SER B 1 121 ? -2.594 -11.531 -21.328 1 93 121 SER B CA 1
ATOM 3492 C C . SER B 1 121 ? -1.489 -12.375 -20.703 1 93 121 SER B C 1
ATOM 3494 O O . SER B 1 121 ? -0.478 -12.664 -21.344 1 93 121 SER B O 1
ATOM 3496 N N . TRP B 1 122 ? -1.647 -12.672 -19.469 1 95.94 122 TRP B N 1
ATOM 3497 C CA . TRP B 1 122 ? -0.762 -13.586 -18.75 1 95.94 122 TRP B CA 1
ATOM 3498 C C . TRP B 1 122 ? -1.399 -14.961 -18.594 1 95.94 122 TRP B C 1
ATOM 3500 O O . TRP B 1 122 ? -2.594 -15.07 -18.312 1 95.94 122 TRP B O 1
ATOM 3510 N N . PHE B 1 123 ? -0.621 -15.93 -18.891 1 96.75 123 PHE B N 1
ATOM 3511 C CA . PHE B 1 123 ? -0.942 -17.328 -18.625 1 96.75 123 PHE B CA 1
ATOM 3512 C C . PHE B 1 123 ? -0.068 -17.875 -17.5 1 96.75 123 PHE B C 1
ATOM 3514 O O . PHE B 1 123 ? 1.137 -18.062 -17.688 1 96.75 123 PHE B O 1
ATOM 3521 N N . VAL B 1 124 ? -0.691 -18.188 -16.312 1 97.88 124 VAL B N 1
ATOM 3522 C CA . VAL B 1 124 ? 0.076 -18.562 -15.141 1 97.88 124 VAL B CA 1
ATOM 3523 C C . VAL B 1 124 ? -0.29 -20 -14.734 1 97.88 124 VAL B C 1
ATOM 3525 O O . VAL B 1 124 ? -1.472 -20.344 -14.641 1 97.88 124 VAL B O 1
ATOM 3528 N N . THR B 1 125 ? 0.699 -20.797 -14.484 1 97.31 125 THR B N 1
ATOM 3529 C CA . THR B 1 125 ? 0.502 -22.172 -14.023 1 97.31 125 THR B CA 1
ATOM 3530 C C . THR B 1 125 ? 1.427 -22.484 -12.844 1 97.31 125 THR B C 1
ATOM 3532 O O . THR B 1 125 ? 2.449 -21.828 -12.664 1 97.31 125 THR B O 1
ATOM 3535 N N . PHE B 1 126 ? 0.992 -23.453 -12.109 1 97.25 126 PHE B N 1
ATOM 3536 C CA . PHE B 1 126 ? 1.823 -23.984 -11.039 1 97.25 126 PHE B CA 1
ATOM 3537 C C . PHE B 1 126 ? 2.424 -25.328 -11.43 1 97.25 126 PHE B C 1
ATOM 3539 O O . PHE B 1 126 ? 1.804 -26.094 -12.172 1 97.25 126 PHE B O 1
ATOM 3546 N N . CYS B 1 127 ? 3.582 -25.547 -10.914 1 96.06 127 CYS B N 1
ATOM 3547 C CA . CYS B 1 127 ? 4.16 -26.875 -11.125 1 96.06 127 CYS B CA 1
ATOM 3548 C C . CYS B 1 127 ? 3.338 -27.938 -10.422 1 96.06 127 CYS B C 1
ATOM 3550 O O . CYS B 1 127 ? 2.631 -27.656 -9.453 1 96.06 127 CYS B O 1
ATOM 3552 N N . LYS B 1 128 ? 3.475 -29.141 -10.773 1 91.62 128 LYS B N 1
ATOM 3553 C CA . LYS B 1 128 ? 2.645 -30.25 -10.32 1 91.62 128 LYS B CA 1
ATOM 3554 C C . LYS B 1 128 ? 2.826 -30.5 -8.828 1 91.62 128 LYS B C 1
ATOM 3556 O O . LYS B 1 128 ? 1.877 -30.875 -8.133 1 91.62 128 LYS B O 1
ATOM 3561 N N . GLN B 1 129 ? 3.986 -30.188 -8.32 1 90.81 129 GLN B N 1
ATOM 3562 C CA . GLN B 1 129 ? 4.273 -30.484 -6.926 1 90.81 129 GLN B CA 1
ATOM 3563 C C . GLN B 1 129 ? 4.082 -29.25 -6.047 1 90.81 129 GLN B C 1
ATOM 3565 O O . GLN B 1 129 ? 4.406 -29.281 -4.855 1 90.81 129 GLN B O 1
ATOM 3570 N N . ALA B 1 130 ? 3.449 -28.297 -6.621 1 89.44 130 ALA B N 1
ATOM 3571 C CA . ALA B 1 130 ? 3.318 -27.031 -5.906 1 89.44 130 ALA B CA 1
ATOM 3572 C C . ALA B 1 130 ? 2.398 -27.188 -4.695 1 89.44 130 ALA B C 1
ATOM 3574 O O . ALA B 1 130 ? 2.518 -26.438 -3.723 1 89.44 130 ALA B O 1
ATOM 3575 N N . TYR B 1 131 ? 1.496 -28.188 -4.754 1 86.94 131 TYR B N 1
ATOM 3576 C CA . TYR B 1 131 ? 0.546 -28.359 -3.66 1 86.94 131 TYR B CA 1
ATOM 3577 C C . TYR B 1 131 ? 1.259 -28.781 -2.381 1 86.94 131 TYR B C 1
ATOM 3579 O O . TYR B 1 131 ? 0.704 -28.656 -1.286 1 86.94 131 TYR B O 1
ATOM 3587 N N . LYS B 1 132 ? 2.516 -29.172 -2.49 1 87.75 132 LYS B N 1
ATOM 3588 C CA . LYS B 1 132 ? 3.295 -29.609 -1.339 1 87.75 132 LYS B CA 1
ATOM 3589 C C . LYS B 1 132 ? 4.098 -28.469 -0.741 1 87.75 132 LYS B C 1
ATOM 3591 O O . LYS B 1 132 ? 4.684 -28.594 0.335 1 87.75 132 LYS B O 1
ATOM 3596 N N . MET B 1 133 ? 4.043 -27.438 -1.372 1 88.44 133 MET B N 1
ATOM 3597 C CA . MET B 1 133 ? 4.883 -26.312 -0.974 1 88.44 133 MET B CA 1
ATOM 3598 C C . MET B 1 133 ? 4.266 -25.562 0.201 1 88.44 133 MET B C 1
ATOM 3600 O O . MET B 1 133 ? 3.041 -25.5 0.329 1 88.44 133 MET B O 1
ATOM 3604 N N . HIS B 1 134 ? 5.195 -25.094 0.958 1 88.75 134 HIS B N 1
ATOM 3605 C CA . HIS B 1 134 ? 4.781 -24.156 1.997 1 88.75 134 HIS B CA 1
ATOM 3606 C C . HIS B 1 134 ? 4.801 -22.719 1.483 1 88.75 134 HIS B C 1
ATOM 3608 O O . HIS B 1 134 ? 5.863 -22.109 1.38 1 88.75 134 HIS B O 1
ATOM 3614 N N . PHE B 1 135 ? 3.643 -22.281 1.271 1 92.81 135 PHE B N 1
ATOM 3615 C CA . PHE B 1 135 ? 3.535 -20.922 0.755 1 92.81 135 PHE B CA 1
ATOM 3616 C C . PHE B 1 135 ? 3.621 -19.906 1.888 1 92.81 135 PHE B C 1
ATOM 3618 O O . PHE B 1 135 ? 3.068 -20.125 2.967 1 92.81 135 PHE B O 1
ATOM 3625 N N . PRO B 1 136 ? 4.355 -18.859 1.629 1 92.88 136 PRO B N 1
ATOM 3626 C CA . PRO B 1 136 ? 4.293 -17.766 2.609 1 92.88 136 PRO B CA 1
ATOM 3627 C C . PRO B 1 136 ? 2.895 -17.156 2.727 1 92.88 136 PRO B C 1
ATOM 3629 O O . PRO B 1 136 ? 2.135 -17.156 1.754 1 92.88 136 PRO B O 1
ATOM 3632 N N . ASN B 1 137 ? 2.6 -16.562 3.838 1 90.38 137 ASN B N 1
ATOM 3633 C CA . ASN B 1 137 ? 1.271 -16.016 4.098 1 90.38 137 ASN B CA 1
ATOM 3634 C C . ASN B 1 137 ? 0.937 -14.875 3.148 1 90.38 137 ASN B C 1
ATOM 3636 O O . ASN B 1 137 ? -0.209 -14.742 2.715 1 90.38 137 ASN B O 1
ATOM 3640 N N . TRP B 1 138 ? 1.925 -14.109 2.861 1 90.38 138 TRP B N 1
ATOM 3641 C CA . TRP B 1 138 ? 1.659 -12.953 2.01 1 90.38 138 TRP B CA 1
ATOM 3642 C C . TRP B 1 138 ? 1.19 -13.398 0.627 1 90.38 138 TRP B C 1
ATOM 3644 O O . TRP B 1 138 ? 0.604 -12.609 -0.117 1 90.38 138 TRP B O 1
ATOM 3654 N N . PHE B 1 139 ? 1.449 -14.602 0.25 1 93.88 139 PHE B N 1
ATOM 3655 C CA . PHE B 1 139 ? 1.084 -15.086 -1.075 1 93.88 139 PHE B CA 1
ATOM 3656 C C . PHE B 1 139 ? -0.423 -15.289 -1.181 1 93.88 139 PHE B C 1
ATOM 3658 O O . PHE B 1 139 ? -0.966 -15.383 -2.283 1 93.88 139 PHE B O 1
ATOM 3665 N N . GLN B 1 140 ? -1.084 -15.352 -0.085 1 89.06 140 GLN B N 1
ATOM 3666 C CA . GLN B 1 140 ? -2.543 -15.367 -0.098 1 89.06 140 GLN B CA 1
ATOM 3667 C C . GLN B 1 140 ? -3.104 -14.062 -0.658 1 89.06 140 GLN B C 1
ATOM 3669 O O . GLN B 1 140 ? -4.117 -14.07 -1.363 1 89.06 140 GLN B O 1
ATOM 3674 N N . ASN B 1 141 ? -2.436 -13.023 -0.253 1 87.44 141 ASN B N 1
ATOM 3675 C CA . ASN B 1 141 ? -2.832 -11.742 -0.827 1 87.44 141 ASN B CA 1
ATOM 3676 C C . ASN B 1 141 ? -2.602 -11.703 -2.336 1 87.44 141 ASN B C 1
ATOM 3678 O O . ASN B 1 141 ? -3.41 -11.148 -3.078 1 87.44 141 ASN B O 1
ATOM 3682 N N . TRP B 1 142 ? -1.548 -12.266 -2.691 1 93.56 142 TRP B N 1
ATOM 3683 C CA . TRP B 1 142 ? -1.262 -12.375 -4.117 1 93.56 142 TRP B CA 1
ATOM 3684 C C . TRP B 1 142 ? -2.381 -13.117 -4.84 1 93.56 142 TRP B C 1
ATOM 3686 O O . TRP B 1 142 ? -2.848 -12.68 -5.895 1 93.56 142 TRP B O 1
ATOM 3696 N N . TRP B 1 143 ? -2.842 -14.188 -4.258 1 93.56 143 TRP B N 1
ATOM 3697 C CA . TRP B 1 143 ? -3.914 -14.984 -4.852 1 93.56 143 TRP B CA 1
ATOM 3698 C C . TRP B 1 143 ? -5.219 -14.195 -4.883 1 93.56 143 TRP B C 1
ATOM 3700 O O . TRP B 1 143 ? -5.984 -14.281 -5.848 1 93.56 143 TRP B O 1
ATOM 3710 N N . MET B 1 144 ? -5.449 -13.469 -3.863 1 88.56 144 MET B N 1
ATOM 3711 C CA . MET B 1 144 ? -6.676 -12.672 -3.818 1 88.56 144 MET B CA 1
ATOM 3712 C C . MET B 1 144 ? -6.699 -11.648 -4.945 1 88.56 144 MET B C 1
ATOM 3714 O O . MET B 1 144 ? -7.77 -11.305 -5.457 1 88.56 144 MET B O 1
ATOM 3718 N N . TYR B 1 145 ? -5.566 -11.305 -5.324 1 89.06 145 TYR B N 1
ATOM 3719 C CA . TYR B 1 145 ? -5.461 -10.266 -6.344 1 89.06 145 TYR B CA 1
ATOM 3720 C C . TYR B 1 145 ? -5.469 -10.867 -7.742 1 89.06 145 TYR B C 1
ATOM 3722 O O . TYR B 1 145 ? -6.199 -10.406 -8.625 1 89.06 145 TYR B O 1
ATOM 3730 N N . PHE B 1 146 ? -4.723 -11.93 -7.941 1 94.06 146 PHE B N 1
ATOM 3731 C CA . PHE B 1 146 ? -4.508 -12.453 -9.289 1 94.06 146 PHE B CA 1
ATOM 3732 C C . PHE B 1 146 ? -5.246 -13.773 -9.484 1 94.06 146 PHE B C 1
ATOM 3734 O O . PHE B 1 146 ? -5.398 -14.242 -10.609 1 94.06 146 PHE B O 1
ATOM 3741 N N . GLY B 1 147 ? -5.648 -14.352 -8.438 1 93.44 147 GLY B N 1
ATOM 3742 C CA . GLY B 1 147 ? -6.156 -15.711 -8.469 1 93.44 147 GLY B CA 1
ATOM 3743 C C . GLY B 1 147 ? -7.547 -15.812 -9.062 1 93.44 147 GLY B C 1
ATOM 3744 O O . GLY B 1 147 ? -8.117 -14.812 -9.5 1 93.44 147 GLY B O 1
ATOM 3745 N N . LEU B 1 148 ? -8.047 -17.062 -9.047 1 93.19 148 LEU B N 1
ATOM 3746 C CA . LEU B 1 148 ? -9.344 -17.359 -9.633 1 93.19 148 LEU B CA 1
ATOM 3747 C C . LEU B 1 148 ? -10.477 -17.016 -8.672 1 93.19 148 LEU B C 1
ATOM 3749 O O . LEU B 1 148 ? -10.297 -17.078 -7.453 1 93.19 148 LEU B O 1
ATOM 3753 N N . SER B 1 149 ? -11.539 -16.625 -9.32 1 89.94 149 SER B N 1
ATOM 3754 C CA . SER B 1 149 ? -12.805 -16.516 -8.602 1 89.94 149 SER B CA 1
ATOM 3755 C C . SER B 1 149 ? -13.797 -17.578 -9.055 1 89.94 149 SER B C 1
ATOM 3757 O O . SER B 1 149 ? -13.797 -17.969 -10.227 1 89.94 149 SER B O 1
ATOM 3759 N N . GLU B 1 150 ? -14.57 -18 -8.172 1 90.81 150 GLU B N 1
ATOM 3760 C CA . GLU B 1 150 ? -15.516 -19.062 -8.469 1 90.81 150 GLU B CA 1
ATOM 3761 C C . GLU B 1 150 ? -16.484 -18.656 -9.57 1 90.81 150 GLU B C 1
ATOM 3763 O O . GLU B 1 150 ? -16.969 -19.5 -10.328 1 90.81 150 GLU B O 1
ATOM 3768 N N . GLU B 1 151 ? -16.672 -17.422 -9.711 1 90.56 151 GLU B N 1
ATOM 3769 C CA . GLU B 1 151 ? -17.672 -16.891 -10.648 1 90.56 151 GLU B CA 1
ATOM 3770 C C . GLU B 1 151 ? -17.281 -17.188 -12.094 1 90.56 151 GLU B C 1
ATOM 3772 O O . GLU B 1 151 ? -18.125 -17.219 -12.977 1 90.56 151 GLU B O 1
ATOM 3777 N N . ILE B 1 152 ? -16.047 -17.406 -12.336 1 93.69 152 ILE B N 1
ATOM 3778 C CA . ILE B 1 152 ? -15.609 -17.562 -13.719 1 93.69 152 ILE B CA 1
ATOM 3779 C C . ILE B 1 152 ? -15.602 -19.047 -14.086 1 93.69 152 ILE B C 1
ATOM 3781 O O . ILE B 1 152 ? -15.375 -19.406 -15.242 1 93.69 152 ILE B O 1
ATOM 3785 N N . PHE B 1 153 ? -15.852 -19.938 -13.164 1 94.62 153 PHE B N 1
ATOM 3786 C CA . PHE B 1 153 ? -15.875 -21.359 -13.43 1 94.62 153 PHE B CA 1
ATOM 3787 C C . PHE B 1 153 ? -17.078 -21.75 -14.273 1 94.62 153 PHE B C 1
ATOM 3789 O O . PHE B 1 153 ? -18.188 -21.234 -14.055 1 94.62 153 PHE B O 1
ATOM 3796 N N . PRO B 1 154 ? -16.859 -22.641 -15.211 1 94.69 154 PRO B N 1
ATOM 3797 C CA . PRO B 1 154 ? -18.047 -23.25 -15.828 1 94.69 154 PRO B CA 1
ATOM 3798 C C . PRO B 1 154 ? -18.953 -23.938 -14.812 1 94.69 154 PRO B C 1
ATOM 3800 O O . PRO B 1 154 ? -18.5 -24.312 -13.727 1 94.69 154 PRO B O 1
ATOM 3803 N N . VAL B 1 155 ? -20.141 -24.141 -15.148 1 93.31 155 VAL B N 1
ATOM 3804 C CA . VAL B 1 155 ? -21.172 -24.641 -14.242 1 93.31 155 VAL B CA 1
ATOM 3805 C C . VAL B 1 155 ? -20.734 -26 -13.664 1 93.31 155 VAL B C 1
ATOM 3807 O O . VAL B 1 155 ? -20.906 -26.25 -12.469 1 93.31 155 VAL B O 1
ATOM 3810 N N . GLU B 1 156 ? -20.219 -26.812 -14.508 1 92.75 156 GLU B N 1
ATOM 3811 C CA . GLU B 1 156 ? -19.797 -28.141 -14.07 1 92.75 156 GLU B CA 1
ATOM 3812 C C . GLU B 1 156 ? -18.672 -28.031 -13.039 1 92.75 156 GLU B C 1
ATOM 3814 O O . GLU B 1 156 ? -18.656 -28.781 -12.062 1 92.75 156 GLU B O 1
ATOM 3819 N N . VAL B 1 157 ? -17.844 -27.125 -13.297 1 95.88 157 VAL B N 1
ATOM 3820 C CA . VAL B 1 157 ? -16.703 -26.953 -12.414 1 95.88 157 VAL B CA 1
ATOM 3821 C C . VAL B 1 157 ? -17.156 -26.281 -11.109 1 95.88 157 VAL B C 1
ATOM 3823 O O . VAL B 1 157 ? -16.594 -26.562 -10.039 1 95.88 157 VAL B O 1
ATOM 3826 N N . GLN B 1 158 ? -18.125 -25.453 -11.156 1 95.75 158 GLN B N 1
ATOM 3827 C CA . GLN B 1 158 ? -18.672 -24.844 -9.953 1 95.75 158 GLN B CA 1
ATOM 3828 C C . GLN B 1 158 ? -19.219 -25.906 -9 1 95.75 158 GLN B C 1
ATOM 3830 O O . GLN B 1 158 ? -19 -25.828 -7.793 1 95.75 158 GLN B O 1
ATOM 3835 N N . ARG B 1 159 ? -19.859 -26.828 -9.586 1 95 159 ARG B N 1
ATOM 3836 C CA . ARG B 1 159 ? -20.406 -27.922 -8.789 1 95 159 ARG B CA 1
ATOM 3837 C C . ARG B 1 159 ? -19.297 -28.703 -8.102 1 95 159 ARG B C 1
ATOM 3839 O O . ARG B 1 159 ? -19.391 -29.016 -6.91 1 95 159 ARG B O 1
ATOM 3846 N N . SER B 1 160 ? -18.312 -28.984 -8.891 1 96.62 160 SER B N 1
ATOM 3847 C CA . SER B 1 160 ? -17.156 -29.703 -8.367 1 96.62 160 SER B CA 1
ATOM 3848 C C . SER B 1 160 ? -16.453 -28.906 -7.27 1 96.62 160 SER B C 1
ATOM 3850 O O . SER B 1 160 ? -16.062 -29.469 -6.242 1 96.62 160 SER B O 1
ATOM 3852 N N . TYR B 1 161 ? -16.359 -27.656 -7.465 1 96.69 161 TYR B N 1
ATOM 3853 C CA . TYR B 1 161 ? -15.727 -26.781 -6.48 1 96.69 161 TYR B CA 1
ATOM 3854 C C . TYR B 1 161 ? -16.531 -26.734 -5.188 1 96.69 161 TYR B C 1
ATOM 3856 O O . TYR B 1 161 ? -15.969 -26.703 -4.094 1 96.69 161 TYR B O 1
ATOM 3864 N N . HIS B 1 162 ? -17.797 -26.672 -5.359 1 94.88 162 HIS B N 1
ATOM 3865 C CA . HIS B 1 162 ? -18.656 -26.688 -4.18 1 94.88 162 HIS B CA 1
ATOM 3866 C C . HIS B 1 162 ? -18.438 -27.953 -3.357 1 94.88 162 HIS B C 1
ATOM 3868 O O . HIS B 1 162 ? -18.328 -27.891 -2.131 1 94.88 162 HIS B O 1
ATOM 3874 N N . LEU B 1 163 ? -18.375 -29.031 -4.004 1 94.69 163 LEU B N 1
ATOM 3875 C CA . LEU B 1 163 ? -18.078 -30.297 -3.33 1 94.69 163 LEU B CA 1
ATOM 3876 C C . LEU B 1 163 ? -16.703 -30.234 -2.656 1 94.69 163 LEU B C 1
ATOM 3878 O O . LEU B 1 163 ? -16.562 -30.641 -1.504 1 94.69 163 LEU B O 1
ATOM 3882 N N . PHE B 1 164 ? -15.766 -29.719 -3.354 1 96.31 164 PHE B N 1
ATOM 3883 C CA . PHE B 1 164 ? -14.414 -29.562 -2.83 1 96.31 164 PHE B CA 1
ATOM 3884 C C . PHE B 1 164 ? -14.414 -28.703 -1.571 1 96.31 164 PHE B C 1
ATOM 3886 O O . PHE B 1 164 ? -13.797 -29.078 -0.567 1 96.31 164 PHE B O 1
ATOM 3893 N N . GLN B 1 165 ? -15.086 -27.625 -1.634 1 94.25 165 GLN B N 1
ATOM 3894 C CA . GLN B 1 165 ? -15.133 -26.672 -0.529 1 94.25 165 GLN B CA 1
ATOM 3895 C C . GLN B 1 165 ? -15.695 -27.328 0.733 1 94.25 165 GLN B C 1
ATOM 3897 O O . GLN B 1 165 ? -15.227 -27.047 1.84 1 94.25 165 GLN B O 1
ATOM 3902 N N . GLN B 1 166 ? -16.562 -28.172 0.549 1 91.25 166 GLN B N 1
ATOM 3903 C CA . GLN B 1 166 ? -17.25 -28.797 1.672 1 91.25 166 GLN B CA 1
ATOM 3904 C C . GLN B 1 166 ? -16.422 -29.938 2.264 1 91.25 166 GLN B C 1
ATOM 3906 O O . GLN B 1 166 ? -16.578 -30.281 3.438 1 91.25 166 GLN B O 1
ATOM 3911 N N . SER B 1 167 ? -15.547 -30.422 1.522 1 91.75 167 SER B N 1
ATOM 3912 C CA . SER B 1 167 ? -14.898 -31.672 1.906 1 91.75 167 SER B CA 1
ATOM 3913 C C . SER B 1 167 ? -13.461 -31.438 2.371 1 91.75 167 SER B C 1
ATOM 3915 O O . SER B 1 167 ? -12.938 -32.188 3.201 1 91.75 167 SER B O 1
ATOM 3917 N N . ILE B 1 168 ? -12.875 -30.438 1.905 1 93.38 168 ILE B N 1
ATOM 3918 C CA . ILE B 1 168 ? -11.445 -30.25 2.117 1 93.38 168 ILE B CA 1
ATOM 3919 C C . ILE B 1 168 ? -11.188 -29.812 3.559 1 93.38 168 ILE B C 1
ATOM 3921 O O . ILE B 1 168 ? -11.984 -29.078 4.145 1 93.38 168 ILE B O 1
ATOM 3925 N N . TYR B 1 169 ? -10.047 -30.141 4.062 1 88.5 169 TYR B N 1
ATOM 3926 C CA . TYR B 1 169 ? -9.648 -29.781 5.422 1 88.5 169 TYR B CA 1
ATOM 3927 C C . TYR B 1 169 ? -9.477 -28.281 5.562 1 88.5 169 TYR B C 1
ATOM 3929 O O . TYR B 1 169 ? -9.312 -27.578 4.566 1 88.5 169 TYR B O 1
ATOM 3937 N N . SER B 1 170 ? -9.523 -27.859 6.793 1 84 170 SER B N 1
ATOM 3938 C CA . SER B 1 170 ? -9.336 -26.453 7.082 1 84 170 SER B CA 1
ATOM 3939 C C . SER B 1 170 ? -7.867 -26.047 6.953 1 84 170 SER B C 1
ATOM 3941 O O . SER B 1 170 ? -6.977 -26.797 7.363 1 84 170 SER B O 1
ATOM 3943 N N . SER B 1 171 ? -7.695 -25 6.266 1 84.75 171 SER B N 1
ATOM 3944 C CA . SER B 1 171 ? -6.367 -24.438 6.031 1 84.75 171 SER B CA 1
ATOM 3945 C C . SER B 1 171 ? -6.41 -22.922 5.938 1 84.75 171 SER B C 1
ATOM 3947 O O . SER B 1 171 ? -7.449 -22.344 5.609 1 84.75 171 SER B O 1
ATOM 3949 N N . PRO B 1 172 ? -5.262 -22.359 6.266 1 79.62 172 PRO B N 1
ATOM 3950 C CA . PRO B 1 172 ? -5.223 -20.906 6.09 1 79.62 172 PRO B CA 1
ATOM 3951 C C . PRO B 1 172 ? -5.258 -20.484 4.625 1 79.62 172 PRO B C 1
ATOM 3953 O O . PRO B 1 172 ? -5.605 -19.344 4.312 1 79.62 172 PRO B O 1
ATOM 3956 N N . LEU B 1 173 ? -4.938 -21.391 3.795 1 87.44 173 LEU B N 1
ATOM 3957 C CA . LEU B 1 173 ? -4.992 -21.078 2.369 1 87.44 173 LEU B CA 1
ATOM 3958 C C . LEU B 1 173 ? -6.426 -21.125 1.856 1 87.44 173 LEU B C 1
ATOM 3960 O O . LEU B 1 173 ? -7.207 -22 2.256 1 87.44 173 LEU B O 1
ATOM 3964 N N . SER B 1 174 ? -6.688 -20.219 1.002 1 89.62 174 SER B N 1
ATOM 3965 C CA . SER B 1 174 ? -8.031 -20.172 0.441 1 89.62 174 SER B CA 1
ATOM 3966 C C . SER B 1 174 ? -8.367 -21.469 -0.28 1 89.62 174 SER B C 1
ATOM 3968 O O . SER B 1 174 ? -7.488 -22.125 -0.848 1 89.62 174 SER B O 1
ATOM 3970 N N . LYS B 1 175 ? -9.594 -21.781 -0.317 1 92.56 175 LYS B N 1
ATOM 3971 C CA . LYS B 1 175 ? -10.055 -23.016 -0.948 1 92.56 175 LYS B CA 1
ATOM 3972 C C . LYS B 1 175 ? -9.906 -22.953 -2.465 1 92.56 175 LYS B C 1
ATOM 3974 O O . LYS B 1 175 ? -9.594 -23.953 -3.111 1 92.56 175 LYS B O 1
ATOM 3979 N N . THR B 1 176 ? -10.117 -21.734 -2.936 1 94.81 176 THR B N 1
ATOM 3980 C CA . THR B 1 176 ? -9.969 -21.594 -4.379 1 94.81 176 THR B CA 1
ATOM 3981 C C . THR B 1 176 ? -8.508 -21.781 -4.789 1 94.81 176 THR B C 1
ATOM 3983 O O . THR B 1 176 ? -8.227 -22.359 -5.844 1 94.81 176 THR B O 1
ATOM 3986 N N . PHE B 1 177 ? -7.66 -21.344 -3.936 1 95.56 177 PHE B N 1
ATOM 3987 C CA . PHE B 1 177 ? -6.234 -21.516 -4.199 1 95.56 177 PHE B CA 1
ATOM 3988 C C . PHE B 1 177 ? -5.855 -22.984 -4.16 1 95.56 177 PHE B C 1
ATOM 3990 O O . PHE B 1 177 ? -5.215 -23.484 -5.086 1 95.56 177 PHE B O 1
ATOM 3997 N N . ARG B 1 178 ? -6.262 -23.625 -3.238 1 95.06 178 ARG B N 1
ATOM 3998 C CA . ARG B 1 178 ? -5.965 -25.047 -3.092 1 95.06 178 ARG B CA 1
ATOM 3999 C C . ARG B 1 178 ? -6.582 -25.859 -4.227 1 95.06 178 ARG B C 1
ATOM 4001 O O . ARG B 1 178 ? -5.957 -26.781 -4.742 1 95.06 178 ARG B O 1
ATOM 4008 N N . PHE B 1 179 ? -7.805 -25.469 -4.57 1 96.56 179 PHE B N 1
ATOM 4009 C CA . PHE B 1 179 ? -8.461 -26.125 -5.691 1 96.56 179 PHE B CA 1
ATOM 4010 C C . PHE B 1 179 ? -7.629 -25.984 -6.961 1 96.56 179 PHE B C 1
ATOM 4012 O O . PHE B 1 179 ? -7.402 -26.969 -7.672 1 96.56 179 PHE B O 1
ATOM 4019 N N . ALA B 1 180 ? -7.133 -24.844 -7.164 1 96.19 180 ALA B N 1
ATOM 4020 C CA . ALA B 1 180 ? -6.32 -24.578 -8.352 1 96.19 180 ALA B CA 1
ATOM 4021 C C . ALA B 1 180 ? -5.004 -25.359 -8.289 1 96.19 180 ALA B C 1
ATOM 4023 O O . ALA B 1 180 ? -4.539 -25.875 -9.305 1 96.19 180 ALA B O 1
ATOM 4024 N N . LEU B 1 181 ? -4.449 -25.469 -7.137 1 96 181 LEU B N 1
ATOM 4025 C CA . LEU B 1 181 ? -3.176 -26.156 -6.961 1 96 181 LEU B CA 1
ATOM 4026 C C . LEU B 1 181 ? -3.334 -27.656 -7.184 1 96 181 LEU B C 1
ATOM 4028 O O . LEU B 1 181 ? -2.592 -28.25 -7.973 1 96 181 LEU B O 1
ATOM 4032 N N . TYR B 1 182 ? -4.293 -28.219 -6.535 1 95.31 182 TYR B N 1
ATOM 4033 C CA . TYR B 1 182 ? -4.473 -29.656 -6.582 1 95.31 182 TYR B CA 1
ATOM 4034 C C . TYR B 1 182 ? -4.848 -30.125 -7.988 1 95.31 182 TYR B C 1
ATOM 4036 O O . TYR B 1 182 ? -4.43 -31.188 -8.43 1 95.31 182 TYR B O 1
ATOM 4044 N N . PHE B 1 183 ? -5.574 -29.297 -8.648 1 95.94 183 PHE B N 1
ATOM 4045 C CA . PHE B 1 183 ? -6.117 -29.766 -9.914 1 95.94 183 PHE B CA 1
ATOM 4046 C C . PHE B 1 183 ? -5.48 -29.031 -11.086 1 95.94 183 PHE B C 1
ATOM 4048 O O . PHE B 1 183 ? -5.98 -29.094 -12.211 1 95.94 183 PHE B O 1
ATOM 4055 N N . GLN B 1 184 ? -4.5 -28.25 -10.867 1 95.19 184 GLN B N 1
ATOM 4056 C CA . GLN B 1 184 ? -3.629 -27.625 -11.867 1 95.19 184 GLN B CA 1
ATOM 4057 C C . GLN B 1 184 ? -4.426 -26.734 -12.812 1 95.19 184 GLN B C 1
ATOM 4059 O O . GLN B 1 184 ? -4.293 -26.844 -14.031 1 95.19 184 GLN B O 1
ATOM 4064 N N . ILE B 1 185 ? -5.258 -25.938 -12.188 1 96.31 185 ILE B N 1
ATOM 4065 C CA . ILE B 1 185 ? -6.047 -25.016 -12.984 1 96.31 185 ILE B CA 1
ATOM 4066 C C . ILE B 1 185 ? -5.215 -23.781 -13.312 1 96.31 185 ILE B C 1
ATOM 4068 O O . ILE B 1 185 ? -4.691 -23.109 -12.414 1 96.31 185 ILE B O 1
ATOM 4072 N N . PRO B 1 186 ? -5.117 -23.422 -14.562 1 96.56 186 PRO B N 1
ATOM 4073 C CA . PRO B 1 186 ? -4.312 -22.25 -14.938 1 96.56 186 PRO B CA 1
ATOM 4074 C C . PRO B 1 186 ? -5.035 -20.938 -14.68 1 96.56 186 PRO B C 1
ATOM 4076 O O . PRO B 1 186 ? -6.266 -20.906 -14.586 1 96.56 186 PRO B O 1
ATOM 4079 N N . LEU B 1 187 ? -4.223 -19.906 -14.539 1 96.12 187 LEU B N 1
ATOM 4080 C CA . LEU B 1 187 ? -4.719 -18.531 -14.43 1 96.12 187 LEU B CA 1
ATOM 4081 C C . LEU B 1 187 ? -4.484 -17.766 -15.727 1 96.12 187 LEU B C 1
ATOM 4083 O O . LEU B 1 187 ? -3.383 -17.797 -16.281 1 96.12 187 LEU B O 1
ATOM 4087 N N . ILE B 1 188 ? -5.523 -17.141 -16.219 1 95.31 188 ILE B N 1
ATOM 4088 C CA . ILE B 1 188 ? -5.402 -16.234 -17.344 1 95.31 188 ILE B CA 1
ATOM 4089 C C . ILE B 1 188 ? -5.957 -14.859 -16.969 1 95.31 188 ILE B C 1
ATOM 4091 O O . ILE B 1 188 ? -7.109 -14.742 -16.547 1 95.31 188 ILE B O 1
ATOM 4095 N N . PHE B 1 189 ? -5.137 -13.875 -17.062 1 93.81 189 PHE B N 1
ATOM 4096 C CA . PHE B 1 189 ? -5.656 -12.547 -16.75 1 93.81 189 PHE B CA 1
ATOM 4097 C C . PHE B 1 189 ? -4.945 -11.477 -17.562 1 93.81 189 PHE B C 1
ATOM 4099 O O . PHE B 1 189 ? -3.9 -11.734 -18.172 1 93.81 189 PHE B O 1
ATOM 4106 N N . CYS B 1 190 ? -5.594 -10.406 -17.719 1 93.62 190 CYS B N 1
ATOM 4107 C CA . CYS B 1 190 ? -5.043 -9.172 -18.281 1 93.62 190 CYS B CA 1
ATOM 4108 C C . CYS B 1 190 ? -5.359 -7.98 -17.375 1 93.62 190 CYS B C 1
ATOM 4110 O O . CYS B 1 190 ? -6.121 -8.109 -16.422 1 93.62 190 CYS B O 1
ATOM 4112 N N . TRP B 1 191 ? -4.664 -6.961 -17.594 1 91.81 191 TRP B N 1
ATOM 4113 C CA . TRP B 1 191 ? -4.91 -5.781 -16.781 1 91.81 191 TRP B CA 1
ATOM 4114 C C . TRP B 1 191 ? -4.801 -4.508 -17.609 1 91.81 191 TRP B C 1
ATOM 4116 O O . TRP B 1 191 ? -4.184 -4.504 -18.672 1 91.81 191 TRP B O 1
ATOM 4126 N N . ASN B 1 192 ? -5.516 -3.455 -17.125 1 89.62 192 ASN B N 1
ATOM 4127 C CA . ASN B 1 192 ? -5.438 -2.119 -17.703 1 89.62 192 ASN B CA 1
ATOM 4128 C C . ASN B 1 192 ? -5.523 -1.038 -16.641 1 89.62 192 ASN B C 1
ATOM 4130 O O . ASN B 1 192 ? -6.035 -1.281 -15.539 1 89.62 192 ASN B O 1
ATOM 4134 N N . PHE B 1 193 ? -4.98 0.107 -17.047 1 90.25 193 PHE B N 1
ATOM 4135 C CA . PHE B 1 193 ? -5.176 1.257 -16.188 1 90.25 193 PHE B CA 1
ATOM 4136 C C . PHE B 1 193 ? -6.602 1.784 -16.297 1 90.25 193 PHE B C 1
ATOM 4138 O O . PHE B 1 193 ? -7.188 1.78 -17.375 1 90.25 193 PHE B O 1
ATOM 4145 N N . GLN B 1 194 ? -7.039 2.189 -15.109 1 86.44 194 GLN B N 1
ATOM 4146 C CA . GLN B 1 194 ? -8.352 2.828 -15.078 1 86.44 194 GLN B CA 1
ATOM 4147 C C . GLN B 1 194 ? -8.352 4.02 -14.125 1 86.44 194 GLN B C 1
ATOM 4149 O O . GLN B 1 194 ? -7.637 4.027 -13.125 1 86.44 194 GLN B O 1
ATOM 4154 N N . LEU B 1 195 ? -9.094 4.977 -14.531 1 87.31 195 LEU B N 1
ATOM 4155 C CA . LEU B 1 195 ? -9.359 6.094 -13.625 1 87.31 195 LEU B CA 1
ATOM 4156 C C . LEU B 1 195 ? -10.695 5.91 -12.914 1 87.31 195 LEU B C 1
ATOM 4158 O O . LEU B 1 195 ? -11.734 5.758 -13.57 1 87.31 195 LEU B O 1
ATOM 4162 N N . GLU B 1 196 ? -10.602 5.859 -11.594 1 82.12 196 GLU B N 1
ATOM 4163 C CA . GLU B 1 196 ? -11.82 5.652 -10.812 1 82.12 196 GLU B CA 1
ATOM 4164 C C . GLU B 1 196 ? -12.016 6.77 -9.789 1 82.12 196 GLU B C 1
ATOM 4166 O O . GLU B 1 196 ? -11.047 7.371 -9.32 1 82.12 196 GLU B O 1
ATOM 4171 N N . PRO B 1 197 ? -13.281 6.977 -9.578 1 79.94 197 PRO B N 1
ATOM 4172 C CA . PRO B 1 197 ? -13.531 7.949 -8.516 1 79.94 197 PRO B CA 1
ATOM 4173 C C . PRO B 1 197 ? -13.055 7.465 -7.145 1 79.94 197 PRO B C 1
ATOM 4175 O O . PRO B 1 197 ? -13.195 6.281 -6.82 1 79.94 197 PRO B O 1
ATOM 4178 N N . SER B 1 198 ? -12.383 8.297 -6.5 1 77.19 198 SER B N 1
ATOM 4179 C CA . SER B 1 198 ? -11.945 8.078 -5.125 1 77.19 198 SER B CA 1
ATOM 4180 C C . SER B 1 198 ? -12.281 9.266 -4.242 1 77.19 198 SER B C 1
ATOM 4182 O O . SER B 1 198 ? -11.523 10.234 -4.172 1 77.19 198 SER B O 1
ATOM 4184 N N . GLY B 1 199 ? -13.383 9.07 -3.582 1 69.69 199 GLY B N 1
ATOM 4185 C CA . GLY B 1 199 ? -13.875 10.258 -2.891 1 69.69 199 GLY B CA 1
ATOM 4186 C C . GLY B 1 199 ? -14.188 11.406 -3.826 1 69.69 199 GLY B C 1
ATOM 4187 O O . GLY B 1 199 ? -14.953 11.25 -4.777 1 69.69 199 GLY B O 1
ATOM 4188 N N . ASN B 1 200 ? -13.445 12.5 -3.49 1 74.06 200 ASN B N 1
ATOM 4189 C CA . ASN B 1 200 ? -13.68 13.703 -4.285 1 74.06 200 ASN B CA 1
ATOM 4190 C C . ASN B 1 200 ? -12.68 13.82 -5.426 1 74.06 200 ASN B C 1
ATOM 4192 O O . ASN B 1 200 ? -12.711 14.789 -6.188 1 74.06 200 ASN B O 1
ATOM 4196 N N . PHE B 1 201 ? -11.883 12.711 -5.48 1 82.12 201 PHE B N 1
ATOM 4197 C CA . PHE B 1 201 ? -10.836 12.773 -6.492 1 82.12 201 PHE B CA 1
ATOM 4198 C C . PHE B 1 201 ? -10.844 11.523 -7.363 1 82.12 201 PHE B C 1
ATOM 4200 O O . PHE B 1 201 ? -11.672 10.633 -7.164 1 82.12 201 PHE B O 1
ATOM 4207 N N . LYS B 1 202 ? -10.039 11.68 -8.398 1 83.94 202 LYS B N 1
ATOM 4208 C CA . LYS B 1 202 ? -9.82 10.5 -9.227 1 83.94 202 LYS B CA 1
ATOM 4209 C C . LYS B 1 202 ? -8.547 9.766 -8.805 1 83.94 202 LYS B C 1
ATOM 4211 O O . LYS B 1 202 ? -7.602 10.383 -8.312 1 83.94 202 LYS B O 1
ATOM 4216 N N . ALA B 1 203 ? -8.688 8.5 -8.961 1 85.62 203 ALA B N 1
ATOM 4217 C CA . ALA B 1 203 ? -7.527 7.664 -8.664 1 85.62 203 ALA B CA 1
ATOM 4218 C C . ALA B 1 203 ? -7.195 6.742 -9.828 1 85.62 203 ALA B C 1
ATOM 4220 O O . ALA B 1 203 ? -8.094 6.273 -10.531 1 85.62 203 ALA B O 1
ATOM 4221 N N . LEU B 1 204 ? -5.93 6.613 -9.992 1 89.19 204 LEU B N 1
ATOM 4222 C CA . LEU B 1 204 ? -5.445 5.66 -10.984 1 89.19 204 LEU B CA 1
ATOM 4223 C C . LEU B 1 204 ? -5.289 4.27 -10.375 1 89.19 204 LEU B C 1
ATOM 4225 O O . LEU B 1 204 ? -4.66 4.113 -9.328 1 89.19 204 LEU B O 1
ATOM 4229 N N . SER B 1 205 ? -5.938 3.32 -11.016 1 86.56 205 SER B N 1
ATOM 4230 C CA . SER B 1 205 ? -5.852 1.945 -10.539 1 86.56 205 SER B CA 1
ATOM 4231 C C . SER B 1 205 ? -5.641 0.972 -11.695 1 86.56 205 SER B C 1
ATOM 4233 O O . SER B 1 205 ? -5.75 1.352 -12.859 1 86.56 205 SER B O 1
ATOM 4235 N N . LYS B 1 206 ? -5.207 -0.184 -11.328 1 88.44 206 LYS B N 1
ATOM 4236 C CA . LYS B 1 206 ? -5.121 -1.28 -12.297 1 88.44 206 LYS B CA 1
ATOM 4237 C C . LYS B 1 206 ? -6.309 -2.227 -12.156 1 88.44 206 LYS B C 1
ATOM 4239 O O . LYS B 1 206 ? -6.605 -2.701 -11.055 1 88.44 206 LYS B O 1
ATOM 4244 N N . SER B 1 207 ? -6.957 -2.373 -13.266 1 86.44 207 SER B N 1
ATOM 4245 C CA . SER B 1 207 ? -8.078 -3.303 -13.297 1 86.44 207 SER B CA 1
ATOM 4246 C C . SER B 1 207 ? -7.672 -4.641 -13.906 1 86.44 207 SER B C 1
ATOM 4248 O O . SER B 1 207 ? -7.129 -4.68 -15.016 1 86.44 207 SER B O 1
ATOM 4250 N N . LEU B 1 208 ? -7.941 -5.637 -13.102 1 89.5 208 LEU B N 1
ATOM 4251 C CA . LEU B 1 208 ? -7.617 -6.984 -13.555 1 89.5 208 LEU B CA 1
ATOM 4252 C C . LEU B 1 208 ? -8.852 -7.684 -14.109 1 89.5 208 LEU B C 1
ATOM 4254 O O . LEU B 1 208 ? -9.938 -7.57 -13.539 1 89.5 208 LEU B O 1
ATOM 4258 N N . ARG B 1 209 ? -8.672 -8.273 -15.234 1 90.12 209 ARG B N 1
ATOM 4259 C CA . ARG B 1 209 ? -9.703 -9.133 -15.805 1 90.12 209 ARG B CA 1
ATOM 4260 C C . ARG B 1 209 ? -9.234 -10.578 -15.883 1 90.12 209 ARG B C 1
ATOM 4262 O O . ARG B 1 209 ? -8.227 -10.875 -16.531 1 90.12 209 ARG B O 1
ATOM 4269 N N . ILE B 1 210 ? -9.945 -11.367 -15.203 1 92.56 210 ILE B N 1
ATOM 4270 C CA . ILE B 1 210 ? -9.625 -12.789 -15.156 1 92.56 210 ILE B CA 1
ATOM 4271 C C . ILE B 1 210 ? -10.633 -13.586 -15.977 1 92.56 210 ILE B C 1
ATOM 4273 O O . ILE B 1 210 ? -11.836 -13.305 -15.93 1 92.56 210 ILE B O 1
ATOM 4277 N N . LYS B 1 211 ? -10.164 -14.523 -16.734 1 91.88 211 LYS B N 1
ATOM 4278 C CA . LYS B 1 211 ? -11.062 -15.336 -17.547 1 91.88 211 LYS B CA 1
ATOM 4279 C C . LYS B 1 211 ? -10.719 -16.812 -17.438 1 91.88 211 LYS B C 1
ATOM 4281 O O . LYS B 1 211 ? -9.57 -17.172 -17.172 1 91.88 211 LYS B O 1
ATOM 4286 N N . TRP B 1 212 ? -11.781 -17.625 -17.641 1 94 212 TRP B N 1
ATOM 4287 C CA . TRP B 1 212 ? -11.602 -19.062 -17.75 1 94 212 TRP B CA 1
ATOM 4288 C C . TRP B 1 212 ? -10.992 -19.453 -19.094 1 94 212 TRP B C 1
ATOM 4290 O O . TRP B 1 212 ? -11.398 -18.938 -20.125 1 94 212 TRP B O 1
ATOM 4300 N N . TRP B 1 213 ? -10 -20.297 -18.984 1 92.75 213 TRP B N 1
ATOM 4301 C CA . TRP B 1 213 ? -9.414 -20.781 -20.234 1 92.75 213 TRP B CA 1
ATOM 4302 C C . TRP B 1 213 ? -10.336 -21.781 -20.922 1 92.75 213 TRP B C 1
ATOM 4304 O O . TRP B 1 213 ? -10.367 -22.953 -20.547 1 92.75 213 TRP B O 1
ATOM 4314 N N . GLU B 1 214 ? -10.812 -21.344 -21.938 1 89.81 214 GLU B N 1
ATOM 4315 C CA . GLU B 1 214 ? -11.82 -22.156 -22.625 1 89.81 214 GLU B CA 1
ATOM 4316 C C . GLU B 1 214 ? -11.211 -23.453 -23.172 1 89.81 214 GLU B C 1
ATOM 4318 O O . GLU B 1 214 ? -11.906 -24.469 -23.281 1 89.81 214 GLU B O 1
ATOM 4323 N N . LYS B 1 215 ? -9.992 -23.422 -23.438 1 91.31 215 LYS B N 1
ATOM 4324 C CA . LYS B 1 215 ? -9.344 -24.594 -24.016 1 91.31 215 LYS B CA 1
ATOM 4325 C C . LYS B 1 215 ? -8.867 -25.547 -22.922 1 91.31 215 LYS B C 1
ATOM 4327 O O . LYS B 1 215 ? -8.328 -26.625 -23.219 1 91.31 215 LYS B O 1
ATOM 4332 N N . PHE B 1 216 ? -9.078 -25.172 -21.75 1 93.06 216 PHE B N 1
ATOM 4333 C CA . PHE B 1 216 ? -8.68 -26.016 -20.625 1 93.06 216 PHE B CA 1
ATOM 4334 C C . PHE B 1 216 ? -9.539 -27.266 -20.547 1 93.06 216 PHE B C 1
ATOM 4336 O O . PHE B 1 216 ? -10.766 -27.172 -20.453 1 93.06 216 PHE B O 1
ATOM 4343 N N . ASN B 1 217 ? -8.82 -28.375 -20.641 1 92.12 217 ASN B N 1
ATOM 4344 C CA . ASN B 1 217 ? -9.531 -29.625 -20.422 1 92.12 217 ASN B CA 1
ATOM 4345 C C . ASN B 1 217 ? -9.805 -29.875 -18.938 1 92.12 217 ASN B C 1
ATOM 4347 O O . ASN B 1 217 ? -8.883 -30.172 -18.172 1 92.12 217 ASN B O 1
ATOM 4351 N N . TYR B 1 218 ? -11.094 -29.812 -18.609 1 92.12 218 TYR B N 1
ATOM 4352 C CA . TYR B 1 218 ? -11.406 -29.938 -17.203 1 92.12 218 TYR B CA 1
ATOM 4353 C C . TYR B 1 218 ? -12.18 -31.219 -16.906 1 92.12 218 TYR B C 1
ATOM 4355 O O . TYR B 1 218 ? -13 -31.266 -15.992 1 92.12 218 TYR B O 1
ATOM 4363 N N . SER B 1 219 ? -11.945 -32.219 -17.703 1 93.31 219 SER B N 1
ATOM 4364 C CA . SER B 1 219 ? -12.617 -33.5 -17.5 1 93.31 219 SER B CA 1
ATOM 4365 C C . SER B 1 219 ? -12.289 -34.094 -16.141 1 93.31 219 SER B C 1
ATOM 4367 O O . SER B 1 219 ? -13.117 -34.75 -15.539 1 93.31 219 SER B O 1
ATOM 4369 N N . HIS B 1 220 ? -11.141 -33.812 -15.688 1 94.25 220 HIS B N 1
ATOM 4370 C CA . HIS B 1 220 ? -10.711 -34.375 -14.398 1 94.25 220 HIS B CA 1
ATOM 4371 C C . HIS B 1 220 ? -11.352 -33.594 -13.242 1 94.25 220 HIS B C 1
ATOM 4373 O O . HIS B 1 220 ? -11.195 -34 -12.078 1 94.25 220 HIS B O 1
ATOM 4379 N N . LEU B 1 221 ? -12.156 -32.531 -13.609 1 96.12 221 LEU B N 1
ATOM 4380 C CA . LEU B 1 221 ? -12.805 -31.734 -12.578 1 96.12 221 LEU B CA 1
ATOM 4381 C C . LEU B 1 221 ? -14.281 -32.094 -12.453 1 96.12 221 LEU B C 1
ATOM 4383 O O . LEU B 1 221 ? -15.047 -31.391 -11.789 1 96.12 221 LEU B O 1
ATOM 4387 N N . GLU B 1 222 ? -14.625 -33.156 -13.07 1 95.19 222 GLU B N 1
ATOM 4388 C CA . GLU B 1 222 ? -16 -33.625 -12.914 1 95.19 222 GLU B CA 1
ATOM 4389 C C . GLU B 1 222 ? -16.266 -34.062 -11.484 1 95.19 222 GLU B C 1
ATOM 4391 O O . GLU B 1 222 ? -15.375 -34.562 -10.805 1 95.19 222 GLU B O 1
ATOM 4396 N N . VAL B 1 223 ? -17.5 -33.938 -11.109 1 95.19 223 VAL B N 1
ATOM 4397 C CA . VAL B 1 223 ? -17.906 -34.188 -9.719 1 95.19 223 VAL B CA 1
ATOM 4398 C C . VAL B 1 223 ? -17.469 -35.562 -9.289 1 95.19 223 VAL B C 1
ATOM 4400 O O . VAL B 1 223 ? -16.922 -35.75 -8.195 1 95.19 223 VAL B O 1
ATOM 4403 N N . ASN B 1 224 ? -17.688 -36.5 -10.133 1 94.75 224 ASN B N 1
ATOM 4404 C CA . ASN B 1 224 ? -17.344 -37.875 -9.789 1 94.75 224 ASN B CA 1
ATOM 4405 C C . ASN B 1 224 ? -15.836 -38.062 -9.625 1 94.75 224 ASN B C 1
ATOM 4407 O O . ASN B 1 224 ? -15.383 -38.812 -8.773 1 94.75 224 ASN B O 1
ATOM 4411 N N . LYS B 1 225 ? -15.086 -37.406 -10.375 1 95.75 225 LYS B N 1
ATOM 4412 C CA . LYS B 1 225 ? -13.625 -37.469 -10.289 1 95.75 225 LYS B CA 1
ATOM 4413 C C . LYS B 1 225 ? -13.125 -36.781 -9.016 1 95.75 225 LYS B C 1
ATOM 4415 O O . LYS B 1 225 ? -12.141 -37.25 -8.422 1 95.75 225 LYS B O 1
ATOM 4420 N N . ILE B 1 226 ? -13.766 -35.75 -8.641 1 95.94 226 ILE B N 1
ATOM 4421 C CA . ILE B 1 226 ? -13.414 -35.062 -7.391 1 95.94 226 ILE B CA 1
ATOM 4422 C C . ILE B 1 226 ? -13.703 -36 -6.211 1 95.94 226 ILE B C 1
ATOM 4424 O O . ILE B 1 226 ? -12.898 -36.094 -5.277 1 95.94 226 ILE B O 1
ATOM 4428 N N . LYS B 1 227 ? -14.812 -36.719 -6.27 1 94.31 227 LYS B N 1
ATOM 4429 C CA . LYS B 1 227 ? -15.148 -37.688 -5.238 1 94.31 227 LYS B CA 1
ATOM 4430 C C . LYS B 1 227 ? -14.078 -38.781 -5.137 1 94.31 227 LYS B C 1
ATOM 4432 O O . LYS B 1 227 ? -13.625 -39.094 -4.043 1 94.31 227 LYS B O 1
ATOM 4437 N N . ASP B 1 228 ? -13.711 -39.219 -6.25 1 95.25 228 ASP B N 1
ATOM 4438 C CA . ASP B 1 228 ? -12.672 -40.25 -6.301 1 95.25 228 ASP B CA 1
ATOM 4439 C C . ASP B 1 228 ? -11.344 -39.719 -5.766 1 95.25 228 ASP B C 1
ATOM 4441 O O . ASP B 1 228 ? -10.609 -40.438 -5.09 1 95.25 228 ASP B O 1
ATOM 4445 N N . TRP B 1 229 ? -11.086 -38.5 -6.121 1 95.44 229 TRP B N 1
ATOM 4446 C CA . TRP B 1 229 ? -9.859 -37.844 -5.645 1 95.44 229 TRP B CA 1
ATOM 4447 C C . TRP B 1 229 ? -9.82 -37.812 -4.121 1 95.44 229 TRP B C 1
ATOM 4449 O O . TRP B 1 229 ? -8.797 -38.125 -3.508 1 95.44 229 TRP B O 1
ATOM 4459 N N . PHE B 1 230 ? -10.906 -37.531 -3.508 1 94.06 230 PHE B N 1
ATOM 4460 C CA . PHE B 1 230 ? -10.977 -37.469 -2.051 1 94.06 230 PHE B CA 1
ATOM 4461 C C . PHE B 1 230 ? -10.852 -38.844 -1.446 1 94.06 230 PHE B C 1
ATOM 4463 O O . PHE B 1 230 ? -10.258 -39.031 -0.379 1 94.06 230 PHE B O 1
ATOM 4470 N N . LYS B 1 231 ? -11.367 -39.812 -2.102 1 92.44 231 LYS B N 1
ATOM 4471 C CA . LYS B 1 231 ? -11.227 -41.188 -1.639 1 92.44 231 LYS B CA 1
ATOM 4472 C C . LYS B 1 231 ? -9.758 -41.625 -1.607 1 92.44 231 LYS B C 1
ATOM 4474 O O . LYS B 1 231 ? -9.328 -42.312 -0.685 1 92.44 231 LYS B O 1
ATOM 4479 N N . ALA B 1 232 ? -9.117 -41.156 -2.602 1 93.38 232 ALA B N 1
ATOM 4480 C CA . ALA B 1 232 ? -7.699 -41.5 -2.703 1 93.38 232 ALA B CA 1
ATOM 4481 C C . ALA B 1 232 ? -6.867 -40.625 -1.748 1 93.38 232 ALA B C 1
ATOM 4483 O O . ALA B 1 232 ? -5.723 -40.969 -1.437 1 93.38 232 ALA B O 1
ATOM 4484 N N . ASN B 1 233 ? -7.406 -39.469 -1.377 1 92.25 233 ASN B N 1
ATOM 4485 C CA . ASN B 1 233 ? -6.73 -38.531 -0.49 1 92.25 233 ASN B CA 1
ATOM 4486 C C . ASN B 1 233 ? -7.547 -38.25 0.771 1 92.25 233 ASN B C 1
ATOM 4488 O O . ASN B 1 233 ? -7.789 -37.094 1.123 1 92.25 233 ASN B O 1
ATOM 4492 N N . ILE B 1 234 ? -7.785 -39.281 1.446 1 87.81 234 ILE B N 1
ATOM 4493 C CA . ILE B 1 234 ? -8.703 -39.219 2.582 1 87.81 234 ILE B CA 1
ATOM 4494 C C . ILE B 1 234 ? -8.141 -38.312 3.664 1 87.81 234 ILE B C 1
ATOM 4496 O O . ILE B 1 234 ? -8.898 -37.656 4.375 1 87.81 234 ILE B O 1
ATOM 4500 N N . HIS B 1 235 ? -6.863 -38.219 3.713 1 86.62 235 HIS B N 1
ATOM 4501 C CA . HIS B 1 235 ? -6.207 -37.406 4.738 1 86.62 235 HIS B CA 1
ATOM 4502 C C . HIS B 1 235 ? -6.461 -35.906 4.523 1 86.62 235 HIS B C 1
ATOM 4504 O O . HIS B 1 235 ? -6.234 -35.125 5.426 1 86.62 235 HIS B O 1
ATOM 4510 N N . LEU B 1 236 ? -6.922 -35.562 3.373 1 89.88 236 LEU B N 1
ATOM 4511 C CA . LEU B 1 236 ? -7.172 -34.156 3.062 1 89.88 236 LEU B CA 1
ATOM 4512 C C . LEU B 1 236 ? -8.625 -33.781 3.342 1 89.88 236 LEU B C 1
ATOM 4514 O O . LEU B 1 236 ? -9.016 -32.625 3.172 1 89.88 236 LEU B O 1
ATOM 4518 N N . GLN B 1 237 ? -9.359 -34.656 3.805 1 86.69 237 GLN B N 1
ATOM 4519 C CA . GLN B 1 237 ? -10.766 -34.375 4.09 1 86.69 237 GLN B CA 1
ATOM 4520 C C . GLN B 1 237 ? -10.953 -33.875 5.52 1 86.69 237 GLN B C 1
ATOM 4522 O O . GLN B 1 237 ? -10.195 -34.25 6.418 1 86.69 237 GLN B O 1
ATOM 4527 N N . ASP B 1 238 ? -11.805 -32.812 5.629 1 75.31 238 ASP B N 1
ATOM 4528 C CA . ASP B 1 238 ? -12.148 -32.312 6.961 1 75.31 238 ASP B CA 1
ATOM 4529 C C . ASP B 1 238 ? -12.875 -33.375 7.773 1 75.31 238 ASP B C 1
ATOM 4531 O O . ASP B 1 238 ? -14.047 -33.688 7.512 1 75.31 238 ASP B O 1
ATOM 4535 N N . MET B 1 239 ? -12.164 -34.156 8.523 1 59.81 239 MET B N 1
ATOM 4536 C CA . MET B 1 239 ? -12.773 -35.188 9.344 1 59.81 239 MET B CA 1
ATOM 4537 C C . MET B 1 239 ? -13.586 -34.594 10.477 1 59.81 239 MET B C 1
ATOM 4539 O O . MET B 1 239 ? -14.367 -35.281 11.125 1 59.81 239 MET B O 1
ATOM 4543 N N . THR B 1 240 ? -13.227 -33.375 10.875 1 52.72 240 THR B N 1
ATOM 4544 C CA . THR B 1 240 ? -13.891 -32.812 12.047 1 52.72 240 THR B CA 1
ATOM 4545 C C . THR B 1 240 ? -15.352 -32.5 11.734 1 52.72 240 THR B C 1
ATOM 4547 O O . THR B 1 240 ? -16.156 -32.281 12.648 1 52.72 240 THR B O 1
ATOM 4550 N N . ARG B 1 241 ? -15.781 -32.156 10.516 1 48.59 241 ARG B N 1
ATOM 4551 C CA . ARG B 1 241 ? -17.172 -31.797 10.25 1 48.59 241 ARG B CA 1
ATOM 4552 C C . ARG B 1 241 ? -18.094 -32.969 10.5 1 48.59 241 ARG B C 1
ATOM 4554 O O . ARG B 1 241 ? -19.281 -32.812 10.758 1 48.59 241 ARG B O 1
ATOM 4561 N N . GLN B 1 242 ? -17.672 -34.188 10.281 1 42.34 242 GLN B N 1
ATOM 4562 C CA . GLN B 1 242 ? -18.703 -35.156 10.609 1 42.34 242 GLN B CA 1
ATOM 4563 C C . GLN B 1 242 ? -19.109 -35.062 12.078 1 42.34 242 GLN B C 1
ATOM 4565 O O . GLN B 1 242 ? -20.297 -35.062 12.398 1 42.34 242 GLN B O 1
ATOM 4570 N N . GLU B 1 243 ? -18.125 -35.031 13 1 41.62 243 GLU B N 1
ATOM 4571 C CA . GLU B 1 243 ? -18.484 -34.906 14.414 1 41.62 243 GLU B CA 1
ATOM 4572 C C . GLU B 1 243 ? -18.859 -33.469 14.766 1 41.62 243 GLU B C 1
ATOM 4574 O O . GLU B 1 243 ? -19.812 -33.25 15.508 1 41.62 243 GLU B O 1
ATOM 4579 N N . ASP B 1 244 ? -18.172 -32.438 14.195 1 42.44 244 ASP B N 1
ATOM 4580 C CA . ASP B 1 244 ? -18.328 -31.047 14.57 1 42.44 244 ASP B CA 1
ATOM 4581 C C . ASP B 1 244 ? -19.5 -30.391 13.836 1 42.44 244 ASP B C 1
ATOM 4583 O O . ASP B 1 244 ? -20.203 -29.562 14.398 1 42.44 244 ASP B O 1
ATOM 4587 N N . GLU B 1 245 ? -19.875 -30.766 12.68 1 42.28 245 GLU B N 1
ATOM 4588 C CA . GLU B 1 245 ? -21.094 -30.25 12.078 1 42.28 245 GLU B CA 1
ATOM 4589 C C . GLU B 1 245 ? -22.312 -30.625 12.922 1 42.28 245 GLU B C 1
ATOM 4591 O O . GLU B 1 245 ? -23.219 -29.797 13.117 1 42.28 245 GLU B O 1
ATOM 4596 N N . ALA B 1 246 ? -22.344 -31.859 13.414 1 42.34 246 ALA B N 1
ATOM 4597 C CA . ALA B 1 246 ? -23.375 -32.219 14.383 1 42.34 246 ALA B CA 1
ATOM 4598 C C . ALA B 1 246 ? -23.266 -31.375 15.648 1 42.34 246 ALA B C 1
ATOM 4600 O O . ALA B 1 246 ? -24.281 -30.891 16.172 1 42.34 246 ALA B O 1
ATOM 4601 N N . PHE B 1 247 ? -22.016 -31.109 15.977 1 43.03 247 PHE B N 1
ATOM 4602 C CA . PHE B 1 247 ? -21.766 -30.266 17.141 1 43.03 247 PHE B CA 1
ATOM 4603 C C . PHE B 1 247 ? -22.094 -28.812 16.828 1 43.03 247 PHE B C 1
ATOM 4605 O O . PHE 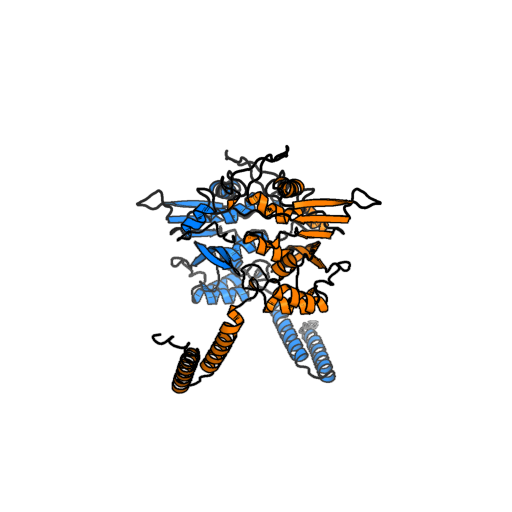B 1 247 ? -22.781 -28.141 17.609 1 43.03 247 PHE B O 1
ATOM 4612 N N . LEU B 1 248 ? -21.672 -28.297 15.742 1 44.72 248 LEU B N 1
ATOM 4613 C CA . LEU B 1 248 ? -21.922 -26.906 15.367 1 44.72 248 LEU B CA 1
ATOM 4614 C C . LEU B 1 248 ? -23.391 -26.719 15.008 1 44.72 248 LEU B C 1
ATOM 4616 O O . LEU B 1 248 ? -23.984 -25.688 15.359 1 44.72 248 LEU B O 1
ATOM 4620 N N . LEU B 1 249 ? -24.016 -27.578 14.398 1 45.69 249 LEU B N 1
ATOM 4621 C CA . LEU B 1 249 ? -25.453 -27.562 14.188 1 45.69 249 LEU B CA 1
ATOM 4622 C C . LEU B 1 249 ? -26.203 -27.625 15.516 1 45.69 249 LEU B C 1
ATOM 4624 O O . LEU B 1 249 ? -27.172 -26.891 15.719 1 45.69 249 LEU B O 1
ATOM 4628 N N . THR B 1 250 ? -25.641 -28.547 16.375 1 47.59 250 THR B N 1
ATOM 4629 C CA . THR B 1 250 ? -26.172 -28.594 17.734 1 47.59 250 THR B CA 1
ATOM 4630 C C . THR B 1 250 ? -25.875 -27.297 18.484 1 47.59 250 THR B C 1
ATOM 4632 O O . THR B 1 250 ? -26.75 -26.766 19.172 1 47.59 250 THR B O 1
ATOM 4635 N N . LYS B 1 251 ? -24.703 -26.812 18.25 1 47.41 251 LYS B N 1
ATOM 4636 C CA . LYS B 1 251 ? -24.297 -25.562 18.875 1 47.41 251 LYS B CA 1
ATOM 4637 C C . LYS B 1 251 ? -25.094 -24.391 18.312 1 47.41 251 LYS B C 1
ATOM 4639 O O . LYS B 1 251 ? -25.609 -23.562 19.062 1 47.41 251 LYS B O 1
ATOM 4644 N N . ASN B 1 252 ? -25.188 -24.234 17.047 1 48.19 252 ASN B N 1
ATOM 4645 C CA . ASN B 1 252 ? -25.969 -23.172 16.422 1 48.19 252 ASN B CA 1
ATOM 4646 C C . ASN B 1 252 ? -27.453 -23.297 16.734 1 48.19 252 ASN B C 1
ATOM 4648 O O . ASN B 1 252 ? -28.141 -22.297 16.984 1 48.19 252 ASN B O 1
ATOM 4652 N N . ALA B 1 253 ? -27.906 -24.531 16.703 1 49.38 253 ALA B N 1
ATOM 4653 C CA . ALA B 1 253 ? -29.297 -24.797 17.109 1 49.38 253 ALA B CA 1
ATOM 4654 C C . ALA B 1 253 ? -29.516 -24.391 18.578 1 49.38 253 ALA B C 1
ATOM 4656 O O . ALA B 1 253 ? -30.531 -23.766 18.906 1 49.38 253 ALA B O 1
ATOM 4657 N N . VAL B 1 254 ? -28.406 -24.703 19.344 1 53.78 254 VAL B N 1
ATOM 4658 C CA . VAL B 1 254 ? -28.453 -24.312 20.75 1 53.78 254 VAL B CA 1
ATOM 4659 C C . VAL B 1 254 ? -28.375 -22.797 20.875 1 53.78 254 VAL B C 1
ATOM 4661 O O . VAL B 1 254 ? -29.156 -22.188 21.609 1 53.78 254 VAL B O 1
ATOM 4664 N N . MET B 1 255 ? -27.531 -22.266 20.125 1 51.88 255 MET B N 1
ATOM 4665 C CA . MET B 1 255 ? -27.359 -20.812 20.172 1 51.88 255 MET B CA 1
ATOM 4666 C C . MET B 1 255 ? -28.594 -20.094 19.641 1 51.88 255 MET B C 1
ATOM 4668 O O . MET B 1 255 ? -29.031 -19.094 20.203 1 51.88 255 MET B O 1
ATOM 4672 N N . SER B 1 256 ? -29.141 -20.469 18.531 1 51.19 256 SER B N 1
ATOM 4673 C CA . SER B 1 256 ? -30.359 -19.906 17.969 1 51.19 256 SER B CA 1
ATOM 4674 C C . SER B 1 256 ? -31.531 -20.062 18.938 1 51.19 256 SER B C 1
ATOM 4676 O O . SER B 1 256 ? -32.344 -19.141 19.094 1 51.19 256 SER B O 1
ATOM 4678 N N . THR B 1 257 ? -31.516 -21.266 19.547 1 55.22 257 THR B N 1
ATOM 4679 C CA . THR B 1 257 ? -32.562 -21.516 20.547 1 55.22 257 THR B CA 1
ATOM 4680 C C . THR B 1 257 ? -32.375 -20.625 21.766 1 55.22 257 THR B C 1
ATOM 4682 O O . THR B 1 257 ? -33.344 -20.094 22.312 1 55.22 257 THR B O 1
ATOM 4685 N N . LEU B 1 258 ? -30.984 -20.453 22.031 1 54.78 258 LEU B N 1
ATOM 4686 C CA . LEU B 1 258 ? -30.641 -19.594 23.156 1 54.78 258 LEU B CA 1
ATOM 4687 C C . LEU B 1 258 ? -30.922 -18.141 22.828 1 54.78 258 LEU B C 1
ATOM 4689 O O . LEU B 1 258 ? -31.406 -17.375 23.672 1 54.78 258 LEU B O 1
ATOM 4693 N N . ALA B 1 259 ? -30.719 -17.766 21.672 1 55.28 259 ALA B N 1
ATOM 4694 C CA . ALA B 1 259 ? -30.953 -16.391 21.234 1 55.28 259 ALA B CA 1
ATOM 4695 C C . ALA B 1 259 ? -32.438 -16.078 21.188 1 55.28 259 ALA B C 1
ATOM 4697 O O . ALA B 1 259 ? -32.844 -14.93 21.406 1 55.28 259 ALA B O 1
ATOM 4698 N N . GLY B 1 260 ? -33.25 -17.016 20.922 1 49.72 260 GLY B N 1
ATOM 4699 C CA . GLY B 1 260 ? -34.688 -16.891 20.875 1 49.72 260 GLY B CA 1
ATOM 4700 C C . GLY B 1 260 ? -35.344 -16.906 22.25 1 49.72 260 GLY B C 1
ATOM 4701 O O . GLY B 1 260 ? -36.562 -16.75 22.391 1 49.72 260 GLY B O 1
ATOM 4702 N N . ALA B 1 261 ? -34.5 -17.219 23.203 1 47.53 261 ALA B N 1
ATOM 4703 C CA . ALA B 1 261 ? -35.031 -17.203 24.562 1 47.53 261 ALA B CA 1
ATOM 4704 C C . ALA B 1 261 ? -35.312 -15.781 25.031 1 47.53 261 ALA B C 1
ATOM 4706 O O . ALA B 1 261 ? -34.438 -14.922 24.969 1 47.53 261 ALA B O 1
ATOM 4707 N N . SER B 1 262 ? -36.625 -15.453 25.172 1 51.47 262 SER B N 1
ATOM 4708 C CA . SER B 1 262 ? -37.094 -14.117 25.516 1 51.47 262 SER B CA 1
ATOM 4709 C C . SER B 1 262 ? -37.062 -13.883 27.016 1 51.47 262 SER B C 1
ATOM 4711 O O . SER B 1 262 ? -37.156 -12.742 27.484 1 51.47 262 SER B O 1
ATOM 4713 N N . THR B 1 263 ? -37.25 -14.984 27.906 1 55.16 263 THR B N 1
ATOM 4714 C CA . THR B 1 263 ? -37.219 -14.867 29.359 1 55.16 263 THR B CA 1
ATOM 4715 C C . THR B 1 263 ? -36.094 -15.68 29.953 1 55.16 263 THR B C 1
ATOM 4717 O O . THR B 1 263 ? -35.531 -16.562 29.297 1 55.16 263 THR B O 1
ATOM 4720 N N . ARG B 1 264 ? -35.531 -15.383 31.219 1 55.47 264 ARG B N 1
ATOM 4721 C CA . ARG B 1 264 ? -34.5 -16.078 31.969 1 55.47 264 ARG B CA 1
ATOM 4722 C C . ARG B 1 264 ? -34.844 -17.547 32.156 1 55.47 264 ARG B C 1
ATOM 4724 O O . ARG B 1 264 ? -33.969 -18.406 32.062 1 55.47 264 ARG B O 1
ATOM 4731 N N . GLN B 1 265 ? -36 -17.812 32.438 1 56.19 265 GLN B N 1
ATOM 4732 C CA . GLN B 1 265 ? -36.5 -19.156 32.625 1 56.19 265 GLN B CA 1
ATOM 4733 C C . GLN B 1 265 ? -36.406 -19.984 31.359 1 56.19 265 GLN B C 1
ATOM 4735 O O . GLN B 1 265 ? -36 -21.141 31.391 1 56.19 265 GLN B O 1
ATOM 4740 N N . GLU B 1 266 ? -36.656 -19.328 30.234 1 56.25 266 GLU B N 1
ATOM 4741 C CA . GLU B 1 266 ? -36.531 -19.984 28.922 1 56.25 266 GLU B CA 1
ATOM 4742 C C . GLU B 1 266 ? -35.094 -20.203 28.547 1 56.25 266 GLU B C 1
ATOM 4744 O O . GLU B 1 266 ? -34.719 -21.266 28.016 1 56.25 266 GLU B O 1
ATOM 4749 N N . PHE B 1 267 ? -34.219 -19.312 28.906 1 58.62 267 PHE B N 1
ATOM 4750 C CA . PHE B 1 26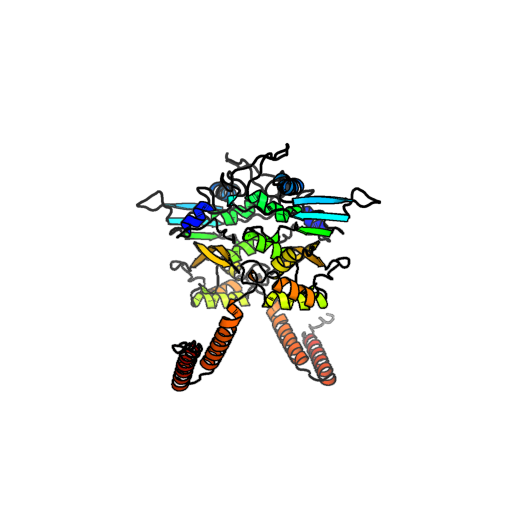7 ? -32.781 -19.375 28.672 1 58.62 267 PHE B CA 1
ATOM 4751 C C . PHE B 1 267 ? -32.156 -20.516 29.469 1 58.62 267 PHE B C 1
ATOM 4753 O O . PHE B 1 267 ? -31.422 -21.328 28.906 1 58.62 267 PHE B O 1
ATOM 4760 N N . ASN B 1 268 ? -32.469 -20.594 30.719 1 58.06 268 ASN B N 1
ATOM 4761 C CA . ASN B 1 268 ? -31.984 -21.656 31.609 1 58.06 268 ASN B CA 1
ATOM 4762 C C . ASN B 1 268 ? -32.469 -23.031 31.156 1 58.06 268 ASN B C 1
ATOM 4764 O O . ASN B 1 268 ? -31.734 -24.016 31.219 1 58.06 268 ASN B O 1
ATOM 4768 N N . SER B 1 269 ? -33.656 -23.172 30.672 1 61.78 269 SER B N 1
ATOM 4769 C C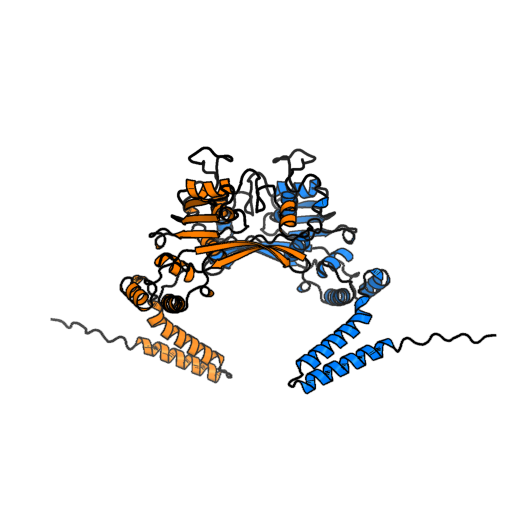A . SER B 1 269 ? -34.25 -24.406 30.188 1 61.78 269 SER B CA 1
ATOM 4770 C C . SER B 1 269 ? -33.562 -24.891 28.906 1 61.78 269 SER B C 1
ATOM 4772 O O . SER B 1 269 ? -33.281 -26.078 28.766 1 61.78 269 SER B O 1
ATOM 4774 N N . VAL B 1 270 ? -33.156 -23.922 28.078 1 57.72 270 VAL B N 1
ATOM 4775 C CA . VAL B 1 270 ? -32.469 -24.25 26.828 1 57.72 270 VAL B CA 1
ATOM 4776 C C . VAL B 1 270 ? -31.047 -24.688 27.125 1 57.72 270 VAL B C 1
ATOM 4778 O O . VAL B 1 270 ? -30.562 -25.672 26.578 1 57.72 270 VAL B O 1
ATOM 4781 N N . VAL B 1 271 ? -30.422 -24.031 28.078 1 60.88 271 VAL B N 1
ATOM 4782 C CA . VAL B 1 271 ? -29.078 -24.406 28.516 1 60.88 271 VAL B CA 1
ATOM 4783 C C . VAL B 1 271 ? -29.094 -25.797 29.125 1 60.88 271 VAL B C 1
ATOM 4785 O O . VAL B 1 271 ? -28.219 -26.625 28.812 1 60.88 271 VAL B O 1
ATOM 4788 N N . ASN B 1 272 ? -30.016 -26.047 29.969 1 58.41 272 ASN B N 1
ATOM 4789 C CA . ASN B 1 272 ? -30.141 -27.359 30.594 1 58.41 272 ASN B CA 1
ATOM 4790 C C . ASN B 1 272 ? -30.422 -28.453 29.562 1 58.41 272 ASN B C 1
ATOM 4792 O O . ASN B 1 272 ? -29.875 -29.547 29.656 1 58.41 272 ASN B O 1
ATOM 4796 N N . ASN B 1 273 ? -31.219 -28.141 28.609 1 57.59 273 ASN B N 1
ATOM 4797 C CA . ASN B 1 273 ? -31.531 -29.094 27.547 1 57.59 273 ASN B CA 1
ATOM 4798 C C . ASN B 1 273 ? -30.312 -29.375 26.672 1 57.59 273 ASN B C 1
ATOM 4800 O O . ASN B 1 273 ? -30.094 -30.516 26.25 1 57.59 273 ASN B O 1
ATOM 4804 N N . VAL B 1 274 ? -29.531 -28.328 26.562 1 55.44 274 VAL B N 1
ATOM 4805 C CA . VAL B 1 274 ? -28.312 -28.469 25.766 1 55.44 274 VAL B CA 1
ATOM 4806 C C . VAL B 1 274 ? -27.281 -29.281 26.547 1 55.44 274 VAL B C 1
ATOM 4808 O O . VAL B 1 274 ? -26.625 -30.172 25.984 1 55.44 274 VAL B O 1
ATOM 4811 N N . VAL B 1 275 ? -27.109 -29.047 27.766 1 52.84 275 VAL B N 1
ATOM 4812 C CA . VAL B 1 275 ? -26.203 -29.781 28.625 1 52.84 275 VAL B CA 1
ATOM 4813 C C . VAL B 1 275 ? -26.641 -31.25 28.703 1 52.84 275 VAL B C 1
ATOM 4815 O O . VAL B 1 275 ? -25.812 -32.156 28.625 1 52.84 275 VAL B O 1
ATOM 4818 N N . VAL B 1 276 ? -27.859 -31.484 28.812 1 52.34 276 VAL B N 1
ATOM 4819 C CA . VAL B 1 276 ? -28.391 -32.844 28.906 1 52.34 276 VAL B CA 1
ATOM 4820 C C . VAL B 1 276 ? -28.188 -33.562 27.578 1 52.34 276 VAL B C 1
ATOM 4822 O O . VAL B 1 276 ? -27.797 -34.719 27.547 1 52.34 276 VAL B O 1
ATOM 4825 N N . ASN B 1 277 ? -28.391 -32.812 26.547 1 51.34 277 ASN B N 1
ATOM 4826 C CA . ASN B 1 277 ? -28.234 -33.469 25.25 1 51.34 277 ASN B CA 1
ATOM 4827 C C . ASN B 1 277 ? -26.766 -33.688 24.891 1 51.34 277 ASN B C 1
ATOM 4829 O O . ASN B 1 277 ? -26.422 -34.656 24.219 1 51.34 277 ASN B O 1
ATOM 4833 N N . LEU B 1 278 ? -25.891 -32.812 25.328 1 47.03 278 LEU B N 1
ATOM 4834 C CA . LEU B 1 278 ? -24.469 -33 25.156 1 47.03 278 LEU B CA 1
ATOM 4835 C C . LEU B 1 278 ? -23.953 -34.125 26.062 1 47.03 278 LEU B C 1
ATOM 4837 O O . LEU B 1 278 ? -23.016 -34.844 25.719 1 47.03 278 LEU B O 1
ATOM 4841 N N . SER B 1 279 ? -24.344 -34.219 27.219 1 45 279 SER B N 1
ATOM 4842 C CA . SER B 1 279 ? -23.969 -35.281 28.125 1 45 279 SER B CA 1
ATOM 4843 C C . SER B 1 279 ? -24.453 -36.656 27.609 1 45 279 SER B C 1
ATOM 4845 O O . SER B 1 279 ? -23.812 -37.656 27.828 1 45 279 SER B O 1
ATOM 4847 N N . ASP B 1 280 ? -25.594 -36.656 27 1 45.25 280 ASP B N 1
ATOM 4848 C CA . ASP B 1 280 ? -26.141 -37.938 26.547 1 45.25 280 ASP B CA 1
ATOM 4849 C C . ASP B 1 280 ? -25.391 -38.438 25.328 1 45.25 280 ASP B C 1
ATOM 4851 O O . ASP B 1 280 ? -25.391 -39.656 25.047 1 45.25 280 ASP B O 1
ATOM 4855 N N . ASP B 1 281 ? -24.797 -37.531 24.562 1 40.84 281 ASP B N 1
ATOM 4856 C CA . ASP B 1 281 ? -24.125 -38.094 23.391 1 40.84 281 ASP B CA 1
ATOM 4857 C C . ASP B 1 281 ? -22.812 -38.781 23.797 1 40.84 281 ASP B C 1
ATOM 4859 O O . ASP B 1 281 ? -22.141 -39.375 22.969 1 40.84 281 ASP B O 1
ATOM 4863 N N . ASN B 1 282 ? -22.234 -38.438 24.922 1 36.56 282 ASN B N 1
ATOM 4864 C CA . ASN B 1 282 ? -21.047 -39.188 25.359 1 36.56 282 ASN B CA 1
ATOM 4865 C C . ASN B 1 282 ? -21.391 -40.625 25.688 1 36.56 282 ASN B C 1
ATOM 4867 O O . ASN B 1 282 ? -20.5 -41.438 25.984 1 36.56 282 ASN B O 1
ATOM 4871 N N . ASP B 1 283 ? -22.578 -40.875 26 1 36.62 283 ASP B N 1
ATOM 4872 C CA . ASP B 1 283 ? -22.766 -42.188 26.578 1 36.62 283 ASP B CA 1
ATOM 4873 C C . ASP B 1 283 ? -22.828 -43.281 25.484 1 36.62 283 ASP B C 1
ATOM 4875 O O . ASP B 1 283 ? -22.859 -44.469 25.781 1 36.62 283 ASP B O 1
ATOM 4879 N N . ASP B 1 284 ? -23.203 -42.906 24.266 1 34.97 284 ASP B N 1
ATOM 4880 C CA . ASP B 1 284 ? -23.484 -44.094 23.484 1 34.97 284 ASP B CA 1
ATOM 4881 C C . ASP B 1 284 ? -22.219 -44.656 22.844 1 34.97 284 ASP B C 1
ATOM 4883 O O . ASP B 1 284 ? -22.125 -44.75 21.625 1 34.97 284 ASP B O 1
ATOM 4887 N N . LEU B 1 285 ? -20.984 -44.312 23.391 1 32.69 285 LEU B N 1
ATOM 4888 C CA . LEU B 1 285 ? -19.938 -45.219 22.969 1 32.69 285 LEU B CA 1
ATOM 4889 C C . LEU B 1 285 ? -20.234 -46.625 23.453 1 32.69 285 LEU B C 1
ATOM 4891 O O . LEU B 1 285 ? -20.578 -46.844 24.625 1 32.69 285 LEU B O 1
ATOM 4895 N N . PRO B 1 286 ? -20.391 -47.594 22.531 1 29.95 286 PRO B N 1
ATOM 4896 C CA . PRO B 1 286 ? -20.562 -49 22.953 1 29.95 286 PRO B CA 1
ATOM 4897 C C . PRO B 1 286 ? -19.469 -49.469 23.891 1 29.95 286 PRO B C 1
ATOM 4899 O O . PRO B 1 286 ? -18.344 -48.938 23.844 1 29.95 286 PRO B O 1
ATOM 4902 N N . GLU B 1 287 ? -19.766 -49.938 25.094 1 31.31 287 GLU B N 1
ATOM 4903 C CA . GLU B 1 287 ? -18.984 -50.719 26.062 1 31.31 287 GLU B CA 1
ATOM 4904 C C . GLU B 1 287 ? -18.141 -51.781 25.391 1 31.31 287 GLU B C 1
ATOM 4906 O O . GLU B 1 287 ? -18.688 -52.688 24.766 1 31.31 287 GLU B O 1
ATOM 4911 N N . ASP B 1 288 ? -17 -51.469 24.766 1 26.53 288 ASP B N 1
ATOM 4912 C CA . ASP B 1 288 ? -16.125 -52.594 24.453 1 26.53 288 ASP B CA 1
ATOM 4913 C C . ASP B 1 288 ? -16.047 -53.562 25.641 1 26.53 288 ASP B C 1
ATOM 4915 O O . ASP B 1 288 ? -16.047 -53.125 26.797 1 26.53 288 ASP B O 1
ATOM 4919 N N . VAL B 1 289 ? -16.141 -54.938 25.375 1 28.05 289 VAL B N 1
ATOM 4920 C CA . VAL B 1 289 ? -16.141 -56.219 26.062 1 28.05 289 VAL B CA 1
ATOM 4921 C C . VAL B 1 289 ? -14.859 -56.375 26.859 1 28.05 289 VAL B C 1
ATOM 4923 O O . VAL B 1 289 ? -13.773 -56.062 26.375 1 28.05 289 VAL B O 1
ATOM 4926 N N . SER B 1 290 ? -14.906 -56.344 28.188 1 24.73 290 SER B N 1
ATOM 4927 C CA . SER B 1 290 ? -13.898 -56.781 29.141 1 24.73 290 SER B CA 1
ATOM 4928 C C . SER B 1 290 ? -13.391 -58.188 28.812 1 24.73 290 SER B C 1
ATOM 4930 O O . SER B 1 290 ? -14.18 -59.125 28.703 1 24.73 290 SER B O 1
ATOM 4932 N N . PRO B 1 291 ? -12.266 -58.375 27.891 1 22.72 291 PRO B N 1
ATOM 4933 C CA . PRO B 1 291 ? -11.797 -59.75 27.969 1 22.72 291 PRO B CA 1
ATOM 4934 C C . PRO B 1 291 ? -11.562 -60.219 29.406 1 22.72 291 PRO B C 1
ATOM 4936 O O . PRO B 1 291 ? -10.805 -59.594 30.141 1 22.72 291 PRO B O 1
ATOM 4939 N N . ALA B 1 292 ? -12.516 -60.781 29.938 1 21.34 292 ALA B N 1
ATOM 4940 C CA . ALA B 1 292 ? -12.586 -61.719 31.047 1 21.34 292 ALA B CA 1
ATOM 4941 C C . ALA B 1 292 ? -11.555 -62.844 30.875 1 21.34 292 ALA B C 1
ATOM 4943 O O . ALA B 1 292 ? -11.195 -63.188 29.75 1 21.34 292 ALA B O 1
ATOM 4944 N N . SER B 1 293 ? -10.945 -63.469 32 1 22.75 293 SER B N 1
ATOM 4945 C CA . SER B 1 293 ? -9.797 -64.062 32.656 1 22.75 293 SER B CA 1
ATOM 4946 C C . SER B 1 293 ? -9.32 -65.312 31.953 1 22.75 293 SER B C 1
ATOM 4948 O O . SER B 1 293 ? -8.344 -65.938 32.375 1 22.75 293 SER B O 1
ATOM 4950 N N . VAL B 1 294 ? -9.516 -65.688 30.672 1 22.66 294 VAL B N 1
ATOM 4951 C CA . VAL B 1 294 ? -8.945 -67 30.562 1 22.66 294 VAL B CA 1
ATOM 4952 C C . VAL B 1 294 ? -7.426 -66.938 30.422 1 22.66 294 VAL B C 1
ATOM 4954 O O . VAL B 1 294 ? -6.914 -66.062 29.719 1 22.66 294 VAL B O 1
#

Organism: Cucumis melo var. makuwa (NCBI:txid1194695)

Nearest PDB structures (foldseek):
  8isj-assembly1_B  TM=3.230E-01  e=1.079E+00  Arabidopsis thaliana
  8isk-assembly1_B  TM=2.558E-01  e=1.017E+00  Zea mays
  1cy0-assembly1_A  TM=4.024E-01  e=2.217E+00  Escherichia coli K-12
  8iff-assembly1_A  TM=1.877E-01  e=7.997E-01  Arabidopsis thaliana
  4oqw-assembly5_E  TM=4.578E-01  e=4.835E+00  Entacmaea quadricolor

Secondary structure (DSSP, 8-state):
---EEPPTTS--SSHHHHHHHHSPTT-SS--SSTTS-HHHHHHHHHHTTSEEEEEEE-SS-TTSEEEEEEEE-----GGG-TT-TTSPEEPSS--SS-EE-HHHHHHHHHHTT-S--TT-EEEEEE-GGGGGS---THHHHHHHHHS--GGGS-HHHHHHHHHHHHHBPP-SS-HHHHHHHHTT--EEEEEEEEEEEETTEEEEEEEEEEE--TT---GGGSHHHHHHHHHHTGGGB-SHHHHHHHHHHHHHHHHHHHHT--SHHHHHHHHHHHHHHHHHTTS-S---------/---EEPPTTS--SSHHHHHHHHSPTT-SS--SSTT--HHHHHHHHHHTTSEEEEEEE-SS-TTSEEEEEEEE-----GGG-TT-TTSPEEPSS--SS-EE-HHHHHHHHHHTT-S--TT-EEEEEE-GGGGGS---THHHHHHHHHS--GGGS-HHHHHHHHHHHHHBPP-SS-HHHHHHHHHT--EEEEEEEEEEEETTEEEEEEEEEEE--TT---GGGSHHHHHHHHHHTGGGB-SHHHHHHHHHHHHHHHHHHHHT--SHHHHHHHHHHHHHHHHHTTTTS---------

Sequence (588 aa):
MVDLTIEPAFNGPSVQEVCSQIFPHGFNFLPEDLSKTRTFYEYILVDSKSAEITHVPDKNDPSKIIYSKLRIFRVLTPSYWKQGMFVGRKFAHPFKPPSYNYRDYTKAWYIVFWLQSYNHSWFVTFCKQAYKMHFPNWFQNWWMYFGLSEEIFPVEVQRSYHLFQQSIYSSPLSKTFRFALYFQIPLIFCWNFQLEPSGNFKALSKSLRIKWWEKFNYSHLEVNKIKDWFKANIHLQDMTRQEDEAFLLTKNAVMSTLAGASTRQEFNSVVNNVVVNLSDDNDDLPEDVSPASVMVDLTIEPAFNGPSVQEVCSQIFPHGFNFLPEDLSKTRTFYEYILVDSKSAEITHVPDKNDPSKIIYSKLRIFRVLTPSYWKQGMFVGRKFAHPFKPPSYNYRDYTKAWYIVFWLQSYNHSWFVTFCKQAYKMHFPNWFQNWWMYFGLSEEIFPVEVQRSYHLFQQSIYSSPLSKTFRFALYFQIPLIFCWNFQLEPSGNFKALSKSLRIKWWEKFNYSHLEVNKIKDWFKANIHLQDMTRQEDEAFLLTKNAVMSTLAGASTRQEFNSVVNNVVVNLSDDNDDLPEDVSPASV

Solvent-accessible surface area (backbone atoms only — not comparable to full-atom values): 33558 Å² total; per-residue (Å²): 117,62,73,40,60,49,38,84,85,54,67,53,96,40,71,65,53,30,45,62,70,71,25,58,88,95,42,77,50,85,64,94,42,89,57,59,38,55,66,48,28,41,45,48,35,44,70,71,60,19,33,49,77,48,76,39,53,31,92,90,43,68,90,38,57,41,37,32,39,38,40,37,58,50,58,82,38,72,79,76,41,77,83,36,58,77,45,64,43,68,51,90,56,94,48,74,63,54,51,45,25,50,60,51,52,61,46,18,78,55,47,45,68,54,52,75,46,79,77,26,36,40,41,36,39,64,40,86,67,41,65,75,52,71,69,40,57,59,53,54,56,51,38,71,70,70,46,81,57,73,85,55,47,54,70,63,44,40,53,23,46,52,54,46,64,74,39,44,43,91,62,73,61,54,61,63,55,50,52,29,41,73,66,62,52,68,40,36,36,33,45,41,82,41,80,38,80,48,87,76,38,43,20,40,31,62,45,74,47,75,52,64,62,81,84,59,83,57,73,74,42,34,52,69,46,48,52,50,48,41,68,77,37,54,86,48,40,43,67,58,49,70,65,38,44,56,43,45,50,48,44,49,50,46,44,53,52,42,67,65,34,86,48,70,70,50,35,52,51,46,50,51,50,47,52,51,54,57,58,53,65,69,59,73,65,78,78,78,75,77,80,74,85,124,116,61,71,41,61,49,38,82,86,51,66,53,96,40,71,66,54,31,45,62,70,71,25,56,91,94,44,78,52,86,65,93,42,88,59,58,38,54,65,48,28,41,44,47,36,43,69,68,59,21,31,49,77,49,76,40,53,32,90,89,43,69,90,38,56,42,36,32,38,38,41,37,60,49,55,83,38,72,78,76,41,76,83,37,57,80,45,66,44,68,52,91,56,94,48,74,64,55,50,44,26,50,61,52,50,60,47,17,79,55,47,46,68,55,51,75,43,80,78,25,36,39,40,36,39,64,39,87,66,40,66,75,54,69,69,38,58,58,53,54,56,50,38,73,70,67,46,83,58,73,83,57,45,54,71,64,44,40,54,24,47,52,54,46,63,72,37,44,43,89,59,74,62,54,62,64,56,49,51,29,41,75,66,62,52,69,41,36,36,32,45,40,81,40,80,38,81,46,89,75,37,43,19,38,31,62,45,74,47,75,52,64,62,81,83,58,83,57,72,74,42,33,52,69,44,48,52,50,48,43,66,76,38,55,87,48,38,41,67,58,49,69,64,40,42,56,44,47,50,48,44,48,51,45,46,55,52,44,67,65,35,86,49,72,69,49,33,53,53,46,50,51,51,47,52,52,54,58,56,54,64,67,59,74,61,80,80,79,79,75,86,72,87,123